Protein AF-0000000075751092 (afdb_homodimer)

Foldseek 3Di:
DFDWLCNLCVVDPDPDPFAADEDAPQVQLLQCQVCVVPPLPLVVVVLLVVCLQVLLVQCVQLCVVPPDDPPPDDDDLLAAEEEEEQCFLVSVVLVNCVSCVVVVNQSRHAYEYEHQHPNRVVNNVVVVVVSQVPDPRHHHYYYFYDDLPDDCPDPVRDPPSLVPQAHLEYEYEACCFQDPLLSVLLVNLVSHHAFHKYKYKHWALQVSSPDADWDQHPVRHTYGYTTGRDHPVNNQVSNVVSQKDFDADPCADPRRKAWDFDAPVSDVVSDDVNVVRHPTTTMMMTMITGHD/DFDWLCNLCVVPPDPDPFAADEDAPQVQLLQCQVCVVPPLPLVVVVLLVVCLQVLLVQCVQLCVVDPDDPPPDDDDLLAAEEEEEQCFLVSVVLVNCVSCVVVVNQSRHAYEYEHQHPNRVVNNVVVVVVSQVPDPRHHHYYYFYDDLPDDDPDPVRDPPSLVPQAHLEYEYEACCFQDPLLSVLLVNLVSHHAFHKYKYKHWALQVSSVDADWDQHPVRHIYGYTTGRDHPVNNQVSNVVSQKDFDADPCADPRRKAWDFDAPVSDVVSDDVNVVRHPHTTMMMTMITGHD

Organism: Penicillium rubens (strain ATCC 28089 / DSM 1075 / NRRL 1951 / Wisconsin 54-1255) (NCBI:txid500485)

Structure (mmCIF, N/CA/C/O backbone):
data_AF-0000000075751092-model_v1
#
loop_
_entity.id
_entity.type
_entity.pdbx_description
1 polymer 'Pc13g12200 protein'
#
loop_
_atom_site.group_PDB
_atom_site.id
_atom_site.type_symbol
_atom_site.label_atom_id
_atom_site.label_alt_id
_atom_site.label_comp_id
_atom_site.label_asym_id
_atom_site.label_entity_id
_atom_site.label_seq_id
_atom_site.pdbx_PDB_ins_code
_atom_site.Cartn_x
_atom_site.Cartn_y
_atom_site.Cartn_z
_atom_site.occupancy
_atom_site.B_iso_or_equiv
_atom_site.auth_seq_id
_atom_site.auth_comp_id
_atom_site.auth_asym_id
_atom_site.auth_atom_id
_atom_site.pdbx_PDB_model_num
ATOM 1 N N . MET A 1 1 ? 23.828 -23.469 -12.977 1 42.31 1 MET A N 1
ATOM 2 C CA . MET A 1 1 ? 22.922 -24.203 -12.109 1 42.31 1 MET A CA 1
ATOM 3 C C . MET A 1 1 ? 22.406 -23.312 -10.977 1 42.31 1 MET A C 1
ATOM 5 O O . MET A 1 1 ? 23.188 -22.609 -10.344 1 42.31 1 MET A O 1
ATOM 9 N N . ALA A 1 2 ? 21.125 -23.125 -11.008 1 54.47 2 ALA A N 1
ATOM 10 C CA . ALA A 1 2 ? 20.625 -22.203 -10 1 54.47 2 ALA A CA 1
ATOM 11 C C . ALA A 1 2 ? 20.938 -22.688 -8.586 1 54.47 2 ALA A C 1
ATOM 13 O O . ALA A 1 2 ? 20.703 -23.859 -8.266 1 54.47 2 ALA A O 1
ATOM 14 N N . GLN A 1 3 ? 21.719 -21.969 -7.887 1 60.56 3 GLN A N 1
ATOM 15 C CA . GLN A 1 3 ? 22.109 -22.312 -6.523 1 60.56 3 GLN A CA 1
ATOM 16 C C . GLN A 1 3 ? 20.953 -22.094 -5.551 1 60.56 3 GLN A C 1
ATOM 18 O O . GLN A 1 3 ? 20.297 -21.062 -5.578 1 60.56 3 GLN A O 1
ATOM 23 N N . THR A 1 4 ? 20.641 -23.219 -4.887 1 67.31 4 THR A N 1
ATOM 24 C CA . THR A 1 4 ? 19.609 -23.125 -3.863 1 67.31 4 THR A CA 1
ATOM 25 C C . THR A 1 4 ? 20.078 -22.266 -2.693 1 67.31 4 THR A C 1
ATOM 27 O O . THR A 1 4 ? 21.281 -22.094 -2.5 1 67.31 4 THR A O 1
ATOM 30 N N . ILE A 1 5 ? 19.188 -21.75 -1.952 1 62.91 5 ILE A N 1
ATOM 31 C CA . ILE A 1 5 ? 19.531 -20.953 -0.778 1 62.91 5 ILE A CA 1
ATOM 32 C C . ILE A 1 5 ? 20.203 -21.844 0.268 1 62.91 5 ILE A C 1
ATOM 34 O O . ILE A 1 5 ? 21.141 -21.422 0.95 1 62.91 5 ILE A O 1
ATOM 38 N N . GLN A 1 6 ? 19.703 -23.125 0.361 1 62.78 6 GLN A N 1
ATOM 39 C CA . GLN A 1 6 ? 20.359 -24.062 1.271 1 62.78 6 GLN A CA 1
ATOM 40 C C . GLN A 1 6 ? 21.859 -24.156 0.987 1 62.78 6 GLN A C 1
ATOM 42 O O . GLN A 1 6 ? 22.672 -24.141 1.912 1 62.78 6 GLN A O 1
ATOM 47 N N . GLU A 1 7 ? 22.141 -24.328 -0.199 1 60.81 7 GLU A N 1
ATOM 48 C CA . GLU A 1 7 ? 23.531 -24.422 -0.61 1 60.81 7 GLU A CA 1
ATOM 49 C C . GLU A 1 7 ? 24.297 -23.141 -0.288 1 60.81 7 GLU A C 1
ATOM 51 O O . GLU A 1 7 ? 25.453 -23.172 0.098 1 60.81 7 GLU A O 1
ATOM 56 N N . LEU A 1 8 ? 23.578 -22.047 -0.378 1 55.69 8 LEU A N 1
ATOM 57 C CA . LEU A 1 8 ? 24.172 -20.75 -0.129 1 55.69 8 LEU A CA 1
ATOM 58 C C . LEU A 1 8 ? 24.453 -20.547 1.357 1 55.69 8 LEU A C 1
ATOM 60 O O . LEU A 1 8 ? 25.5 -20 1.731 1 55.69 8 LEU A O 1
ATOM 64 N N . LEU A 1 9 ? 23.578 -21.031 2.252 1 57.47 9 LEU A N 1
ATOM 65 C CA . LEU A 1 9 ? 23.656 -20.797 3.688 1 57.47 9 LEU A CA 1
ATOM 66 C C . LEU A 1 9 ? 24.453 -21.891 4.383 1 57.47 9 LEU A C 1
ATOM 68 O O . LEU A 1 9 ? 24.875 -21.734 5.535 1 57.47 9 LEU A O 1
ATOM 72 N N . ALA A 1 10 ? 24.547 -23.109 3.881 1 56.31 10 ALA A N 1
ATOM 73 C CA . ALA A 1 10 ? 25.328 -24.203 4.461 1 56.31 10 ALA A CA 1
ATOM 74 C C . ALA A 1 10 ? 26.766 -23.766 4.723 1 56.31 10 ALA A C 1
ATOM 76 O O . ALA A 1 10 ? 27.438 -24.328 5.586 1 56.31 10 ALA A O 1
ATOM 77 N N . ILE A 1 11 ? 27.188 -22.734 4.16 1 48.69 11 ILE A N 1
ATOM 78 C CA . ILE A 1 11 ? 28.578 -22.328 4.367 1 48.69 11 ILE A CA 1
ATOM 79 C C . ILE A 1 11 ? 28.719 -21.656 5.734 1 48.69 11 ILE A C 1
ATOM 81 O O . ILE A 1 11 ? 29.828 -21.469 6.23 1 48.69 11 ILE A O 1
ATOM 85 N N . LYS A 1 12 ? 27.531 -21.359 6.363 1 49.81 12 LYS A N 1
ATOM 86 C CA . LYS A 1 12 ? 27.719 -20.688 7.652 1 49.81 12 LYS A CA 1
ATOM 87 C C . LYS A 1 12 ? 27.281 -21.594 8.805 1 49.81 12 LYS A C 1
ATOM 89 O O . LYS A 1 12 ? 26.188 -22.172 8.773 1 49.81 12 LYS A O 1
ATOM 94 N N . PRO A 1 13 ? 28.219 -22.016 9.672 1 44.22 13 PRO A N 1
ATOM 95 C CA . PRO A 1 13 ? 27.875 -22.875 10.805 1 44.22 13 PRO A CA 1
ATOM 96 C C . PRO A 1 13 ? 26.734 -22.312 11.648 1 44.22 13 PRO A C 1
ATOM 98 O O . PRO A 1 13 ? 26.719 -21.125 11.953 1 44.22 13 PRO A O 1
ATOM 101 N N . SER A 1 14 ? 25.469 -22.641 11.352 1 46.69 14 SER A N 1
ATOM 102 C CA . SER A 1 14 ? 24.406 -22.078 12.156 1 46.69 14 SER A CA 1
ATOM 103 C C . SER A 1 14 ? 24.391 -22.672 13.562 1 46.69 14 SER A C 1
ATOM 105 O O . SER A 1 14 ? 24.5 -23.891 13.727 1 46.69 14 SER A O 1
ATOM 107 N N . GLY A 1 15 ? 24.859 -22.062 14.492 1 42.53 15 GLY A N 1
ATOM 108 C CA . GLY A 1 15 ? 24.875 -22.484 15.883 1 42.53 15 GLY A CA 1
ATOM 109 C C . GLY A 1 15 ? 23.516 -22.922 16.391 1 42.53 15 GLY A C 1
ATOM 110 O O . GLY A 1 15 ? 23.359 -23.25 17.562 1 42.53 15 GLY A O 1
ATOM 111 N N . ASN A 1 16 ? 22.422 -22.438 15.836 1 49.16 16 ASN A N 1
ATOM 112 C CA . ASN A 1 16 ? 21.156 -22.672 16.531 1 49.16 16 ASN A CA 1
ATOM 113 C C . ASN A 1 16 ? 20.672 -24.094 16.359 1 49.16 16 ASN A C 1
ATOM 115 O O . ASN A 1 16 ? 20.703 -24.641 15.25 1 49.16 16 ASN A O 1
ATOM 119 N N . SER A 1 17 ? 20.562 -24.875 17.5 1 55.31 17 SER A N 1
ATOM 120 C CA . SER A 1 17 ? 20.172 -26.234 17.828 1 55.31 17 SER A CA 1
ATOM 121 C C . SER A 1 17 ? 18.812 -26.578 17.25 1 55.31 17 SER A C 1
ATOM 123 O O . SER A 1 17 ? 18.328 -27.703 17.391 1 55.31 17 SER A O 1
ATOM 125 N N . GLN A 1 18 ? 18.125 -25.766 16.75 1 63.75 18 GLN A N 1
ATOM 126 C CA . GLN A 1 18 ? 16.812 -26.234 16.312 1 63.75 18 GLN A CA 1
ATOM 127 C C . GLN A 1 18 ? 16.938 -27.109 15.07 1 63.75 18 GLN A C 1
ATOM 129 O O . GLN A 1 18 ? 17.641 -26.766 14.117 1 63.75 18 GLN A O 1
ATOM 134 N N . LYS A 1 19 ? 16.5 -28.422 15.211 1 72.69 19 LYS A N 1
ATOM 135 C CA . LYS A 1 19 ? 16.5 -29.406 14.133 1 72.69 19 LYS A CA 1
ATOM 136 C C . LYS A 1 19 ? 15.797 -28.859 12.891 1 72.69 19 LYS A C 1
ATOM 138 O O . LYS A 1 19 ? 14.641 -28.438 12.961 1 72.69 19 LYS A O 1
ATOM 143 N N . THR A 1 20 ? 16.469 -28.5 11.711 1 80.25 20 THR A N 1
ATOM 144 C CA . THR A 1 20 ? 15.922 -28.094 10.422 1 80.25 20 THR A CA 1
ATOM 145 C C . THR A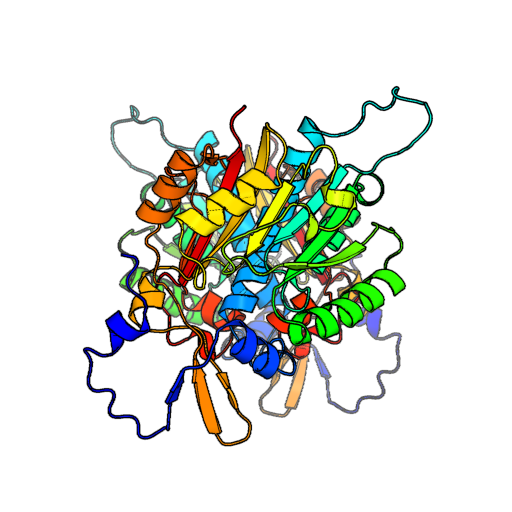 1 20 ? 15.805 -29.297 9.484 1 80.25 20 THR A C 1
ATOM 147 O O . THR A 1 20 ? 16.734 -30.094 9.375 1 80.25 20 THR A O 1
ATOM 150 N N . GLN A 1 21 ? 14.523 -29.594 8.969 1 82.5 21 GLN A N 1
ATOM 151 C CA . GLN A 1 21 ? 14.266 -30.641 7.988 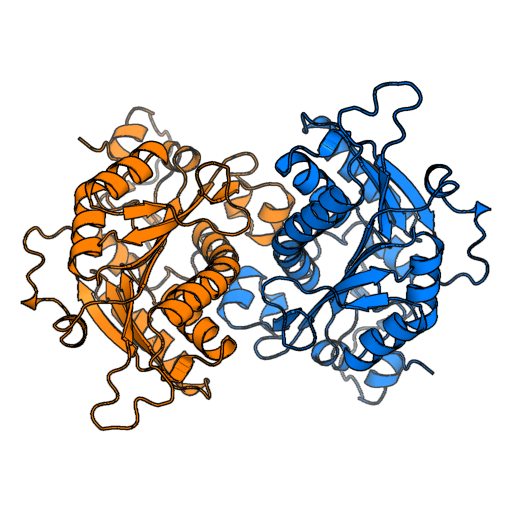1 82.5 21 GLN A CA 1
ATOM 152 C C . GLN A 1 21 ? 13.93 -30.062 6.621 1 82.5 21 GLN A C 1
ATOM 154 O O . GLN A 1 21 ? 13.055 -29.203 6.508 1 82.5 21 GLN A O 1
ATOM 159 N N . TYR A 1 22 ? 14.672 -30.453 5.629 1 83.12 22 TYR A N 1
ATOM 160 C CA . TYR A 1 22 ? 14.359 -30.078 4.254 1 83.12 22 TYR A CA 1
ATOM 161 C C . TYR A 1 22 ? 13.461 -31.125 3.6 1 83.12 22 TYR A C 1
ATOM 163 O O . TYR A 1 22 ? 13.75 -32.312 3.656 1 83.12 22 TYR A O 1
ATOM 171 N N . VAL A 1 23 ? 12.352 -30.734 3.096 1 84.31 23 VAL A N 1
ATOM 172 C CA . VAL A 1 23 ? 11.398 -31.641 2.465 1 84.31 23 VAL A CA 1
ATOM 173 C C . VAL A 1 23 ? 11.039 -31.125 1.074 1 84.31 23 VAL A C 1
ATOM 175 O O . VAL A 1 23 ? 11.328 -29.984 0.735 1 84.31 23 VAL A O 1
ATOM 178 N N . ASP A 1 24 ? 10.43 -32.031 0.305 1 88.19 24 ASP A N 1
ATOM 179 C CA . ASP A 1 24 ? 9.914 -31.641 -1.004 1 88.19 24 ASP A CA 1
ATOM 180 C C . ASP A 1 24 ? 8.992 -30.422 -0.892 1 88.19 24 ASP A C 1
ATOM 182 O O . ASP A 1 24 ? 8.195 -30.328 0.044 1 88.19 24 ASP A O 1
ATOM 186 N N . THR A 1 25 ? 9.141 -29.531 -1.897 1 89.56 25 THR A N 1
ATOM 187 C CA . THR A 1 25 ? 8.422 -28.25 -1.835 1 89.56 25 THR A CA 1
ATOM 188 C C . THR A 1 25 ? 6.918 -28.484 -1.724 1 89.56 25 THR A C 1
ATOM 190 O O . THR A 1 25 ? 6.25 -27.875 -0.894 1 89.56 25 THR A O 1
ATOM 193 N N . VAL A 1 26 ? 6.367 -29.391 -2.535 1 91.38 26 VAL A N 1
ATOM 194 C CA . VAL A 1 26 ? 4.93 -29.656 -2.514 1 91.38 26 VAL A CA 1
ATOM 195 C C . VAL A 1 26 ? 4.523 -30.188 -1.142 1 91.38 26 VAL A C 1
ATOM 197 O O . VAL A 1 26 ? 3.529 -29.734 -0.563 1 91.38 26 VAL A O 1
ATOM 200 N N . GLU A 1 27 ? 5.277 -31.062 -0.645 1 89.12 27 GLU A N 1
ATOM 201 C CA . GLU A 1 27 ? 5.016 -31.625 0.678 1 89.12 27 GLU A CA 1
ATOM 202 C C . GLU A 1 27 ? 5.09 -30.547 1.756 1 89.12 27 GLU A C 1
ATOM 204 O O . GLU A 1 27 ? 4.258 -30.516 2.664 1 89.12 27 GLU A O 1
ATOM 209 N N . ALA A 1 28 ? 6.133 -29.734 1.676 1 89.75 28 ALA A N 1
ATOM 210 C CA . ALA A 1 28 ? 6.293 -28.656 2.639 1 89.75 28 ALA A CA 1
ATOM 211 C C . ALA A 1 28 ? 5.055 -27.766 2.668 1 89.75 28 ALA A C 1
ATOM 213 O O . ALA A 1 28 ? 4.539 -27.438 3.74 1 89.75 28 ALA A O 1
ATOM 214 N N . TYR A 1 29 ? 4.539 -27.375 1.538 1 93.5 29 TYR A N 1
ATOM 215 C CA . TYR A 1 29 ? 3.406 -26.453 1.48 1 93.5 29 TYR A CA 1
ATOM 216 C C . TYR A 1 29 ? 2.107 -27.156 1.84 1 93.5 29 TYR A C 1
ATOM 218 O O . TYR A 1 29 ? 1.184 -26.547 2.377 1 93.5 29 TYR A O 1
ATOM 226 N N . ASP A 1 30 ? 1.999 -28.5 1.619 1 92.62 30 ASP A N 1
ATOM 227 C CA . ASP A 1 30 ? 0.867 -29.266 2.141 1 92.62 30 ASP A CA 1
ATOM 228 C C . ASP A 1 30 ? 0.805 -29.172 3.664 1 92.62 30 ASP A C 1
ATOM 230 O O . ASP A 1 30 ? -0.264 -28.953 4.234 1 92.62 30 ASP A O 1
ATOM 234 N N . LYS A 1 31 ? 1.942 -29.328 4.227 1 89 31 LYS A N 1
ATOM 235 C CA . LYS A 1 31 ? 2.035 -29.266 5.684 1 89 31 LYS A CA 1
ATOM 236 C C . LYS A 1 31 ? 1.797 -27.859 6.199 1 89 31 LYS A C 1
ATOM 238 O O . LYS A 1 31 ? 1.206 -27.672 7.266 1 89 31 LYS A O 1
ATOM 243 N N . TRP A 1 32 ? 2.219 -26.906 5.426 1 90.06 32 TRP A N 1
ATOM 244 C CA . TRP A 1 32 ? 2.188 -25.5 5.824 1 90.06 32 TRP A CA 1
ATOM 245 C C . TRP A 1 32 ? 0.784 -24.922 5.68 1 90.06 32 TRP A C 1
ATOM 247 O O . TRP A 1 32 ? 0.44 -23.938 6.336 1 90.06 32 TRP A O 1
ATOM 257 N N . ALA A 1 33 ? -0.044 -25.484 4.898 1 91 33 ALA A N 1
ATOM 258 C CA . ALA A 1 33 ? -1.291 -24.922 4.387 1 91 33 ALA A CA 1
ATOM 259 C C . ALA A 1 33 ? -2.195 -24.453 5.527 1 91 33 ALA A C 1
ATOM 261 O O . ALA A 1 33 ? -2.801 -23.391 5.453 1 91 33 ALA A O 1
ATOM 262 N N . GLU A 1 34 ? -2.207 -25.156 6.598 1 84.56 34 GLU A N 1
ATOM 263 C CA . GLU A 1 34 ? -3.16 -24.906 7.672 1 84.56 34 GLU A CA 1
ATOM 264 C C . GLU A 1 34 ? -2.836 -23.609 8.398 1 84.56 34 GLU A C 1
ATOM 266 O O . GLU A 1 34 ? -3.738 -22.906 8.867 1 84.56 34 GLU A O 1
ATOM 271 N N . VAL A 1 35 ? -1.562 -23.25 8.43 1 86.12 35 VAL A N 1
ATOM 272 C CA . VAL A 1 35 ? -1.204 -22.094 9.234 1 86.12 35 VAL A CA 1
ATOM 273 C C . VAL A 1 35 ? -0.576 -21.016 8.336 1 86.12 35 VAL A C 1
ATOM 275 O O . VAL A 1 35 ? -0.154 -19.969 8.82 1 86.12 35 VAL A O 1
ATOM 278 N N . TYR A 1 36 ? -0.545 -21.266 7.082 1 89.56 36 TYR A N 1
ATOM 279 C CA . TYR A 1 36 ? 0.184 -20.438 6.125 1 89.56 36 TYR A CA 1
ATOM 280 C C . TYR A 1 36 ? -0.225 -18.969 6.246 1 89.56 36 TYR A C 1
ATOM 282 O O . TYR A 1 36 ? 0.627 -18.078 6.246 1 89.56 36 TYR A O 1
ATOM 290 N N . ASP A 1 37 ? -1.519 -18.703 6.43 1 87.88 37 ASP A N 1
ATOM 291 C CA . ASP A 1 37 ? -2.031 -17.344 6.379 1 87.88 37 ASP A CA 1
ATOM 292 C C . ASP A 1 37 ? -2.07 -16.719 7.773 1 87.88 37 ASP A C 1
ATOM 294 O O . ASP A 1 37 ? -2.391 -15.531 7.922 1 87.88 37 ASP A O 1
ATOM 298 N N . THR A 1 38 ? -1.691 -17.438 8.844 1 82.56 38 THR A N 1
ATOM 299 C CA . THR A 1 38 ? -1.836 -16.922 10.203 1 82.56 38 THR A CA 1
ATOM 300 C C . THR A 1 38 ? -0.505 -16.969 10.945 1 82.56 38 THR A C 1
ATOM 302 O O . THR A 1 38 ? -0.455 -16.734 12.156 1 82.56 38 THR A O 1
ATOM 305 N N . ASP A 1 39 ? 0.543 -17.297 10.258 1 84.06 39 ASP A N 1
ATOM 306 C CA . ASP A 1 39 ? 1.806 -17.516 10.961 1 84.06 39 ASP A CA 1
ATOM 307 C C . ASP A 1 39 ? 2.598 -16.219 11.078 1 84.06 39 ASP A C 1
ATOM 309 O O . ASP A 1 39 ? 3.754 -16.219 11.508 1 84.06 39 ASP A O 1
ATOM 313 N N . GLY A 1 40 ? 2.047 -15.07 10.602 1 85.25 40 GLY A N 1
ATOM 314 C CA . GLY A 1 40 ? 2.686 -13.781 10.789 1 85.25 40 GLY A CA 1
ATOM 315 C C . GLY A 1 40 ? 3.748 -13.484 9.742 1 85.25 40 GLY A C 1
ATOM 316 O O . GLY A 1 40 ? 4.637 -12.664 9.969 1 85.25 40 GLY A O 1
ATOM 317 N N . ASN A 1 41 ? 3.682 -14.148 8.609 1 90.31 41 ASN A N 1
ATOM 318 C CA . ASN A 1 41 ? 4.629 -13.922 7.52 1 90.31 41 ASN A CA 1
ATOM 319 C C . ASN A 1 41 ? 4.516 -12.508 6.969 1 90.31 41 ASN A C 1
ATOM 321 O O . ASN A 1 41 ? 3.576 -12.195 6.238 1 90.31 41 ASN A O 1
ATOM 325 N N . PHE A 1 42 ? 5.535 -11.703 7.293 1 93 42 PHE A N 1
ATOM 326 C CA . PHE A 1 42 ? 5.453 -10.297 6.934 1 93 42 PHE A CA 1
ATOM 327 C C . PHE A 1 42 ? 5.613 -10.109 5.43 1 93 42 PHE A C 1
ATOM 329 O O . PHE A 1 42 ? 5.148 -9.117 4.867 1 93 42 PHE A O 1
ATOM 336 N N . LEU A 1 43 ? 6.34 -11.023 4.758 1 95.31 43 LEU A N 1
ATOM 337 C CA . LEU A 1 43 ? 6.539 -10.898 3.316 1 95.31 43 LEU A CA 1
ATOM 338 C C . LEU A 1 43 ? 5.223 -11.062 2.568 1 95.31 43 LEU A C 1
ATOM 340 O O . LEU A 1 43 ? 4.996 -10.398 1.553 1 95.31 43 LEU A O 1
ATOM 344 N N . GLN A 1 44 ? 4.336 -11.953 3.062 1 94.5 44 GLN A N 1
ATOM 345 C CA . GLN A 1 44 ? 2.992 -12.094 2.514 1 94.5 44 GLN A CA 1
ATOM 346 C C . GLN A 1 44 ? 2.191 -10.805 2.686 1 94.5 44 GLN A C 1
ATOM 348 O O . GLN A 1 44 ? 1.477 -10.391 1.772 1 94.5 44 GLN A O 1
ATOM 353 N N . ARG A 1 45 ? 2.309 -10.227 3.852 1 94.06 45 ARG A N 1
ATOM 354 C CA . ARG A 1 45 ? 1.612 -8.977 4.125 1 94.06 45 ARG A CA 1
ATOM 355 C C . ARG A 1 45 ? 2.09 -7.867 3.193 1 94.06 45 ARG A C 1
ATOM 357 O O . ARG A 1 45 ? 1.278 -7.129 2.633 1 94.06 45 ARG A O 1
ATOM 364 N N . LEU A 1 46 ? 3.412 -7.746 3.07 1 96.25 46 LEU A N 1
ATOM 365 C CA . LEU A 1 46 ? 3.98 -6.754 2.162 1 96.25 46 LEU A CA 1
ATOM 366 C C . LEU A 1 46 ? 3.512 -6.996 0.731 1 96.25 46 LEU A C 1
ATOM 368 O O . LEU A 1 46 ? 3.156 -6.055 0.021 1 96.25 46 LEU A O 1
ATOM 372 N N . ASP A 1 47 ? 3.51 -8.242 0.318 1 97.19 47 ASP A N 1
ATOM 373 C CA . ASP A 1 47 ? 3.047 -8.602 -1.017 1 97.19 47 ASP A CA 1
ATOM 374 C C . ASP A 1 47 ? 1.593 -8.18 -1.226 1 97.19 47 ASP A C 1
ATOM 376 O O . ASP A 1 47 ? 1.238 -7.66 -2.285 1 97.19 47 ASP A O 1
ATOM 380 N N . THR A 1 48 ? 0.765 -8.43 -0.253 1 94.44 48 THR A N 1
ATOM 381 C CA . THR A 1 48 ? -0.634 -8.023 -0.321 1 94.44 48 THR A CA 1
ATOM 382 C C . THR A 1 48 ? -0.748 -6.516 -0.529 1 94.44 48 THR A C 1
ATOM 384 O O . THR A 1 48 ? -1.502 -6.059 -1.39 1 94.44 48 THR A O 1
ATOM 387 N N . ILE A 1 49 ? -0.001 -5.77 0.222 1 93.56 49 ILE A N 1
ATOM 388 C CA . ILE A 1 49 ? -0.006 -4.312 0.123 1 93.56 49 ILE A CA 1
ATOM 389 C C . ILE A 1 49 ? 0.392 -3.891 -1.29 1 93.56 49 ILE A C 1
ATOM 391 O O . ILE A 1 49 ? -0.308 -3.104 -1.93 1 93.56 49 ILE A O 1
ATOM 395 N N . GLU A 1 50 ? 1.479 -4.387 -1.775 1 95.31 50 GLU A N 1
ATOM 396 C CA . GLU A 1 50 ? 2.006 -3.982 -3.076 1 95.31 50 GLU A CA 1
ATOM 397 C C . GLU A 1 50 ? 1.087 -4.438 -4.207 1 95.31 50 GLU A C 1
ATOM 399 O O . GLU A 1 50 ? 0.912 -3.723 -5.199 1 95.31 50 GLU A O 1
ATOM 404 N N . MET A 1 51 ? 0.45 -5.605 -4.082 1 95.75 51 MET A N 1
ATOM 405 C CA . MET A 1 51 ? -0.439 -6.125 -5.121 1 95.75 51 MET A CA 1
ATOM 406 C C . MET A 1 51 ? -1.694 -5.266 -5.238 1 95.75 51 MET A C 1
ATOM 408 O O . MET A 1 51 ? -2.248 -5.113 -6.328 1 95.75 51 MET A O 1
ATOM 412 N N . ARG A 1 52 ? -2.133 -4.695 -4.203 1 91.12 52 ARG A N 1
ATOM 413 C CA . ARG A 1 52 ? -3.311 -3.834 -4.242 1 91.12 52 ARG A CA 1
ATOM 414 C C . ARG A 1 52 ? -3.053 -2.594 -5.09 1 91.12 52 ARG A C 1
ATOM 416 O O . ARG A 1 52 ? -3.988 -2.002 -5.633 1 91.12 52 ARG A O 1
ATOM 423 N N . THR A 1 53 ? -1.807 -2.262 -5.23 1 89.19 53 THR A N 1
ATOM 424 C CA . THR A 1 53 ? -1.435 -1.158 -6.109 1 89.19 53 THR A CA 1
ATOM 425 C C . THR A 1 53 ? -1.188 -1.655 -7.527 1 89.19 53 THR A C 1
ATOM 427 O O . THR A 1 53 ? -1.513 -0.968 -8.5 1 89.19 53 THR A O 1
ATOM 430 N N . LEU A 1 54 ? -0.673 -2.771 -7.676 1 94.69 54 LEU A N 1
ATOM 431 C CA . LEU A 1 54 ? -0.242 -3.287 -8.969 1 94.69 54 LEU A CA 1
ATOM 432 C C . LEU A 1 54 ? -1.421 -3.867 -9.742 1 94.69 54 LEU A C 1
ATOM 434 O O . LEU A 1 54 ? -1.487 -3.742 -10.969 1 94.69 54 LEU A O 1
ATOM 438 N N . LEU A 1 55 ? -2.393 -4.488 -9.062 1 95.75 55 LEU A N 1
ATOM 439 C CA . LEU A 1 55 ? -3.459 -5.23 -9.727 1 95.75 55 LEU A CA 1
ATOM 440 C C . LEU A 1 55 ? -4.355 -4.293 -10.531 1 95.75 55 LEU A C 1
ATOM 442 O O . LEU A 1 55 ? -4.734 -4.605 -11.664 1 95.75 55 LEU A O 1
ATOM 446 N N . PRO A 1 56 ? -4.734 -3.119 -10.016 1 91 56 PRO A N 1
ATOM 447 C CA . PRO A 1 56 ? -5.535 -2.215 -10.844 1 91 56 PRO A CA 1
ATOM 448 C C . PRO A 1 56 ? -4.832 -1.831 -12.141 1 91 56 PRO A C 1
ATOM 450 O O . PRO A 1 56 ? -5.473 -1.743 -13.195 1 91 56 PRO A O 1
ATOM 453 N N . GLN A 1 57 ? -3.529 -1.565 -12.062 1 91 57 GLN A N 1
ATOM 454 C CA . GLN A 1 57 ? -2.764 -1.26 -13.273 1 91 57 GLN A CA 1
ATOM 455 C C . GLN A 1 57 ? -2.756 -2.443 -14.234 1 91 57 GLN A C 1
ATOM 457 O O . GLN A 1 57 ? -2.922 -2.27 -15.445 1 91 57 GLN A O 1
ATOM 462 N N . PHE A 1 58 ? -2.557 -3.582 -13.68 1 96.19 58 PHE A N 1
ATOM 463 C CA . PHE A 1 58 ? -2.535 -4.824 -14.438 1 96.19 58 PHE A CA 1
ATOM 464 C C . PHE A 1 58 ? -3.867 -5.051 -15.148 1 96.19 58 PHE A C 1
ATOM 466 O O . PHE A 1 58 ? -3.898 -5.312 -16.344 1 96.19 58 PHE A O 1
ATOM 473 N N . ILE A 1 59 ? -4.973 -4.91 -14.438 1 94.31 59 ILE A N 1
ATOM 474 C CA . ILE A 1 59 ? -6.312 -5.137 -14.969 1 94.31 59 ILE A CA 1
ATOM 475 C C . ILE A 1 59 ? -6.621 -4.098 -16.047 1 94.31 59 ILE A C 1
ATOM 477 O O . ILE A 1 59 ? -7.227 -4.422 -17.078 1 94.31 59 ILE A O 1
ATOM 481 N 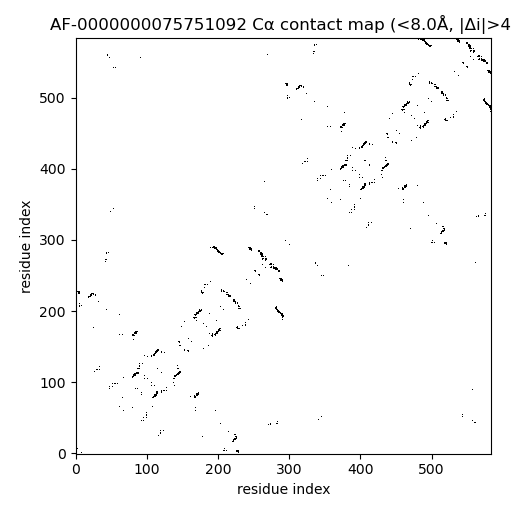N . ASP A 1 60 ? -6.234 -2.887 -15.789 1 92 60 ASP A N 1
ATOM 482 C CA . ASP A 1 60 ? -6.441 -1.838 -16.781 1 92 60 ASP A CA 1
ATOM 483 C C . ASP A 1 60 ? -5.754 -2.188 -18.109 1 92 60 ASP A C 1
ATOM 485 O O . ASP A 1 60 ? -6.355 -2.061 -19.172 1 92 60 ASP A O 1
ATOM 489 N N . ARG A 1 61 ? -4.555 -2.664 -18.047 1 94.31 61 ARG A N 1
ATOM 490 C CA . ARG A 1 61 ? -3.795 -3.018 -19.25 1 94.31 61 ARG A CA 1
ATOM 491 C C . ARG A 1 61 ? -4.426 -4.203 -19.969 1 94.31 61 ARG A C 1
ATOM 493 O O . ARG A 1 61 ? -4.621 -4.168 -21.188 1 94.31 61 ARG A O 1
ATOM 500 N N . VAL A 1 62 ? -4.719 -5.211 -19.203 1 96.06 62 VAL A N 1
ATOM 501 C CA . VAL A 1 62 ? -5.297 -6.418 -19.797 1 96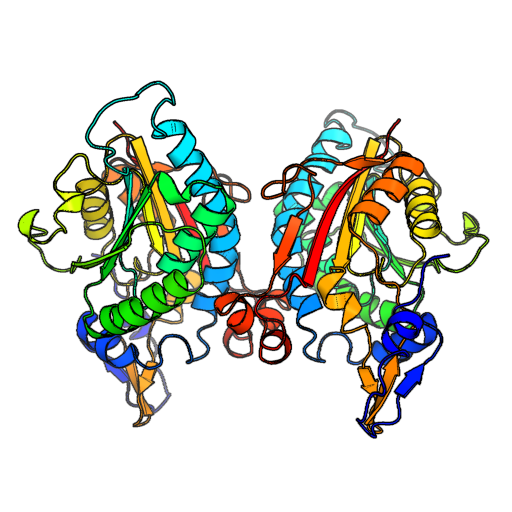.06 62 VAL A CA 1
ATOM 502 C C . VAL A 1 62 ? -6.637 -6.09 -20.438 1 96.06 62 VAL A C 1
ATOM 504 O O . VAL A 1 62 ? -6.926 -6.543 -21.547 1 96.06 62 VAL A O 1
ATOM 507 N N . SER A 1 63 ? -7.441 -5.258 -19.797 1 93.62 63 SER A N 1
ATOM 508 C CA . SER A 1 63 ? -8.766 -4.898 -20.297 1 93.62 63 SER A CA 1
ATOM 509 C C . SER A 1 63 ? -8.672 -4.078 -21.578 1 93.62 63 SER A C 1
ATOM 511 O O . SER A 1 63 ? -9.461 -4.266 -22.5 1 93.62 63 SER A O 1
ATOM 513 N N . LYS A 1 64 ? -7.781 -3.16 -21.594 1 92.38 64 LYS A N 1
ATOM 514 C CA . LYS A 1 64 ? -7.605 -2.316 -22.766 1 92.38 64 LYS A CA 1
ATOM 515 C C . LYS A 1 64 ? -7.203 -3.146 -23.984 1 92.38 64 LYS A C 1
ATOM 517 O O . LYS A 1 64 ? -7.637 -2.865 -25.109 1 92.38 64 LYS A O 1
ATOM 522 N N . ARG A 1 65 ? -6.52 -4.168 -23.766 1 93.5 65 ARG A N 1
ATOM 523 C CA . ARG A 1 65 ? -5.973 -4.938 -24.875 1 93.5 65 ARG A CA 1
ATOM 524 C C . ARG A 1 65 ? -6.922 -6.062 -25.281 1 93.5 65 ARG A C 1
ATOM 526 O O . ARG A 1 65 ? -7.035 -6.391 -26.469 1 93.5 65 ARG A O 1
ATOM 533 N N . PHE A 1 66 ? -7.578 -6.664 -24.312 1 90.56 66 PHE A N 1
ATOM 534 C CA . PHE A 1 66 ? -8.312 -7.887 -24.609 1 90.56 66 PHE A CA 1
ATOM 535 C C . PHE A 1 66 ? -9.805 -7.703 -24.344 1 90.56 66 PHE A C 1
ATOM 537 O O . PHE A 1 66 ? -10.578 -8.656 -24.453 1 90.56 66 PHE A O 1
ATOM 544 N N . GLN A 1 67 ? -10.328 -6.52 -23.922 1 73.56 67 GLN A N 1
ATOM 545 C CA . GLN A 1 67 ? -11.758 -6.355 -23.703 1 73.56 67 GLN A CA 1
ATOM 546 C C . GLN A 1 67 ? -12.547 -6.523 -25 1 73.56 67 GLN A C 1
ATOM 548 O O . GLN A 1 67 ? -12.148 -6.008 -26.047 1 73.56 67 GLN A O 1
ATOM 553 N N . PRO A 1 68 ? -13.633 -7.395 -24.797 1 60.72 68 PRO A N 1
ATOM 554 C CA . PRO A 1 68 ? -14.461 -7.586 -25.984 1 60.72 68 PRO A CA 1
ATOM 555 C C . PRO A 1 68 ? -15.133 -6.301 -26.453 1 60.72 68 PRO A C 1
ATOM 557 O O . PRO A 1 68 ? -15.438 -5.426 -25.625 1 60.72 68 PRO A O 1
ATOM 560 N N . SER A 1 69 ? -15.039 -5.852 -27.688 1 54.84 69 SER A N 1
ATOM 561 C CA . SER A 1 69 ? -15.828 -4.785 -28.297 1 54.84 69 SER A CA 1
ATOM 562 C C . SER A 1 69 ? -17.312 -4.953 -27.984 1 54.84 69 SER A C 1
ATOM 564 O O . SER A 1 69 ? -17.812 -6.078 -27.906 1 54.84 69 SER A O 1
ATOM 566 N N . PRO A 1 70 ? -17.922 -3.736 -27.391 1 51.44 70 PRO A N 1
ATOM 567 C CA . PRO A 1 70 ? -19.359 -3.812 -27.156 1 51.44 70 PRO A CA 1
ATOM 568 C C . PRO A 1 70 ? -20.109 -4.559 -28.25 1 51.44 70 PRO A C 1
ATOM 570 O O . PRO A 1 70 ? -21.141 -5.188 -27.984 1 51.44 70 PRO A O 1
ATOM 573 N N . GLN A 1 71 ? -19.766 -4.137 -29.5 1 47.91 71 GLN A N 1
ATOM 574 C CA . GLN A 1 71 ? -20.562 -4.625 -30.609 1 47.91 71 GLN A CA 1
ATOM 575 C C . GLN A 1 71 ? -20.484 -6.145 -30.719 1 47.91 71 GLN A C 1
ATOM 577 O O . GLN A 1 71 ? -21.203 -6.754 -31.531 1 47.91 71 GLN A O 1
ATOM 582 N N . GLU A 1 72 ? -19.453 -6.605 -30.375 1 46.56 72 GLU A N 1
ATOM 583 C CA . GLU A 1 72 ? -19.453 -8.039 -30.625 1 46.56 72 GLU A CA 1
ATOM 584 C C . GLU A 1 72 ? -20.516 -8.75 -29.781 1 46.56 72 GLU A C 1
ATOM 586 O O . GLU A 1 72 ? -20.422 -8.766 -28.562 1 46.56 72 GLU A O 1
ATOM 591 N N . THR A 1 73 ? -21.797 -8.547 -30.203 1 40.75 73 THR A N 1
ATOM 592 C CA . THR A 1 73 ? -23.109 -9.086 -29.828 1 40.75 73 THR A CA 1
ATOM 593 C C . THR A 1 73 ? -22.969 -10.492 -29.266 1 40.75 73 THR A C 1
ATOM 595 O O . THR A 1 73 ? -23.703 -10.875 -28.344 1 40.75 73 THR A O 1
ATOM 598 N N . GLU A 1 74 ? -22.906 -11.461 -30.359 1 41.25 74 GLU A N 1
ATOM 599 C CA . GLU A 1 74 ? -23.578 -12.766 -30.359 1 41.25 74 GLU A CA 1
ATOM 600 C C . GLU A 1 74 ? -23.109 -13.609 -29.172 1 41.25 74 GLU A C 1
ATOM 602 O O . GLU A 1 74 ? -23.891 -13.961 -28.297 1 41.25 74 GLU A O 1
ATOM 607 N N . THR A 1 75 ? -22.781 -15.023 -29.562 1 43.31 75 THR A N 1
ATOM 608 C CA . THR A 1 75 ? -23.078 -16.328 -28.984 1 43.31 75 THR A CA 1
ATOM 609 C C . THR A 1 75 ? -22.297 -16.562 -27.703 1 43.31 75 THR A C 1
ATOM 611 O O . THR A 1 75 ? -22.859 -16.906 -26.672 1 43.31 75 THR A O 1
ATOM 614 N N . THR A 1 76 ? -21.094 -17.328 -27.781 1 46.34 76 THR A N 1
ATOM 615 C CA . THR A 1 76 ? -20.453 -18.062 -26.703 1 46.34 76 THR A CA 1
ATOM 616 C C . THR A 1 76 ? -19.625 -17.141 -25.828 1 46.34 76 THR A C 1
ATOM 618 O O . THR A 1 76 ? -18.609 -16.609 -26.281 1 46.34 76 THR A O 1
ATOM 621 N N . THR A 1 77 ? -20.141 -16.25 -25.094 1 51.19 77 THR A N 1
ATOM 622 C CA . THR A 1 77 ? -19.531 -15.25 -24.219 1 51.19 77 THR A CA 1
ATOM 623 C C . THR A 1 77 ? -18.281 -15.805 -23.531 1 51.19 77 THR A C 1
ATOM 625 O O . THR A 1 77 ? -18.391 -16.453 -22.5 1 51.19 77 THR A O 1
ATOM 628 N N . THR A 1 78 ? -17.266 -16.281 -24.172 1 64.12 78 THR A N 1
ATOM 629 C CA . THR A 1 78 ? -16.078 -16.859 -23.531 1 64.12 78 THR A CA 1
ATOM 630 C C . THR A 1 78 ? -15.281 -15.781 -22.797 1 64.12 78 THR A C 1
ATOM 632 O O . THR A 1 78 ? -14.914 -14.766 -23.391 1 64.12 78 THR A O 1
ATOM 635 N N . HIS A 1 79 ? -15.383 -15.75 -21.453 1 82.25 79 HIS A N 1
ATOM 636 C CA . HIS A 1 79 ? -14.586 -14.875 -20.609 1 82.25 79 HIS A CA 1
ATOM 637 C C . HIS A 1 79 ? -13.094 -15.07 -20.859 1 82.25 79 HIS A C 1
ATOM 639 O O . HIS A 1 79 ? -12.625 -16.203 -21 1 82.25 79 HIS A O 1
ATOM 645 N N . ALA A 1 80 ? -12.453 -13.953 -21.109 1 90.06 80 ALA A N 1
ATOM 646 C CA . ALA A 1 80 ? -11 -14.055 -21.156 1 90.06 80 ALA A CA 1
ATOM 647 C C . ALA A 1 80 ? -10.445 -14.539 -19.828 1 90.06 80 ALA A C 1
ATOM 649 O O . ALA A 1 80 ? -10.93 -14.148 -18.766 1 90.06 80 ALA A O 1
ATOM 650 N N . SER A 1 81 ? -9.461 -15.414 -19.828 1 93.12 81 SER A N 1
ATOM 651 C CA . SER A 1 81 ? -9 -16.078 -18.609 1 93.12 81 SER A CA 1
ATOM 652 C C . SER A 1 81 ? -7.801 -15.352 -18.016 1 93.12 81 SER A C 1
ATOM 654 O O . SER A 1 81 ? -6.867 -14.977 -18.719 1 93.12 81 SER A O 1
ATOM 656 N N . LEU A 1 82 ? -7.895 -15.102 -16.734 1 96.31 82 LEU A N 1
ATOM 657 C CA . LEU A 1 82 ? -6.766 -14.703 -15.898 1 96.31 82 LEU A CA 1
ATOM 658 C C . LEU A 1 82 ? -6.301 -15.859 -15.023 1 96.31 82 LEU A C 1
ATOM 660 O O . LEU A 1 82 ? -7.121 -16.609 -14.5 1 96.31 82 LEU A O 1
ATOM 664 N N . VAL A 1 83 ? -4.977 -16 -14.891 1 97 83 VAL A N 1
ATOM 665 C CA . VAL A 1 83 ? -4.453 -17.141 -14.141 1 97 83 VAL A CA 1
ATOM 666 C C . VAL A 1 83 ? -3.639 -16.641 -12.953 1 97 83 VAL A C 1
ATOM 668 O O . VAL A 1 83 ? -2.857 -15.688 -13.078 1 97 83 VAL A O 1
ATOM 671 N N . ASP A 1 84 ? -3.883 -17.156 -11.797 1 98.31 84 ASP A N 1
ATOM 672 C CA . ASP A 1 84 ? -3.012 -17.062 -10.633 1 98.31 84 ASP A CA 1
ATOM 673 C C . ASP A 1 84 ? -2.121 -18.297 -10.516 1 98.31 84 ASP A C 1
ATOM 675 O O . ASP A 1 84 ? -2.547 -19.344 -10 1 98.31 84 ASP A O 1
ATOM 679 N N . LEU A 1 85 ? -0.856 -18.203 -11.031 1 97.38 85 LEU A N 1
ATOM 680 C CA . LEU A 1 85 ? 0.087 -19.312 -11.125 1 97.38 85 LEU A CA 1
ATOM 681 C C . LEU A 1 85 ? 0.853 -19.469 -9.812 1 97.38 85 LEU A C 1
ATOM 683 O O . LEU A 1 85 ? 1.689 -18.641 -9.469 1 97.38 85 LEU A O 1
ATOM 687 N N . GLY A 1 86 ? 0.64 -20.594 -9.109 1 97.75 86 GLY A N 1
ATOM 688 C CA . GLY A 1 86 ? 1.065 -20.734 -7.73 1 97.75 86 GLY A CA 1
ATOM 689 C C . GLY A 1 86 ? 0.179 -19.984 -6.754 1 97.75 86 GLY A C 1
ATOM 690 O O . GLY A 1 86 ? 0.67 -19.219 -5.93 1 97.75 86 GLY A O 1
ATOM 691 N N . CYS A 1 87 ? -1.091 -20.312 -6.762 1 98.19 87 CYS A N 1
ATOM 692 C CA . CYS A 1 87 ? -2.078 -19.469 -6.109 1 98.19 87 CYS A CA 1
ATOM 693 C C . CYS A 1 87 ? -2.068 -19.688 -4.598 1 98.19 87 CYS A C 1
ATOM 695 O O . CYS A 1 87 ? -2.639 -18.891 -3.852 1 98.19 87 CYS A O 1
ATOM 697 N N . GLY A 1 88 ? -1.452 -20.797 -4.102 1 97.69 88 GLY A N 1
ATOM 698 C CA . GLY A 1 88 ? -1.429 -21.062 -2.672 1 97.69 88 GLY A CA 1
ATOM 699 C C . GLY A 1 88 ? -2.812 -21.125 -2.055 1 97.69 88 GLY A C 1
ATOM 700 O O . GLY A 1 88 ? -3.684 -21.844 -2.551 1 97.69 88 GLY A O 1
ATOM 701 N N . THR A 1 89 ? -3.014 -20.422 -1 1 97.25 89 THR A N 1
ATOM 702 C CA . THR A 1 89 ? -4.273 -20.438 -0.266 1 97.25 89 THR A CA 1
ATOM 703 C C . THR A 1 89 ? -5.309 -19.547 -0.947 1 97.25 89 THR A C 1
ATOM 705 O O . THR A 1 89 ? -6.391 -19.312 -0.406 1 97.25 89 THR A O 1
ATOM 708 N N . GLY A 1 90 ? -4.98 -18.953 -2.059 1 97.62 90 GLY A N 1
ATOM 709 C CA . GLY A 1 90 ? -5.918 -18.141 -2.814 1 97.62 90 GLY A CA 1
ATOM 710 C C . GLY A 1 90 ? -5.906 -16.672 -2.395 1 97.62 90 GLY A C 1
ATOM 711 O O . GLY A 1 90 ? -6.797 -15.914 -2.77 1 97.62 90 GLY A O 1
ATOM 712 N N . ARG A 1 91 ? -4.945 -16.25 -1.62 1 95.88 91 ARG A N 1
ATOM 713 C CA . ARG A 1 91 ? -4.867 -14.875 -1.145 1 95.88 91 ARG A CA 1
ATOM 714 C C . ARG A 1 91 ? -4.898 -13.891 -2.309 1 95.88 91 ARG A C 1
ATOM 716 O O . ARG A 1 91 ? -5.738 -12.992 -2.34 1 95.88 91 ARG A O 1
ATOM 723 N N . ASN A 1 92 ? -4.023 -14.07 -3.27 1 97.81 92 ASN A N 1
ATOM 724 C CA . ASN A 1 92 ? -3.957 -13.125 -4.383 1 97.81 92 ASN A CA 1
ATOM 725 C C . ASN A 1 92 ? -5.031 -13.422 -5.43 1 97.81 92 ASN A C 1
ATOM 727 O O . ASN A 1 92 ? -5.359 -12.562 -6.246 1 97.81 92 ASN A O 1
ATOM 731 N N . THR A 1 93 ? -5.562 -14.703 -5.449 1 97.94 93 THR A N 1
ATOM 732 C CA . THR A 1 93 ? -6.754 -14.961 -6.25 1 97.94 93 THR A CA 1
ATOM 733 C C . THR A 1 93 ? -7.906 -14.062 -5.816 1 97.94 93 THR A C 1
ATOM 735 O O . THR A 1 93 ? -8.555 -13.43 -6.656 1 97.94 93 THR A O 1
ATOM 738 N N . ILE A 1 94 ? -8.094 -13.984 -4.555 1 96.31 94 ILE A N 1
ATOM 739 C CA . ILE A 1 94 ? -9.164 -13.172 -3.986 1 96.31 94 ILE A CA 1
ATOM 740 C C . ILE A 1 94 ? -8.891 -11.695 -4.266 1 96.31 94 ILE A C 1
ATOM 742 O O . ILE A 1 94 ? -9.805 -10.938 -4.617 1 96.31 94 ILE A O 1
ATOM 746 N N . GLU A 1 95 ? -7.609 -11.234 -4.082 1 96.12 95 GLU A N 1
ATOM 747 C CA . GLU A 1 95 ? -7.258 -9.852 -4.41 1 96.12 95 GLU A CA 1
ATOM 748 C C . GLU A 1 95 ? -7.566 -9.539 -5.871 1 96.12 95 GLU A C 1
ATOM 750 O O . GLU A 1 95 ? -8.023 -8.438 -6.191 1 96.12 95 GLU A O 1
ATOM 755 N N . LEU A 1 96 ? -7.285 -10.477 -6.738 1 97.06 96 LEU A N 1
ATOM 756 C CA . LEU A 1 96 ? -7.57 -10.312 -8.164 1 97.06 96 LEU A CA 1
ATOM 757 C C . LEU A 1 96 ? -9.07 -10.18 -8.398 1 97.06 96 LEU A C 1
ATOM 759 O O . LEU A 1 96 ? -9.508 -9.289 -9.133 1 97.06 96 LEU A O 1
ATOM 763 N N . LEU A 1 97 ? -9.875 -11.023 -7.777 1 95.94 97 LEU A N 1
ATOM 764 C CA . LEU A 1 97 ? -11.328 -10.953 -7.887 1 95.94 97 LEU A CA 1
ATOM 765 C C . LEU A 1 97 ? -11.852 -9.609 -7.395 1 95.94 97 LEU A C 1
ATOM 767 O O . LEU A 1 97 ? -12.703 -9 -8.039 1 95.94 97 LEU A O 1
ATOM 771 N N . SER A 1 98 ? -11.328 -9.188 -6.285 1 92.75 98 SER A N 1
ATOM 772 C CA . SER A 1 98 ? -11.727 -7.906 -5.719 1 92.75 98 SER A CA 1
ATOM 773 C C . SER A 1 98 ? -11.383 -6.754 -6.656 1 92.75 98 SER A C 1
ATOM 775 O O . SER A 1 98 ? -12.195 -5.852 -6.859 1 92.75 98 SER A O 1
ATOM 777 N N . ALA A 1 99 ? -10.195 -6.793 -7.191 1 92.38 99 ALA A N 1
ATOM 778 C CA . ALA A 1 99 ? -9.758 -5.746 -8.109 1 92.38 99 ALA A CA 1
ATOM 779 C C . ALA A 1 99 ? -10.633 -5.719 -9.359 1 92.38 99 ALA A C 1
ATOM 781 O O . ALA A 1 99 ? -10.961 -4.645 -9.875 1 92.38 99 ALA A O 1
ATOM 782 N N . LEU A 1 100 ? -11 -6.852 -9.844 1 93.06 100 LEU A N 1
ATOM 783 C CA . LEU A 1 100 ? -11.891 -6.941 -11 1 93.06 100 LEU A CA 1
ATOM 784 C C . LEU A 1 100 ? -13.242 -6.305 -10.688 1 93.06 100 LEU A C 1
ATOM 786 O O . LEU A 1 100 ? -13.797 -5.586 -11.523 1 93.06 100 LEU A O 1
ATOM 790 N N . SER A 1 101 ? -13.734 -6.629 -9.547 1 90.12 101 SER A N 1
ATOM 791 C CA . SER A 1 101 ? -15.016 -6.055 -9.125 1 90.12 101 SER A CA 1
ATOM 792 C C . SER A 1 101 ? -14.93 -4.535 -9.031 1 90.12 101 SER A C 1
ATOM 794 O O . SER A 1 101 ? -15.797 -3.828 -9.555 1 90.12 101 SER A O 1
ATOM 796 N N . THR A 1 102 ? -13.898 -4.078 -8.43 1 85.62 102 THR A N 1
ATOM 797 C CA . THR A 1 102 ? -13.711 -2.645 -8.242 1 85.62 102 THR A CA 1
ATOM 798 C C . THR A 1 102 ? -13.602 -1.937 -9.594 1 85.62 102 THR A C 1
ATOM 800 O O . THR A 1 102 ? -14.109 -0.824 -9.758 1 85.62 102 THR A O 1
ATOM 803 N N . ALA A 1 103 ? -13.008 -2.592 -10.547 1 87.94 103 ALA A N 1
ATOM 804 C CA . ALA A 1 103 ? -12.805 -2.018 -11.875 1 87.94 103 ALA A CA 1
ATOM 805 C C . ALA A 1 103 ? -14.039 -2.219 -12.75 1 87.94 103 ALA A C 1
ATOM 807 O O . ALA A 1 103 ? -14.039 -1.851 -13.93 1 87.94 103 ALA A O 1
ATOM 808 N N . LYS A 1 104 ? -15.086 -2.867 -12.219 1 88.69 104 LYS A N 1
ATOM 809 C CA . LYS A 1 104 ? -16.312 -3.186 -12.945 1 88.69 104 LYS A CA 1
ATOM 810 C C . LYS A 1 104 ? -16.016 -4.055 -14.164 1 88.69 104 LYS A C 1
ATOM 812 O O . LYS A 1 104 ? -16.562 -3.812 -15.242 1 88.69 104 LYS A O 1
ATOM 817 N N . LYS A 1 105 ? -15.117 -5.016 -13.93 1 90.75 105 LYS A N 1
ATOM 818 C CA . LYS A 1 105 ? -14.711 -5.926 -14.992 1 90.75 105 LYS A CA 1
ATOM 819 C C . LYS A 1 105 ? -14.977 -7.379 -14.609 1 90.75 105 LYS A C 1
ATOM 821 O O . LYS A 1 105 ? -14.461 -8.297 -15.242 1 90.75 105 LYS A O 1
ATOM 826 N N . ALA A 1 106 ? -15.75 -7.598 -13.586 1 90.31 106 ALA A N 1
ATOM 827 C CA . ALA A 1 106 ? -15.984 -8.93 -13.047 1 90.31 106 ALA A CA 1
ATOM 828 C C . ALA A 1 106 ? -16.609 -9.844 -14.086 1 90.31 106 ALA A C 1
ATOM 830 O O . ALA A 1 106 ? -16.328 -11.047 -14.125 1 90.31 106 ALA A O 1
ATOM 831 N N . ASN A 1 107 ? -17.391 -9.281 -14.961 1 88.94 107 ASN A N 1
ATOM 832 C CA . ASN A 1 107 ? -18.125 -10.094 -15.93 1 88.94 107 ASN A CA 1
ATOM 833 C C . ASN A 1 107 ? -17.328 -10.273 -17.219 1 88.94 107 ASN A C 1
ATOM 835 O O . ASN A 1 107 ? -17.781 -10.984 -18.125 1 88.94 107 ASN A O 1
ATOM 839 N N . HIS A 1 108 ? -16.188 -9.781 -17.297 1 89.69 108 HIS A N 1
ATOM 840 C CA . HIS A 1 108 ? -15.406 -9.836 -18.531 1 89.69 108 HIS A CA 1
ATOM 841 C C . HIS A 1 108 ? -14.359 -10.945 -18.469 1 89.69 108 HIS A C 1
ATOM 843 O O . HIS A 1 108 ? -13.836 -11.359 -19.5 1 89.69 108 HIS A O 1
ATOM 849 N N . PHE A 1 109 ? -14.141 -11.398 -17.219 1 92.38 109 PHE A N 1
ATOM 850 C CA . PHE A 1 109 ? -13.016 -12.32 -17.078 1 92.38 109 PHE A CA 1
ATOM 851 C C . PHE A 1 109 ? -13.422 -13.539 -16.25 1 92.38 109 PHE A C 1
ATOM 853 O O . PHE A 1 109 ? -14.43 -13.508 -15.555 1 92.38 109 PHE A O 1
ATOM 860 N N . SER A 1 110 ? -12.703 -14.617 -16.438 1 92.88 110 SER A N 1
ATOM 861 C CA . SER A 1 110 ? -12.664 -15.75 -15.531 1 92.88 110 SER A CA 1
ATOM 862 C C . SER A 1 110 ? -11.289 -15.883 -14.875 1 92.88 110 SER A C 1
ATOM 864 O O . SER A 1 110 ? -10.281 -15.445 -15.438 1 92.88 110 SER A O 1
ATOM 866 N N . VAL A 1 111 ? -11.273 -16.453 -13.672 1 95.38 111 VAL A N 1
ATOM 867 C CA . VAL A 1 111 ? -10.023 -16.578 -12.938 1 95.38 111 VAL A CA 1
ATOM 868 C C . VAL A 1 111 ? -9.719 -18.047 -12.672 1 95.38 111 VAL A C 1
ATOM 870 O O . VAL A 1 111 ? -10.594 -18.812 -12.242 1 95.38 111 VAL A O 1
ATOM 873 N N . ILE A 1 112 ? -8.492 -18.438 -12.977 1 95.38 112 ILE A N 1
ATOM 874 C CA . ILE A 1 112 ? -8.023 -19.797 -12.727 1 95.38 112 ILE A CA 1
ATOM 875 C C . ILE A 1 112 ? -6.848 -19.766 -11.75 1 95.38 112 ILE A C 1
ATOM 877 O O . ILE A 1 112 ? -5.848 -19.094 -12 1 95.38 112 ILE A O 1
ATOM 881 N N . GLY A 1 113 ? -7.023 -20.406 -10.609 1 96.81 113 GLY A N 1
ATOM 882 C CA . GLY A 1 113 ? -5.922 -20.609 -9.68 1 96.81 113 GLY A CA 1
ATOM 883 C C . GLY A 1 113 ? -5.262 -21.969 -9.805 1 96.81 113 GLY A C 1
ATOM 884 O O . GLY A 1 113 ? -5.938 -23 -9.75 1 96.81 113 GLY A O 1
ATOM 885 N N . LEU A 1 114 ? -3.93 -21.953 -9.953 1 95.38 114 LEU A N 1
ATOM 886 C CA . LEU A 1 114 ? -3.182 -23.203 -10.086 1 95.38 114 LEU A CA 1
ATOM 887 C C . LEU A 1 114 ? -2.129 -23.328 -8.992 1 95.38 114 LEU A C 1
ATOM 889 O O . LEU A 1 114 ? -1.434 -22.359 -8.68 1 95.38 114 LEU A O 1
ATOM 893 N N . ASP A 1 115 ? -2.021 -24.453 -8.375 1 96.06 115 ASP A N 1
ATOM 894 C CA . ASP A 1 115 ? -0.997 -24.734 -7.375 1 96.06 115 ASP A CA 1
ATOM 895 C C . ASP A 1 115 ? -0.681 -26.234 -7.32 1 96.06 115 ASP A C 1
ATOM 897 O O . ASP A 1 115 ? -1.53 -27.062 -7.645 1 96.06 115 ASP A O 1
ATOM 901 N N . ALA A 1 116 ? 0.538 -26.562 -6.91 1 93.94 116 ALA A N 1
ATOM 902 C CA . ALA A 1 116 ? 0.949 -27.969 -6.855 1 93.94 116 ALA A CA 1
ATOM 903 C C . ALA A 1 116 ? 0.464 -28.625 -5.57 1 93.94 116 ALA A C 1
ATOM 905 O O . ALA A 1 116 ? 0.389 -29.859 -5.488 1 93.94 116 ALA A O 1
ATOM 906 N N . SER A 1 117 ? 0.178 -27.891 -4.535 1 95 117 SER A N 1
ATOM 907 C CA . SER A 1 117 ? -0.166 -28.406 -3.213 1 95 117 SER A CA 1
ATOM 908 C C . SER A 1 117 ? -1.674 -28.578 -3.059 1 95 117 SER A C 1
ATOM 910 O O . SER A 1 117 ? -2.418 -27.594 -3.086 1 95 117 SER A O 1
ATOM 912 N N . ARG A 1 118 ? -2.119 -29.797 -2.809 1 95 118 ARG A N 1
ATOM 913 C CA . ARG A 1 118 ? -3.535 -30.062 -2.568 1 95 118 ARG A CA 1
ATOM 914 C C . ARG A 1 118 ? -4.016 -29.359 -1.305 1 95 118 ARG A C 1
ATOM 916 O O . ARG A 1 118 ? -5.141 -28.859 -1.255 1 95 118 ARG A O 1
ATOM 923 N N . GLY A 1 119 ? -3.127 -29.375 -0.336 1 95.38 119 GLY A N 1
ATOM 924 C CA . GLY A 1 119 ? -3.471 -28.688 0.895 1 95.38 119 GLY A CA 1
ATOM 925 C C . GLY A 1 119 ? -3.729 -27.203 0.692 1 95.38 119 GLY A C 1
ATOM 926 O O . GLY A 1 119 ? -4.699 -26.656 1.222 1 95.38 119 GLY A O 1
ATOM 927 N N . MET A 1 120 ? -2.875 -26.531 -0.055 1 96.94 120 MET A N 1
ATOM 928 C CA . MET A 1 120 ? -3.057 -25.109 -0.372 1 96.94 120 MET A CA 1
ATOM 929 C C . MET A 1 120 ? -4.344 -24.891 -1.157 1 96.94 120 MET A C 1
ATOM 931 O O . MET A 1 120 ? -5.113 -23.984 -0.852 1 96.94 120 MET A O 1
ATOM 935 N N . LEU A 1 121 ? -4.66 -25.766 -2.1 1 96.62 121 LEU A N 1
ATOM 936 C CA . LEU A 1 121 ? -5.844 -25.641 -2.941 1 96.62 121 LEU A CA 1
ATOM 937 C C . LEU A 1 121 ? -7.117 -25.844 -2.127 1 96.62 121 LEU A C 1
ATOM 939 O O . LEU A 1 121 ? -8.141 -25.219 -2.404 1 96.62 121 LEU A O 1
ATOM 943 N N . ASP A 1 122 ? -7.066 -26.719 -1.145 1 96.88 122 ASP A N 1
ATOM 944 C CA . ASP A 1 122 ? -8.227 -26.922 -0.277 1 96.88 122 ASP A CA 1
ATOM 945 C C . ASP A 1 122 ? -8.578 -25.641 0.475 1 96.88 122 ASP A C 1
ATOM 947 O O . ASP A 1 122 ? -9.742 -25.266 0.552 1 96.88 122 ASP A O 1
ATOM 951 N N . VAL A 1 123 ? -7.559 -25.016 0.986 1 96.81 123 VAL A N 1
ATOM 952 C CA . VAL A 1 123 ? -7.77 -23.75 1.663 1 96.81 123 VAL A CA 1
ATOM 953 C C . VAL A 1 123 ? -8.273 -22.703 0.664 1 96.81 123 VAL A C 1
ATOM 955 O O . VAL A 1 123 ? -9.203 -21.953 0.96 1 96.81 123 VAL A O 1
ATOM 958 N N . ALA A 1 124 ? -7.699 -22.672 -0.513 1 97.75 124 ALA A N 1
ATOM 959 C CA . ALA A 1 124 ? -8.094 -21.719 -1.55 1 97.75 124 ALA A CA 1
ATOM 960 C C . ALA A 1 124 ? -9.555 -21.906 -1.932 1 97.75 124 ALA A C 1
ATOM 962 O O . ALA A 1 124 ? -10.273 -20.922 -2.158 1 97.75 124 ALA A O 1
ATOM 963 N N . ARG A 1 125 ? -9.945 -23.141 -2.01 1 97 125 ARG A N 1
ATOM 964 C CA . ARG A 1 125 ? -11.328 -23.438 -2.357 1 97 125 ARG A CA 1
ATOM 965 C C . ARG A 1 125 ? -12.289 -22.828 -1.345 1 97 125 ARG A C 1
ATOM 967 O O . ARG A 1 125 ? -13.258 -22.172 -1.721 1 97 125 ARG A O 1
ATOM 974 N N . THR A 1 126 ? -11.992 -23.062 -0.149 1 96.19 126 THR A N 1
ATOM 975 C CA . THR A 1 126 ? -12.828 -22.516 0.914 1 96.19 126 THR A CA 1
ATOM 976 C C . THR A 1 126 ? -12.812 -20.984 0.873 1 96.19 126 THR A C 1
ATOM 978 O O . THR A 1 126 ? -13.867 -20.344 0.932 1 96.19 126 THR A O 1
ATOM 981 N N . ALA A 1 127 ? -11.648 -20.406 0.712 1 94.69 127 ALA A N 1
ATOM 982 C CA . ALA A 1 127 ? -11.484 -18.953 0.747 1 94.69 127 ALA A CA 1
ATOM 983 C C . ALA A 1 127 ? -12.195 -18.297 -0.428 1 94.69 127 ALA A C 1
ATOM 985 O O . ALA A 1 127 ? -12.891 -17.281 -0.255 1 94.69 127 ALA A O 1
ATOM 986 N N . THR A 1 128 ? -12.023 -18.828 -1.622 1 95.69 128 THR A N 1
ATOM 987 C CA . THR A 1 128 ? -12.641 -18.234 -2.801 1 95.69 128 THR A CA 1
ATOM 988 C C . THR A 1 128 ? -14.156 -18.406 -2.758 1 95.69 128 THR A C 1
ATOM 990 O O . THR A 1 128 ? -14.898 -17.531 -3.221 1 95.69 128 THR A O 1
ATOM 993 N N . HIS A 1 129 ? -14.609 -19.484 -2.188 1 95 129 HIS A N 1
ATOM 994 C CA . HIS A 1 129 ? -16.047 -19.703 -2.018 1 95 129 HIS A CA 1
ATOM 995 C C . HIS A 1 129 ? -16.641 -18.672 -1.06 1 95 129 HIS A C 1
ATOM 997 O O . HIS A 1 129 ? -17.688 -18.094 -1.346 1 95 129 HIS A O 1
ATOM 1003 N N . GLU A 1 130 ? -16.016 -18.516 0.027 1 93.25 130 GLU A N 1
ATOM 1004 C CA . GLU A 1 130 ? -16.484 -17.547 1.011 1 93.25 130 GLU A CA 1
ATOM 1005 C C . GLU A 1 130 ? -16.516 -16.141 0.424 1 93.25 130 GLU A C 1
ATOM 1007 O O . GLU A 1 130 ? -17.453 -15.383 0.664 1 93.25 130 GLU A O 1
ATOM 1012 N N . TYR A 1 131 ? -15.453 -15.781 -0.295 1 92.5 131 TYR A N 1
ATOM 1013 C CA . TYR A 1 131 ? -15.43 -14.484 -0.951 1 92.5 131 TYR A CA 1
ATOM 1014 C C . TYR A 1 131 ? -16.594 -14.344 -1.92 1 92.5 131 TYR A C 1
ATOM 1016 O O . TYR A 1 131 ? -17.281 -13.312 -1.938 1 92.5 131 TYR A O 1
ATOM 1024 N N . GLY A 1 132 ? -16.797 -15.336 -2.715 1 90.94 132 GLY A N 1
ATOM 1025 C CA . GLY A 1 132 ? -17.891 -15.312 -3.684 1 90.94 132 GLY A CA 1
ATOM 1026 C C . GLY A 1 132 ? -19.25 -15.156 -3.049 1 90.94 132 GLY A C 1
ATOM 1027 O O . GLY A 1 132 ? -20.125 -14.484 -3.6 1 90.94 132 GLY A O 1
ATOM 1028 N N . ALA A 1 133 ? -19.438 -15.734 -1.925 1 90.44 133 ALA A N 1
ATOM 1029 C CA . ALA A 1 133 ? -20.719 -15.68 -1.225 1 90.44 133 ALA A CA 1
ATOM 1030 C C . ALA A 1 133 ? -21.031 -14.258 -0.743 1 90.44 133 ALA A C 1
ATOM 1032 O O . ALA A 1 133 ? -22.188 -13.883 -0.595 1 90.44 133 ALA A O 1
ATOM 1033 N N . LYS A 1 134 ? -20.031 -13.516 -0.57 1 85.94 134 LYS A N 1
ATOM 1034 C CA . LYS A 1 134 ? -20.203 -12.18 -0.005 1 85.94 134 LYS A CA 1
ATOM 1035 C C . LYS A 1 134 ? -20.188 -11.117 -1.097 1 85.94 134 LYS A C 1
ATOM 1037 O O . LYS A 1 134 ? -20.547 -9.961 -0.851 1 85.94 134 LYS A O 1
ATOM 1042 N N . SER A 1 135 ? -19.703 -11.539 -2.246 1 84.38 135 SER A N 1
ATOM 1043 C CA . SER A 1 135 ? -19.516 -10.57 -3.326 1 84.38 135 SER A CA 1
ATOM 1044 C C . SER A 1 135 ? -20.734 -10.523 -4.238 1 84.38 135 SER A C 1
ATOM 1046 O O . SER A 1 135 ? -21.344 -11.555 -4.516 1 84.38 135 SER A O 1
ATOM 1048 N N . ALA A 1 136 ? -21.094 -9.312 -4.633 1 74.81 136 ALA A N 1
ATOM 1049 C CA . ALA A 1 136 ? -22.203 -9.133 -5.551 1 74.81 136 ALA A CA 1
ATOM 1050 C C . ALA A 1 136 ? -21.828 -9.516 -6.977 1 74.81 136 ALA A C 1
ATOM 1052 O O . ALA A 1 136 ? -22.656 -10 -7.742 1 74.81 136 ALA A O 1
ATOM 1053 N N . ALA A 1 137 ? -20.656 -9.172 -7.34 1 69.94 137 ALA A N 1
ATOM 1054 C CA . ALA A 1 137 ? -20.172 -9.484 -8.68 1 69.94 137 ALA A CA 1
ATOM 1055 C C . ALA A 1 137 ? -19.562 -10.883 -8.742 1 69.94 137 ALA A C 1
ATOM 1057 O O . ALA A 1 137 ? -18.781 -11.266 -7.867 1 69.94 137 ALA A O 1
ATOM 1058 N N . GLN A 1 138 ? -20.031 -11.555 -9.773 1 82.94 138 GLN A N 1
ATOM 1059 C CA . GLN A 1 138 ? -19.562 -12.938 -9.82 1 82.94 138 GLN A CA 1
ATOM 1060 C C . GLN A 1 138 ? -18.578 -13.156 -10.969 1 82.94 138 GLN A C 1
ATOM 1062 O O . GLN A 1 138 ? -18.938 -12.984 -12.133 1 82.94 138 GLN A O 1
ATOM 1067 N N . THR A 1 139 ? -17.344 -13.258 -10.703 1 91.25 139 THR A N 1
ATOM 1068 C CA . THR A 1 139 ? -16.312 -13.766 -11.609 1 91.25 139 THR A CA 1
ATOM 1069 C C . THR A 1 139 ? -16.156 -15.273 -11.453 1 91.25 139 THR A C 1
ATOM 1071 O O . THR A 1 139 ? -15.977 -15.773 -10.344 1 91.25 139 THR A O 1
ATOM 1074 N N . PRO A 1 140 ? -16.328 -16.031 -12.586 1 92.44 140 PRO A N 1
ATOM 1075 C CA . PRO A 1 140 ? -16.094 -17.469 -12.461 1 92.44 140 PRO A CA 1
ATOM 1076 C C . PRO A 1 140 ? -14.672 -17.781 -11.992 1 92.44 140 PRO A C 1
ATOM 1078 O O . PRO A 1 140 ? -13.711 -17.172 -12.453 1 92.44 140 PRO A O 1
ATOM 1081 N N . VAL A 1 141 ? -14.617 -18.719 -11.039 1 94.5 141 VAL A N 1
ATOM 1082 C CA . VAL A 1 141 ? -13.32 -19.125 -10.492 1 94.5 141 VAL A CA 1
ATOM 1083 C C . VAL A 1 141 ? -13.156 -20.641 -10.609 1 94.5 141 VAL A C 1
ATOM 1085 O O . VAL A 1 141 ? -14.07 -21.391 -10.273 1 94.5 141 VAL A O 1
ATOM 1088 N N . GLU A 1 142 ? -12.062 -21.062 -11.117 1 93.19 142 GLU A N 1
ATOM 1089 C CA . GLU A 1 142 ? -11.688 -22.469 -11.164 1 93.19 142 GLU A CA 1
ATOM 1090 C C . GLU A 1 142 ? -10.312 -22.703 -10.539 1 93.19 142 GLU A C 1
ATOM 1092 O O . GLU A 1 142 ? -9.406 -21.891 -10.719 1 93.19 142 GLU A O 1
ATOM 1097 N N . LEU A 1 143 ? -10.234 -23.781 -9.797 1 94.44 143 LEU A N 1
ATOM 1098 C CA . LEU A 1 143 ? -8.953 -24.172 -9.211 1 94.44 143 LEU A CA 1
ATOM 1099 C C . LEU A 1 143 ? -8.469 -25.5 -9.797 1 94.44 143 LEU A C 1
ATOM 1101 O O . LEU A 1 143 ? -9.281 -26.375 -10.102 1 94.44 143 LEU A O 1
ATOM 1105 N N . GLY A 1 144 ? -7.148 -25.609 -9.961 1 92 144 GLY A N 1
ATOM 1106 C CA . GLY A 1 144 ? -6.582 -26.844 -10.5 1 92 144 GLY A CA 1
ATOM 1107 C C . GLY A 1 144 ? -5.16 -27.094 -10.039 1 92 144 GLY A C 1
ATOM 1108 O O . GLY A 1 144 ? -4.488 -26.188 -9.547 1 92 144 GLY A O 1
ATOM 1109 N N . ILE A 1 145 ? -4.762 -28.312 -10.211 1 91.94 145 ILE A N 1
ATOM 1110 C CA . ILE A 1 145 ? -3.426 -28.734 -9.797 1 91.94 145 ILE A CA 1
ATOM 1111 C C . ILE A 1 145 ? -2.445 -28.547 -10.953 1 91.94 145 ILE A C 1
ATOM 1113 O O . ILE A 1 145 ? -2.713 -28.969 -12.078 1 91.94 145 ILE A O 1
ATOM 1117 N N . LEU A 1 146 ? -1.393 -27.859 -10.688 1 90.69 146 LEU A N 1
ATOM 1118 C CA . LEU A 1 146 ? -0.273 -27.75 -11.617 1 90.69 146 LEU A CA 1
ATOM 1119 C C . LEU A 1 146 ? 1.054 -27.703 -10.867 1 90.69 146 LEU A C 1
ATOM 1121 O O . LEU A 1 146 ? 1.248 -26.859 -9.992 1 90.69 146 LEU A O 1
ATOM 1125 N N . ASP A 1 147 ? 1.902 -28.594 -11.156 1 90.12 147 ASP A N 1
ATOM 1126 C CA . ASP A 1 147 ? 3.25 -28.625 -10.602 1 90.12 147 ASP A CA 1
ATOM 1127 C C . ASP A 1 147 ? 4.277 -28.141 -11.625 1 90.12 147 ASP A C 1
ATOM 1129 O O . ASP A 1 147 ? 4.605 -28.859 -12.57 1 90.12 147 ASP A O 1
ATOM 1133 N N . LEU A 1 148 ? 4.844 -26.984 -11.391 1 88.44 148 LEU A N 1
ATOM 1134 C CA . LEU A 1 148 ? 5.785 -26.359 -12.312 1 88.44 148 LEU A CA 1
ATOM 1135 C C . LEU A 1 148 ? 7.117 -27.109 -12.312 1 88.44 148 LEU A C 1
ATOM 1137 O O . LEU A 1 148 ? 7.945 -26.906 -13.203 1 88.44 148 LEU A O 1
ATOM 1141 N N . LEU A 1 149 ? 7.32 -27.953 -11.312 1 85.75 149 LEU A N 1
ATOM 1142 C CA . LEU A 1 149 ? 8.586 -28.672 -11.211 1 85.75 149 LEU A CA 1
ATOM 1143 C C . LEU A 1 149 ? 8.523 -30 -11.945 1 85.75 149 LEU A C 1
ATOM 1145 O O . LEU A 1 149 ? 9.539 -30.688 -12.102 1 85.75 149 LEU A O 1
ATOM 1149 N N . GLN A 1 150 ? 7.375 -30.344 -12.352 1 80.75 150 GLN A N 1
ATOM 1150 C CA . GLN A 1 150 ? 7.25 -31.578 -13.133 1 80.75 150 GLN A CA 1
ATOM 1151 C C . GLN A 1 150 ? 7.5 -31.312 -14.609 1 80.75 150 GLN A C 1
ATOM 1153 O O . GLN A 1 150 ? 7.086 -30.281 -15.148 1 80.75 150 GLN A O 1
ATOM 1158 N N . PRO A 1 151 ? 8.469 -32.094 -15.195 1 63.34 151 PRO A N 1
ATOM 1159 C CA . PRO A 1 151 ? 8.898 -31.891 -16.578 1 63.34 151 PRO A CA 1
ATOM 1160 C C . PRO A 1 151 ? 7.73 -31.734 -17.547 1 63.34 151 PRO A C 1
ATOM 1162 O O . PRO A 1 151 ? 7.797 -30.938 -18.484 1 63.34 151 PRO A O 1
ATOM 1165 N N . GLU A 1 152 ? 6.785 -32.719 -17.688 1 60.16 152 GLU A N 1
ATOM 1166 C CA . GLU A 1 152 ? 5.816 -32.656 -18.781 1 60.16 152 GLU A CA 1
ATOM 1167 C C . GLU A 1 152 ? 4.594 -31.828 -18.375 1 60.16 152 GLU A C 1
ATOM 1169 O O . GLU A 1 152 ? 3.844 -32.219 -17.469 1 60.16 152 GLU A O 1
ATOM 1174 N N . LEU A 1 153 ? 4.812 -30.469 -18.422 1 58.06 153 LEU A N 1
ATOM 1175 C CA . LEU A 1 153 ? 3.562 -29.719 -18.328 1 58.06 153 LEU A CA 1
ATOM 1176 C C . LEU A 1 153 ? 2.602 -30.125 -19.438 1 58.06 153 LEU A C 1
ATOM 1178 O O . LEU A 1 153 ? 2.871 -29.891 -20.625 1 58.06 153 LEU A O 1
ATOM 1182 N N . SER A 1 154 ? 2.002 -31.359 -19.297 1 54.41 154 SER A N 1
ATOM 1183 C CA . SER A 1 154 ? 1.076 -31.766 -20.344 1 54.41 154 SER A CA 1
ATOM 1184 C C . SER A 1 154 ? -0.182 -30.906 -20.344 1 54.41 154 SER A C 1
ATOM 1186 O O . SER A 1 154 ? -0.686 -30.547 -19.281 1 54.41 154 SER A O 1
ATOM 1188 N N . LYS A 1 155 ? -0.365 -30.156 -21.469 1 57.56 155 LYS A N 1
ATOM 1189 C CA . LYS A 1 155 ? -1.609 -29.438 -21.719 1 57.56 155 LYS A CA 1
ATOM 1190 C C . LYS A 1 155 ? -2.797 -30.156 -21.078 1 57.56 155 LYS A C 1
ATOM 1192 O O . LYS A 1 155 ? -3.793 -29.531 -20.719 1 57.56 155 LYS A O 1
ATOM 1197 N N . THR A 1 156 ? -2.525 -31.453 -20.844 1 54.22 156 THR A N 1
ATOM 1198 C CA . THR A 1 156 ? -3.645 -32.25 -20.359 1 54.22 156 THR A CA 1
ATOM 1199 C C . THR A 1 156 ? -3.895 -31.969 -18.875 1 54.22 156 THR A C 1
ATOM 1201 O O . THR A 1 156 ? -4.965 -32.281 -18.359 1 54.22 156 THR A O 1
ATOM 1204 N N . GLN A 1 157 ? -2.924 -31.312 -18.219 1 61.72 157 GLN A N 1
ATOM 1205 C CA . GLN A 1 157 ? -3.1 -31.078 -16.781 1 61.72 157 GLN A CA 1
ATOM 1206 C C . GLN A 1 157 ? -3.68 -29.688 -16.531 1 61.72 157 GLN A C 1
ATOM 1208 O O . GLN A 1 157 ? -4.098 -29.391 -15.406 1 61.72 157 GLN A O 1
ATOM 1213 N N . LEU A 1 158 ? -3.842 -29.062 -17.578 1 70.38 158 LEU A N 1
ATOM 1214 C CA . LEU A 1 158 ? -4.371 -27.703 -17.438 1 70.38 158 LEU A CA 1
ATOM 1215 C C . LEU A 1 158 ? -5.895 -27.719 -17.469 1 70.38 158 LEU A C 1
ATOM 1217 O O . LEU A 1 158 ? -6.5 -28.562 -18.125 1 70.38 158 LEU A O 1
ATOM 1221 N N . PRO A 1 159 ? -6.41 -26.891 -16.656 1 70.88 159 PRO A N 1
ATOM 1222 C CA . PRO A 1 159 ? -7.863 -26.766 -16.766 1 70.88 159 PRO A CA 1
ATOM 1223 C C . PRO A 1 159 ? -8.328 -26.469 -18.188 1 70.88 159 PRO A C 1
ATOM 1225 O O . PRO A 1 159 ? -7.586 -25.875 -18.969 1 70.88 159 PRO A O 1
ATOM 1228 N N . SER A 1 160 ? -9.453 -27 -18.531 1 65.06 160 SER A N 1
ATOM 1229 C CA . SER A 1 160 ? -10.023 -26.906 -19.859 1 65.06 160 SER A CA 1
ATOM 1230 C C . SER A 1 160 ? -10.078 -25.469 -20.344 1 65.06 160 SER A C 1
ATOM 1232 O O . SER A 1 160 ? -9.922 -25.188 -21.547 1 65.06 160 SER A O 1
ATOM 1234 N N . SER A 1 161 ? -10.297 -24.672 -19.406 1 65.75 161 SER A N 1
ATOM 1235 C CA . SER A 1 161 ? -10.445 -23.266 -19.781 1 65.75 161 SER A CA 1
ATOM 1236 C C . SER A 1 161 ? -9.133 -22.703 -20.312 1 65.75 161 SER A C 1
ATOM 1238 O O . SER A 1 161 ? -9.133 -21.672 -20.984 1 65.75 161 SER A O 1
ATOM 1240 N N . LEU A 1 162 ? -8.07 -23.406 -20.016 1 72.31 162 LEU A N 1
ATOM 1241 C CA . LEU A 1 162 ? -6.781 -22.953 -20.516 1 72.31 162 LEU A CA 1
ATOM 1242 C C . LEU A 1 162 ? -6.406 -23.688 -21.797 1 72.31 162 LEU A C 1
ATOM 1244 O O . LEU A 1 162 ? -5.355 -23.406 -22.391 1 72.31 162 LEU A O 1
ATOM 1248 N N . ALA A 1 163 ? -7.27 -24.656 -22.234 1 66.81 163 ALA A N 1
ATOM 1249 C CA . ALA A 1 163 ? -7.027 -25.406 -23.469 1 66.81 163 ALA A CA 1
ATOM 1250 C C . ALA A 1 163 ? -7.316 -24.547 -24.703 1 66.81 163 ALA A C 1
ATOM 1252 O O . ALA A 1 163 ? -6.922 -24.891 -25.812 1 66.81 163 ALA A O 1
ATOM 1253 N N . GLY A 1 164 ? -7.785 -23.391 -24.547 1 71.12 164 GLY A N 1
ATOM 1254 C CA . GLY A 1 164 ? -8.133 -22.516 -25.656 1 71.12 164 GLY A CA 1
ATOM 1255 C C . GLY A 1 164 ? -7.055 -21.5 -25.969 1 71.12 164 GLY A C 1
ATOM 1256 O O . GLY A 1 164 ? -5.895 -21.875 -26.172 1 71.12 164 GLY A O 1
ATOM 1257 N N . PRO A 1 165 ? -7.477 -20.344 -26.219 1 78.62 165 PRO A N 1
ATOM 1258 C CA . PRO A 1 165 ? -6.59 -19.281 -26.703 1 78.62 165 PRO A CA 1
ATOM 1259 C C . PRO A 1 165 ? -5.516 -18.906 -25.672 1 78.62 165 PRO A C 1
ATOM 1261 O O . PRO A 1 165 ? -4.535 -18.234 -26.016 1 78.62 165 PRO A O 1
ATOM 1264 N N . GLY A 1 166 ? -5.555 -19.422 -24.453 1 89 166 GLY A N 1
ATOM 1265 C CA . GLY A 1 166 ? -4.574 -19.078 -23.438 1 89 166 GLY A CA 1
ATOM 1266 C C . GLY A 1 166 ? -5.008 -17.922 -22.547 1 89 166 GLY A C 1
ATOM 1267 O O . GLY A 1 166 ? -6.027 -17.281 -22.812 1 89 166 GLY A O 1
ATOM 1268 N N . ALA A 1 167 ? -4.289 -17.672 -21.578 1 94.5 167 ALA A N 1
ATOM 1269 C CA . ALA A 1 167 ? -4.602 -16.625 -20.625 1 94.5 167 ALA A CA 1
ATOM 1270 C C . ALA A 1 167 ? -4.227 -15.242 -21.172 1 94.5 167 ALA A C 1
ATOM 1272 O O . ALA A 1 167 ? -3.203 -15.094 -21.828 1 94.5 167 ALA A O 1
ATOM 1273 N N . VAL A 1 168 ? -5.051 -14.258 -20.875 1 95.62 168 VAL A N 1
ATOM 1274 C CA . VAL A 1 168 ? -4.77 -12.898 -21.312 1 95.62 168 VAL A CA 1
ATOM 1275 C C . VAL A 1 168 ? -3.965 -12.172 -20.234 1 95.62 168 VAL A C 1
ATOM 1277 O O . VAL A 1 168 ? -3.438 -11.078 -20.469 1 95.62 168 VAL A O 1
ATOM 1280 N N . GLY A 1 169 ? -3.881 -12.766 -19.109 1 97.44 169 GLY A N 1
ATOM 1281 C CA . GLY A 1 169 ? -3.098 -12.273 -17.984 1 97.44 169 GLY A CA 1
ATOM 1282 C C . GLY A 1 169 ? -2.746 -13.359 -16.984 1 97.44 169 GLY A C 1
ATOM 1283 O O . GLY A 1 169 ? -3.553 -14.25 -16.719 1 97.44 169 GLY A O 1
ATOM 1284 N N . VAL A 1 170 ? -1.559 -13.281 -16.422 1 98.31 170 VAL A N 1
ATOM 1285 C CA . VAL A 1 170 ? -1.091 -14.203 -15.398 1 98.31 170 VAL A CA 1
ATOM 1286 C C . VAL A 1 170 ? -0.446 -13.422 -14.258 1 98.31 170 VAL A C 1
ATOM 1288 O O . VAL A 1 170 ? 0.314 -12.477 -14.492 1 98.31 170 VAL A O 1
ATOM 1291 N N . ILE A 1 171 ? -0.869 -13.719 -13.047 1 98.88 171 ILE A N 1
ATOM 1292 C CA . ILE A 1 171 ? -0.13 -13.25 -11.875 1 98.88 171 ILE A CA 1
ATOM 1293 C C . ILE A 1 171 ? 0.55 -14.438 -11.195 1 98.88 171 ILE A C 1
ATOM 1295 O O . ILE A 1 171 ? 0.026 -15.547 -11.203 1 98.88 171 ILE A O 1
ATOM 1299 N N . SER A 1 172 ? 1.72 -14.258 -10.688 1 98.81 172 SER A N 1
ATOM 1300 C CA . SER A 1 172 ? 2.467 -15.234 -9.898 1 98.81 172 SER A CA 1
ATOM 1301 C C . SER A 1 172 ? 3.277 -14.547 -8.805 1 98.81 172 SER A C 1
ATOM 1303 O O . SER A 1 172 ? 4.289 -13.906 -9.086 1 98.81 172 SER A O 1
ATOM 1305 N N . THR A 1 173 ? 2.877 -14.758 -7.598 1 98.44 173 THR A N 1
ATOM 1306 C CA . THR A 1 173 ? 3.426 -13.953 -6.508 1 98.44 173 THR A CA 1
ATOM 1307 C C . THR A 1 173 ? 4.105 -14.844 -5.473 1 98.44 173 THR A C 1
ATOM 1309 O O . THR A 1 173 ? 3.494 -15.781 -4.957 1 98.44 173 THR A O 1
ATOM 1312 N N . LEU A 1 174 ? 5.355 -14.602 -5.199 1 97.69 174 LEU A N 1
ATOM 1313 C CA . LEU A 1 174 ? 6.156 -15.297 -4.199 1 97.69 174 LEU A CA 1
ATOM 1314 C C . LEU A 1 174 ? 6.262 -16.781 -4.52 1 97.69 174 LEU A C 1
ATOM 1316 O O . LEU A 1 174 ? 6.184 -17.625 -3.623 1 97.69 174 LEU A O 1
ATOM 1320 N N . VAL A 1 175 ? 6.406 -17.094 -5.793 1 97.69 175 VAL A N 1
ATOM 1321 C CA . VAL A 1 175 ? 6.492 -18.469 -6.27 1 97.69 175 VAL A CA 1
ATOM 1322 C C . VAL A 1 175 ? 7.898 -18.734 -6.809 1 97.69 175 VAL A C 1
ATOM 1324 O O . VAL A 1 175 ? 8.438 -19.828 -6.625 1 97.69 175 VAL A O 1
ATOM 1327 N N . LEU A 1 176 ? 8.57 -17.719 -7.434 1 96.44 176 LEU A N 1
ATOM 1328 C CA . LEU A 1 176 ? 9.844 -17.859 -8.133 1 96.44 176 LEU A CA 1
ATOM 1329 C C . LEU A 1 176 ? 10.898 -18.469 -7.223 1 96.44 176 LEU A C 1
ATOM 1331 O O . LEU A 1 176 ? 11.781 -19.188 -7.688 1 96.44 176 LEU A O 1
ATOM 1335 N N . GLU A 1 177 ? 10.781 -18.203 -5.969 1 94.75 177 GLU A N 1
ATOM 1336 C CA . GLU A 1 177 ? 11.758 -18.703 -5.008 1 94.75 177 GLU A CA 1
ATOM 1337 C C . GLU A 1 177 ? 11.867 -20.219 -5.074 1 94.75 177 GLU A C 1
ATOM 1339 O O . GLU A 1 177 ? 12.875 -20.797 -4.668 1 94.75 177 GLU A O 1
ATOM 1344 N N . HIS A 1 178 ? 10.844 -20.891 -5.633 1 94.75 178 HIS A N 1
ATOM 1345 C CA . HIS A 1 178 ? 10.797 -22.344 -5.559 1 94.75 178 HIS A CA 1
ATOM 1346 C C . HIS A 1 178 ? 10.969 -22.969 -6.941 1 94.75 178 HIS A C 1
ATOM 1348 O O . HIS A 1 178 ? 10.867 -24.188 -7.09 1 94.75 178 HIS A O 1
ATOM 1354 N N . ILE A 1 179 ? 11.148 -22.172 -7.93 1 94.5 179 ILE A N 1
ATOM 1355 C CA . ILE A 1 179 ? 11.172 -22.672 -9.297 1 94.5 179 ILE A CA 1
ATOM 1356 C C . ILE A 1 179 ? 12.398 -22.125 -10.031 1 94.5 179 ILE A C 1
ATOM 1358 O O . ILE A 1 179 ? 12.672 -20.922 -9.984 1 94.5 179 ILE A O 1
ATOM 1362 N N . PRO A 1 180 ? 13.188 -23.016 -10.727 1 94.12 180 PRO A N 1
ATOM 1363 C CA . PRO A 1 180 ? 14.203 -22.484 -11.625 1 94.12 180 PRO A CA 1
ATOM 1364 C C . PRO A 1 180 ? 13.617 -21.516 -12.664 1 94.12 180 PRO A C 1
ATOM 1366 O O . PRO A 1 180 ? 12.539 -21.781 -13.211 1 94.12 180 PRO A O 1
ATOM 1369 N N . LEU A 1 181 ? 14.305 -20.422 -12.945 1 97.12 181 LEU A N 1
ATOM 1370 C CA . LEU A 1 181 ? 13.766 -19.312 -13.711 1 97.12 181 LEU A CA 1
ATOM 1371 C C . LEU A 1 181 ? 13.344 -19.75 -15.102 1 97.12 181 LEU A C 1
ATOM 1373 O O . LEU A 1 181 ? 12.258 -19.391 -15.57 1 97.12 181 LEU A O 1
ATOM 1377 N N . GLN A 1 182 ? 14.156 -20.562 -15.75 1 94.88 182 GLN A N 1
ATOM 1378 C CA . GLN A 1 182 ? 13.859 -20.984 -17.125 1 94.88 182 GLN A CA 1
ATOM 1379 C C . GLN A 1 182 ? 12.578 -21.812 -17.172 1 94.88 182 GLN A C 1
ATOM 1381 O O . GLN A 1 182 ? 11.773 -21.656 -18.094 1 94.88 182 GLN A O 1
ATOM 1386 N N . ARG A 1 183 ? 12.445 -22.641 -16.172 1 92.81 183 ARG A N 1
ATOM 1387 C CA . ARG A 1 183 ? 11.25 -23.469 -16.109 1 92.81 183 ARG A CA 1
ATOM 1388 C C . ARG A 1 183 ? 10.008 -22.625 -15.852 1 92.81 183 ARG A C 1
ATOM 1390 O O . ARG A 1 183 ? 8.961 -22.828 -16.484 1 92.81 183 ARG A O 1
ATOM 1397 N N . PHE A 1 184 ? 10.078 -21.672 -15.008 1 96.38 184 PHE A N 1
ATOM 1398 C CA . PHE A 1 184 ? 8.953 -20.797 -14.664 1 96.38 184 PHE A CA 1
ATOM 1399 C C . PHE A 1 184 ? 8.484 -20.031 -15.891 1 96.38 184 PHE A C 1
ATOM 1401 O O . PHE A 1 184 ? 7.297 -20.062 -16.234 1 96.38 184 PHE A O 1
ATOM 1408 N N . PHE A 1 185 ? 9.383 -19.359 -16.531 1 96.94 185 PHE A N 1
ATOM 1409 C CA . PHE A 1 185 ? 8.992 -18.469 -17.625 1 96.94 185 PHE A CA 1
ATOM 1410 C C . PHE A 1 185 ? 8.539 -19.266 -18.844 1 96.94 185 PHE A C 1
ATOM 1412 O O . PHE A 1 185 ? 7.656 -18.828 -19.578 1 96.94 185 PHE A O 1
ATOM 1419 N N . ALA A 1 186 ? 9.086 -20.484 -19.016 1 92.62 186 ALA A N 1
ATOM 1420 C CA . ALA A 1 186 ? 8.594 -21.359 -20.078 1 92.62 186 ALA A CA 1
ATOM 1421 C C . ALA A 1 186 ? 7.145 -21.781 -19.844 1 92.62 186 ALA A C 1
ATOM 1423 O O . ALA A 1 186 ? 6.32 -21.75 -20.75 1 92.62 186 ALA A O 1
ATOM 1424 N N . ALA A 1 187 ? 6.871 -22.141 -18.625 1 91.56 187 ALA A N 1
ATOM 1425 C CA . ALA A 1 187 ? 5.516 -22.531 -18.25 1 91.56 187 ALA A CA 1
ATOM 1426 C C . ALA A 1 187 ? 4.539 -21.375 -18.406 1 91.56 187 ALA A C 1
ATOM 1428 O O . ALA A 1 187 ? 3.451 -21.531 -18.953 1 91.56 187 ALA A O 1
ATOM 1429 N N . ALA A 1 188 ? 4.934 -20.203 -17.906 1 94.5 188 ALA A N 1
ATOM 1430 C CA . ALA A 1 188 ? 4.09 -19.016 -18.047 1 94.5 188 ALA A CA 1
ATOM 1431 C C . ALA A 1 188 ? 3.807 -18.703 -19.5 1 94.5 188 ALA A C 1
ATOM 1433 O O . ALA A 1 188 ? 2.652 -18.531 -19.891 1 94.5 188 ALA A O 1
ATOM 1434 N N . ALA A 1 189 ? 4.852 -18.734 -20.312 1 93.69 189 ALA A N 1
ATOM 1435 C CA . ALA A 1 189 ? 4.695 -18.453 -21.734 1 93.69 189 ALA A CA 1
ATOM 1436 C C . ALA A 1 189 ? 3.766 -19.469 -22.391 1 93.69 189 ALA A C 1
ATOM 1438 O O . ALA A 1 189 ? 2.969 -19.109 -23.266 1 93.69 189 ALA A O 1
ATOM 1439 N N . GLY A 1 190 ? 3.848 -20.656 -21.938 1 89.12 190 GLY A N 1
ATOM 1440 C CA . GLY A 1 190 ? 3.092 -21.734 -22.547 1 89.12 190 GLY A CA 1
ATOM 1441 C C . GLY A 1 190 ? 1.596 -21.625 -22.312 1 89.12 190 GLY A C 1
ATOM 1442 O O . GLY A 1 190 ? 0.801 -22.109 -23.125 1 89.12 190 GLY A O 1
ATOM 1443 N N . ILE A 1 191 ? 1.161 -20.922 -21.312 1 91.31 191 ILE A N 1
ATOM 1444 C CA . ILE A 1 191 ? -0.264 -20.875 -21.016 1 91.31 191 ILE A CA 1
ATOM 1445 C C . ILE A 1 191 ? -0.833 -19.516 -21.375 1 91.31 191 ILE A C 1
ATOM 1447 O O . ILE A 1 191 ? -2.029 -19.266 -21.203 1 91.31 191 ILE A O 1
ATOM 1451 N N . MET A 1 192 ? 0.02 -18.625 -21.859 1 94.06 192 MET A N 1
ATOM 1452 C CA . MET A 1 192 ? -0.405 -17.25 -22.109 1 94.06 192 MET A CA 1
ATOM 1453 C C . MET A 1 192 ? -0.602 -17 -23.594 1 94.06 192 MET A C 1
ATOM 1455 O O . MET A 1 192 ? 0.128 -17.562 -24.422 1 94.06 192 MET A O 1
ATOM 1459 N N . ARG A 1 193 ? -1.544 -16.125 -23.953 1 93.12 193 ARG A N 1
ATOM 1460 C CA . ARG A 1 193 ? -1.679 -15.602 -25.312 1 93.12 193 ARG A CA 1
ATOM 1461 C C . ARG A 1 193 ? -0.547 -14.633 -25.641 1 93.12 193 ARG A C 1
ATOM 1463 O O . ARG A 1 193 ? 0.06 -14.047 -24.734 1 93.12 193 ARG A O 1
ATOM 1470 N N . ALA A 1 194 ? -0.361 -14.555 -26.969 1 94.44 194 ALA A N 1
ATOM 1471 C CA . ALA A 1 194 ? 0.533 -13.477 -27.391 1 94.44 194 ALA A CA 1
ATOM 1472 C C . ALA A 1 194 ? -0.011 -12.117 -26.953 1 94.44 194 ALA A C 1
ATOM 1474 O O . ALA A 1 194 ? -1.214 -11.867 -27.062 1 94.44 194 ALA A O 1
ATOM 1475 N N . GLY A 1 195 ? 0.841 -11.297 -26.422 1 96.44 195 GLY A N 1
ATOM 1476 C CA . GLY A 1 195 ? 0.433 -9.961 -26 1 96.44 195 GLY A CA 1
ATOM 1477 C C . GLY A 1 195 ? -0.127 -9.922 -24.594 1 96.44 195 GLY A C 1
ATOM 1478 O O . GLY A 1 195 ? -0.434 -8.844 -24.078 1 96.44 195 GLY A O 1
ATOM 1479 N N . ALA A 1 196 ? -0.275 -11.094 -23.969 1 97.12 196 ALA A N 1
ATOM 1480 C CA . ALA A 1 196 ? -0.812 -11.156 -22.609 1 97.12 196 ALA A CA 1
ATOM 1481 C C . ALA A 1 196 ? 0.194 -10.617 -21.609 1 97.12 196 ALA A C 1
ATOM 1483 O O . ALA A 1 196 ? 1.382 -10.484 -21.906 1 97.12 196 ALA A O 1
ATOM 1484 N N . TYR A 1 197 ? -0.287 -10.266 -20.453 1 98.44 197 TYR A N 1
ATOM 1485 C CA . TYR A 1 197 ? 0.549 -9.656 -19.422 1 98.44 197 TYR A CA 1
ATOM 1486 C C . TYR A 1 197 ? 0.832 -10.641 -18.297 1 98.44 197 TYR A C 1
ATOM 1488 O O . TYR A 1 197 ? -0.015 -11.469 -17.953 1 98.44 197 TYR A O 1
ATOM 1496 N N . LEU A 1 198 ? 2.057 -10.555 -17.734 1 98.75 198 LEU A N 1
ATOM 1497 C CA . LEU A 1 198 ? 2.527 -11.375 -16.625 1 98.75 198 LEU A CA 1
ATOM 1498 C C . LEU A 1 198 ? 3.025 -10.5 -15.477 1 98.75 198 LEU A C 1
ATOM 1500 O O . LEU A 1 198 ? 3.975 -9.734 -15.641 1 98.75 198 LEU A O 1
ATOM 1504 N N . LEU A 1 199 ? 2.371 -10.562 -14.359 1 98.81 199 LEU A N 1
ATOM 1505 C CA . LEU A 1 199 ? 2.777 -9.852 -13.148 1 98.81 199 LEU A CA 1
ATOM 1506 C C . LEU A 1 199 ? 3.416 -10.805 -12.148 1 98.81 199 LEU A C 1
ATOM 1508 O O . LEU A 1 199 ? 2.76 -11.719 -11.648 1 98.81 199 LEU A O 1
ATOM 1512 N N . VAL A 1 200 ? 4.73 -10.547 -11.82 1 98.81 200 VAL A N 1
ATOM 1513 C CA . VAL A 1 200 ? 5.504 -11.453 -10.977 1 98.81 200 VAL A CA 1
ATOM 1514 C C . VAL A 1 200 ? 6.047 -10.695 -9.766 1 98.81 200 VAL A C 1
ATOM 1516 O O . VAL A 1 200 ? 6.535 -9.57 -9.898 1 98.81 200 VAL A O 1
ATOM 1519 N N . THR A 1 201 ? 5.871 -11.266 -8.586 1 98.69 201 THR A N 1
ATOM 1520 C CA . THR A 1 201 ? 6.566 -10.75 -7.41 1 98.69 201 THR A CA 1
ATOM 1521 C C . THR A 1 201 ? 7.41 -11.836 -6.758 1 98.69 201 THR A C 1
ATOM 1523 O O . THR A 1 201 ? 7.172 -13.023 -6.973 1 98.69 201 THR A O 1
ATOM 1526 N N . ASN A 1 202 ? 8.422 -11.445 -6.004 1 98.44 202 ASN A N 1
ATOM 1527 C CA . ASN A 1 202 ? 9.266 -12.414 -5.309 1 98.44 202 ASN A CA 1
ATOM 1528 C C . ASN A 1 202 ? 10.094 -11.75 -4.215 1 98.44 202 ASN A C 1
ATOM 1530 O O . ASN A 1 202 ? 10.133 -10.523 -4.121 1 98.44 202 ASN A O 1
ATOM 1534 N N . MET A 1 203 ? 10.633 -12.617 -3.363 1 96.94 203 MET A N 1
ATOM 1535 C CA . MET A 1 203 ? 11.617 -12.188 -2.373 1 96.94 203 MET A CA 1
ATOM 1536 C C . MET A 1 203 ? 12.859 -11.625 -3.051 1 96.94 203 MET A C 1
ATOM 1538 O O . MET A 1 203 ? 13.344 -12.188 -4.035 1 96.94 203 MET A O 1
ATOM 1542 N N . HIS A 1 204 ? 13.328 -10.516 -2.572 1 97.38 204 HIS A N 1
ATOM 1543 C CA . HIS A 1 204 ? 14.57 -9.938 -3.07 1 97.38 204 HIS A CA 1
ATOM 1544 C C . HIS A 1 204 ? 15.781 -10.766 -2.639 1 97.38 204 HIS A C 1
ATOM 1546 O O . HIS A 1 204 ? 15.789 -11.336 -1.544 1 97.38 204 HIS A O 1
ATOM 1552 N N . ALA A 1 205 ? 16.844 -10.742 -3.412 1 94.44 205 ALA A N 1
ATOM 1553 C CA . ALA A 1 205 ? 18.016 -11.57 -3.189 1 94.44 205 ALA A CA 1
ATOM 1554 C C . ALA A 1 205 ? 18.719 -11.18 -1.896 1 94.44 205 ALA A C 1
ATOM 1556 O O . ALA A 1 205 ? 19.312 -12.031 -1.221 1 94.44 205 ALA A O 1
ATOM 1557 N N . GLU A 1 206 ? 18.688 -9.914 -1.507 1 93.81 206 GLU A N 1
ATOM 1558 C CA . GLU A 1 206 ? 19.312 -9.492 -0.26 1 93.81 206 GLU A CA 1
ATOM 1559 C C . GLU A 1 206 ? 18.734 -10.234 0.936 1 93.81 206 GLU A C 1
ATOM 1561 O O . GLU A 1 206 ? 19.453 -10.594 1.867 1 93.81 206 GLU A O 1
ATOM 1566 N N . MET A 1 207 ? 17.484 -10.422 0.904 1 92.75 207 MET A N 1
ATOM 1567 C CA . MET A 1 207 ? 16.859 -11.227 1.955 1 92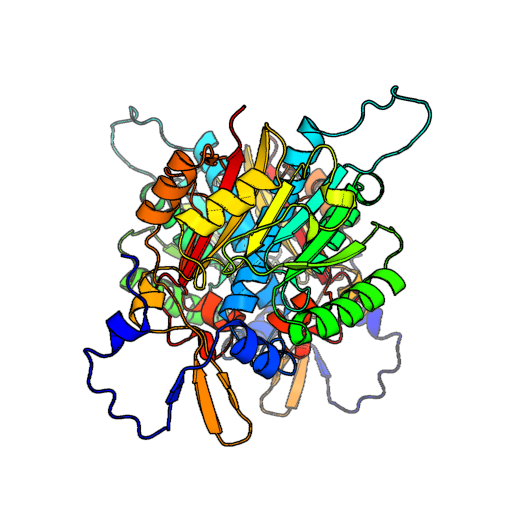.75 207 MET A CA 1
ATOM 1568 C C . MET A 1 207 ? 17.141 -12.711 1.744 1 92.75 207 MET A C 1
ATOM 1570 O O . MET A 1 207 ? 17.406 -13.438 2.701 1 92.75 207 MET A O 1
ATOM 1574 N N . GLY A 1 208 ? 17.062 -13.172 0.498 1 89.12 208 GLY A N 1
ATOM 1575 C CA . GLY A 1 208 ? 17.266 -14.57 0.164 1 89.12 208 GLY A CA 1
ATOM 1576 C C . GLY A 1 208 ? 18.641 -15.086 0.54 1 89.12 208 GLY A C 1
ATOM 1577 O O . GLY A 1 208 ? 18.828 -16.297 0.721 1 89.12 208 GLY A O 1
ATOM 1578 N N . MET A 1 209 ? 19.562 -14.195 0.682 1 84.88 209 MET A N 1
ATOM 1579 C CA . MET A 1 209 ? 20.922 -14.578 1.064 1 84.88 209 MET A CA 1
ATOM 1580 C C . MET A 1 209 ? 21 -14.875 2.559 1 84.88 209 MET A C 1
ATOM 1582 O O . MET A 1 209 ? 21.953 -15.492 3.023 1 84.88 209 MET A O 1
ATOM 1586 N N . ARG A 1 210 ? 19.984 -14.445 3.275 1 83.81 210 ARG A N 1
ATOM 1587 C CA . ARG A 1 210 ? 20.047 -14.547 4.73 1 83.81 210 ARG A CA 1
ATOM 1588 C C . ARG A 1 210 ? 18.922 -15.438 5.258 1 83.81 210 ARG A C 1
ATOM 1590 O O . ARG A 1 210 ? 18.984 -15.922 6.391 1 83.81 210 ARG A O 1
ATOM 1597 N N . SER A 1 211 ? 17.969 -15.617 4.414 1 83.62 211 SER A N 1
ATOM 1598 C CA . SER A 1 211 ? 16.797 -16.359 4.859 1 83.62 211 SER A CA 1
ATOM 1599 C C . SER A 1 211 ? 16.078 -17 3.68 1 83.62 211 SER A C 1
ATOM 1601 O O . SER A 1 211 ? 16.406 -16.75 2.523 1 83.62 211 SER A O 1
ATOM 1603 N N . GLN A 1 212 ? 15.242 -18.031 4.004 1 79.5 212 GLN A N 1
ATOM 1604 C CA . GLN A 1 212 ? 14.398 -18.703 3.023 1 79.5 212 GLN A CA 1
ATOM 1605 C C . GLN A 1 212 ? 13.039 -19.062 3.619 1 79.5 212 GLN A C 1
ATOM 1607 O O . GLN A 1 212 ? 12.844 -18.969 4.832 1 79.5 212 GLN A O 1
ATOM 1612 N N . ALA A 1 213 ? 12.219 -19.438 2.668 1 82 213 ALA A N 1
ATOM 1613 C CA . ALA A 1 213 ? 10.898 -19.859 3.111 1 82 213 ALA A CA 1
ATOM 1614 C C . ALA A 1 213 ? 10.984 -21.062 4.043 1 82 213 ALA A C 1
ATOM 1616 O O . ALA A 1 213 ? 11.836 -21.938 3.852 1 82 213 ALA A O 1
ATOM 1617 N N . GLY A 1 214 ? 10.109 -21.109 5.008 1 84.56 214 GLY A N 1
ATOM 1618 C CA . GLY A 1 214 ? 9.992 -22.203 5.957 1 84.56 214 GLY A CA 1
ATOM 1619 C C . GLY A 1 214 ? 9.031 -21.922 7.094 1 84.56 214 GLY A C 1
ATOM 1620 O O . GLY A 1 214 ? 8.492 -20.812 7.188 1 84.56 214 GLY A O 1
ATOM 1621 N N . PHE A 1 215 ? 8.719 -22.953 7.863 1 85.12 215 PHE A N 1
ATOM 1622 C CA . PHE A 1 215 ? 7.848 -22.812 9.023 1 85.12 215 PHE A CA 1
A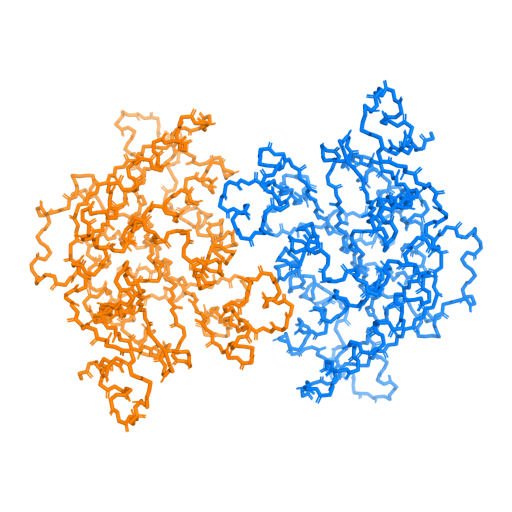TOM 1623 C C . PHE A 1 215 ? 8.25 -23.781 10.125 1 85.12 215 PHE A C 1
ATOM 1625 O O . PHE A 1 215 ? 9.047 -24.703 9.891 1 85.12 215 PHE A O 1
ATOM 1632 N N . THR A 1 216 ? 7.852 -23.438 11.273 1 83.06 216 THR A N 1
ATOM 1633 C CA . THR A 1 216 ? 8.047 -24.344 12.398 1 83.06 216 THR A CA 1
ATOM 1634 C C . THR A 1 216 ? 6.797 -25.188 12.648 1 83.06 216 THR A C 1
ATOM 1636 O O . THR A 1 216 ? 5.707 -24.625 12.836 1 83.06 216 THR A O 1
ATOM 1639 N N . ASP A 1 217 ? 6.992 -26.406 12.617 1 82.12 217 ASP A N 1
ATOM 1640 C CA . ASP A 1 217 ? 5.828 -27.281 12.797 1 82.12 217 ASP A CA 1
ATOM 1641 C C . ASP A 1 217 ? 5.465 -27.406 14.273 1 82.12 217 ASP A C 1
ATOM 1643 O O . ASP A 1 217 ? 6.066 -26.766 15.125 1 82.12 217 ASP A O 1
ATOM 1647 N N . GLU A 1 218 ? 4.402 -28.172 14.539 1 80.38 218 GLU A N 1
ATOM 1648 C CA . GLU A 1 218 ? 3.838 -28.281 15.883 1 80.38 218 GLU A CA 1
ATOM 1649 C C . GLU A 1 218 ? 4.855 -28.875 16.859 1 80.38 218 GLU A C 1
ATOM 1651 O O . GLU A 1 218 ? 4.746 -28.688 18.062 1 80.38 218 GLU A O 1
ATOM 1656 N N . ARG A 1 219 ? 5.832 -29.594 16.359 1 83.88 219 ARG A N 1
ATOM 1657 C CA . ARG A 1 219 ? 6.852 -30.219 17.203 1 83.88 219 ARG A CA 1
ATOM 1658 C C . ARG A 1 219 ? 8.047 -29.297 17.391 1 83.88 219 ARG A C 1
ATOM 1660 O O . ARG A 1 219 ? 9.039 -29.672 18.016 1 83.88 219 ARG A O 1
ATOM 1667 N N . GLY A 1 220 ? 7.922 -28.141 16.75 1 81.88 220 GLY A N 1
ATOM 1668 C CA . GLY A 1 220 ? 9.008 -27.188 16.875 1 81.88 220 GLY A CA 1
ATOM 1669 C C . GLY A 1 220 ? 10.102 -27.391 15.844 1 81.88 220 GLY A C 1
ATOM 1670 O O . GLY A 1 220 ? 11.18 -26.797 15.961 1 81.88 220 GLY A O 1
ATOM 1671 N N . VAL A 1 221 ? 9.883 -28.266 14.922 1 83.19 221 VAL A N 1
ATOM 1672 C CA . VAL A 1 221 ? 10.852 -28.531 13.867 1 83.19 221 VAL A CA 1
ATOM 1673 C C . VAL A 1 221 ? 10.68 -27.516 12.742 1 83.19 221 VAL A C 1
ATOM 1675 O O . VAL A 1 221 ? 9.562 -27.266 12.281 1 83.19 221 VAL A O 1
ATOM 1678 N N . LYS A 1 222 ? 11.875 -26.938 12.312 1 84.94 222 LYS A N 1
ATOM 1679 C CA . LYS A 1 222 ? 11.836 -26.031 11.164 1 84.94 222 LYS A CA 1
ATOM 1680 C C . LYS A 1 222 ? 11.797 -26.812 9.852 1 84.94 222 LYS A C 1
ATOM 1682 O O . LYS A 1 222 ? 12.672 -27.641 9.586 1 84.94 222 LYS A O 1
ATOM 1687 N N . VAL A 1 223 ? 10.773 -26.656 9.102 1 85.81 223 VAL A N 1
ATOM 1688 C CA . VAL A 1 223 ? 10.594 -27.312 7.809 1 85.81 223 VAL A CA 1
ATOM 1689 C C . VAL A 1 223 ? 10.891 -26.328 6.68 1 85.81 223 VAL A C 1
ATOM 1691 O O . VAL A 1 223 ? 10.367 -25.219 6.66 1 85.81 223 VAL A O 1
ATOM 1694 N N . ARG A 1 224 ? 11.758 -26.719 5.758 1 87.12 224 ARG A N 1
ATOM 1695 C CA . ARG A 1 224 ? 12.172 -25.844 4.668 1 87.12 224 ARG A CA 1
ATOM 1696 C C . ARG A 1 224 ? 12.008 -26.531 3.316 1 87.12 224 ARG A C 1
ATOM 1698 O O . ARG A 1 224 ? 12.477 -27.656 3.125 1 87.12 224 ARG A O 1
ATOM 1705 N N . PRO A 1 225 ? 11.32 -25.875 2.424 1 89.5 225 PRO A N 1
ATOM 1706 C CA . PRO A 1 225 ? 11.32 -26.344 1.036 1 89.5 225 PRO A CA 1
ATOM 1707 C C . PRO A 1 225 ? 12.594 -25.953 0.283 1 89.5 225 PRO A C 1
ATOM 1709 O O . PRO A 1 225 ? 13.469 -25.297 0.842 1 89.5 225 PRO A O 1
ATOM 1712 N N . THR A 1 226 ? 12.688 -26.5 -0.924 1 88.56 226 THR A N 1
ATOM 1713 C CA . THR A 1 226 ? 13.75 -26.016 -1.8 1 88.56 226 THR A CA 1
ATOM 1714 C C . THR A 1 226 ? 13.484 -24.578 -2.225 1 88.56 226 THR A C 1
ATOM 1716 O O . THR A 1 226 ? 12.375 -24.25 -2.646 1 88.56 226 THR A O 1
ATOM 1719 N N . SER A 1 227 ? 14.492 -23.719 -2.016 1 91.38 227 SER A N 1
ATOM 1720 C CA . SER A 1 227 ? 14.375 -22.312 -2.357 1 91.38 227 SER A CA 1
ATOM 1721 C C . SER A 1 227 ? 15.57 -21.828 -3.176 1 91.38 227 SER A C 1
ATOM 1723 O O . SER A 1 227 ? 16.703 -22.281 -2.949 1 91.38 227 SER A O 1
ATOM 1725 N N . TYR A 1 228 ? 15.336 -20.984 -4.121 1 91.69 228 TYR A N 1
ATOM 1726 C CA . TYR A 1 228 ? 16.359 -20.344 -4.941 1 91.69 228 TYR A CA 1
ATOM 1727 C C . TYR A 1 228 ? 16.438 -18.844 -4.633 1 91.69 228 TYR A C 1
ATOM 1729 O O . TYR A 1 228 ? 15.406 -18.203 -4.406 1 91.69 228 TYR A O 1
ATOM 1737 N N . CYS A 1 229 ? 17.578 -18.344 -4.582 1 92.5 229 CYS A N 1
ATOM 1738 C CA . CYS A 1 229 ? 17.828 -16.906 -4.465 1 92.5 229 CYS A CA 1
ATOM 1739 C C . CYS A 1 229 ? 18.062 -16.281 -5.836 1 92.5 229 CYS A C 1
ATOM 1741 O O . CYS A 1 229 ? 19.188 -16.312 -6.348 1 92.5 229 CYS A O 1
ATOM 1743 N N . HIS A 1 230 ? 17.094 -15.742 -6.426 1 95.44 230 HIS A N 1
ATOM 1744 C CA . HIS A 1 230 ? 17.188 -15.188 -7.77 1 95.44 230 HIS A CA 1
ATOM 1745 C C . HIS A 1 230 ? 17.547 -13.703 -7.727 1 95.44 230 HIS A C 1
ATOM 1747 O O . HIS A 1 230 ? 16.844 -12.914 -7.082 1 95.44 230 HIS A O 1
ATOM 1753 N N . ALA A 1 231 ? 18.578 -13.398 -8.422 1 95.88 231 ALA A N 1
ATOM 1754 C CA . ALA A 1 231 ? 18.844 -11.977 -8.648 1 95.88 231 ALA A CA 1
ATOM 1755 C C . ALA A 1 231 ? 17.875 -11.391 -9.672 1 95.88 231 ALA A C 1
ATOM 1757 O O . ALA A 1 231 ? 17.469 -12.078 -10.609 1 95.88 231 ALA A O 1
ATOM 1758 N N . ILE A 1 232 ? 17.578 -10.102 -9.445 1 97.69 232 ILE A N 1
ATOM 1759 C CA . ILE A 1 232 ? 16.656 -9.422 -10.344 1 97.69 232 ILE A CA 1
ATOM 1760 C C . ILE A 1 232 ? 17.172 -9.492 -11.773 1 97.69 232 ILE A C 1
ATOM 1762 O O . ILE A 1 232 ? 16.406 -9.727 -12.711 1 97.69 232 ILE A O 1
ATOM 1766 N N . SER A 1 233 ? 18.484 -9.32 -11.961 1 97.75 233 SER A N 1
ATOM 1767 C CA . SER A 1 233 ? 19.062 -9.383 -13.297 1 97.75 233 SER A CA 1
ATOM 1768 C C . SER A 1 233 ? 18.797 -10.734 -13.953 1 97.75 233 SER A C 1
ATOM 1770 O O . SER A 1 233 ? 18.484 -10.812 -15.141 1 97.75 233 SER A O 1
ATOM 1772 N N . ASP A 1 234 ? 18.938 -11.805 -13.164 1 97.88 234 ASP A N 1
ATOM 1773 C CA . ASP A 1 234 ? 18.688 -13.148 -13.68 1 97.88 234 ASP A CA 1
ATOM 1774 C C . ASP A 1 234 ? 17.219 -13.328 -14.062 1 97.88 234 ASP A C 1
ATOM 1776 O O . ASP A 1 234 ? 16.906 -13.984 -15.062 1 97.88 234 ASP A O 1
ATOM 1780 N N . VAL A 1 235 ? 16.328 -12.766 -13.289 1 98.5 235 VAL A N 1
ATOM 1781 C CA . VAL A 1 235 ? 14.891 -12.844 -13.562 1 98.5 235 VAL A CA 1
ATOM 1782 C C . VAL A 1 235 ? 14.578 -12.141 -14.883 1 98.5 235 VAL A C 1
ATOM 1784 O O . VAL A 1 235 ? 13.875 -12.695 -15.734 1 98.5 235 VAL A O 1
ATOM 1787 N N . LEU A 1 236 ? 15.102 -10.945 -15.047 1 98.56 236 LEU A N 1
ATOM 1788 C CA . LEU A 1 236 ? 14.867 -10.172 -16.266 1 98.56 236 LEU A CA 1
ATOM 1789 C C . LEU A 1 236 ? 15.438 -10.891 -17.484 1 98.56 236 LEU A C 1
ATOM 1791 O O . LEU A 1 236 ? 14.797 -10.93 -18.531 1 98.56 236 LEU A O 1
ATOM 1795 N N . ASP A 1 237 ? 16.609 -11.469 -17.328 1 98.38 237 ASP A N 1
ATOM 1796 C CA . ASP A 1 237 ? 17.234 -12.195 -18.422 1 98.38 237 ASP A CA 1
ATOM 1797 C C . ASP A 1 237 ? 16.422 -13.414 -18.828 1 98.38 237 ASP A C 1
ATOM 1799 O O . ASP A 1 237 ? 16.172 -13.648 -20.016 1 98.38 237 ASP A O 1
ATOM 1803 N N . ALA A 1 238 ? 16.031 -14.195 -17.844 1 98.31 238 ALA A N 1
ATOM 1804 C CA . ALA A 1 238 ? 15.242 -15.398 -18.109 1 98.31 238 ALA A CA 1
ATOM 1805 C C . ALA A 1 238 ? 13.914 -15.047 -18.781 1 98.31 238 ALA A C 1
ATOM 1807 O O . ALA A 1 238 ? 13.461 -15.75 -19.672 1 98.31 238 ALA A O 1
ATOM 1808 N N . ALA A 1 239 ? 13.281 -13.984 -18.328 1 98.69 239 ALA A N 1
ATOM 1809 C CA . ALA A 1 239 ? 12.039 -13.516 -18.938 1 98.69 239 ALA A CA 1
ATOM 1810 C C . ALA A 1 239 ? 12.258 -13.156 -20.406 1 98.69 239 ALA A C 1
ATOM 1812 O O . ALA A 1 239 ? 11.469 -13.555 -21.266 1 98.69 239 ALA A O 1
ATOM 1813 N N . ALA A 1 240 ? 13.289 -12.43 -20.656 1 98.25 240 ALA A N 1
ATOM 1814 C CA . ALA A 1 240 ? 13.602 -12.008 -22.031 1 98.25 240 ALA A CA 1
ATOM 1815 C C . ALA A 1 240 ? 13.82 -13.219 -22.938 1 98.25 240 ALA A C 1
ATOM 1817 O O . ALA A 1 240 ? 13.32 -13.258 -24.062 1 98.25 240 ALA A O 1
ATOM 1818 N N . GLU A 1 241 ? 14.531 -14.18 -22.438 1 97.75 241 GLU A N 1
ATOM 1819 C CA . GLU A 1 241 ? 14.812 -15.391 -23.188 1 97.75 241 GLU A CA 1
ATOM 1820 C C . GLU A 1 241 ? 13.531 -16.156 -23.516 1 97.75 241 GLU A C 1
ATOM 1822 O O . GLU A 1 241 ? 13.445 -16.797 -24.562 1 97.75 241 GLU A O 1
ATOM 1827 N N . ALA A 1 242 ? 12.57 -16.016 -22.672 1 97.38 242 ALA A N 1
ATOM 1828 C CA . ALA A 1 242 ? 11.312 -16.734 -22.844 1 97.38 242 ALA A CA 1
ATOM 1829 C C . ALA A 1 242 ? 10.32 -15.914 -23.672 1 97.38 242 ALA A C 1
ATOM 1831 O O . ALA A 1 242 ? 9.172 -16.328 -23.859 1 97.38 242 ALA A O 1
ATOM 1832 N N . GLY A 1 243 ? 10.664 -14.695 -24.109 1 97.94 243 GLY A N 1
ATOM 1833 C CA . GLY A 1 243 ? 9.828 -13.898 -25 1 97.94 243 GLY A CA 1
ATOM 1834 C C . GLY A 1 243 ? 9.016 -12.852 -24.266 1 97.94 243 GLY A C 1
ATOM 1835 O O . GLY A 1 243 ? 7.949 -12.438 -24.734 1 97.94 243 GLY A O 1
ATOM 1836 N N . PHE A 1 244 ? 9.5 -12.414 -23.109 1 98.62 244 PHE A N 1
ATOM 1837 C CA . PHE A 1 244 ? 8.805 -11.383 -22.359 1 98.62 244 PHE A CA 1
ATOM 1838 C C . PHE A 1 244 ? 9.578 -10.07 -22.391 1 98.62 244 PHE A C 1
ATOM 1840 O O . PHE A 1 244 ? 10.812 -10.07 -22.484 1 98.62 244 PHE A O 1
ATOM 1847 N N . GLU A 1 245 ? 8.82 -9.008 -22.391 1 98.25 245 GLU A N 1
ATOM 1848 C CA . GLU A 1 245 ? 9.367 -7.668 -22.219 1 98.25 245 GLU A CA 1
ATOM 1849 C C . GLU A 1 245 ? 8.797 -6.977 -20.984 1 98.25 245 GLU A C 1
ATOM 1851 O O . GLU A 1 245 ? 7.633 -7.18 -20.641 1 98.25 245 GLU A O 1
ATOM 1856 N N . VAL A 1 246 ? 9.648 -6.152 -20.375 1 98.19 246 VAL A N 1
ATOM 1857 C CA . VAL A 1 246 ? 9.211 -5.445 -19.172 1 98.19 246 VAL A CA 1
ATOM 1858 C C . VAL A 1 246 ? 8.172 -4.391 -19.547 1 98.19 246 VAL A C 1
ATOM 1860 O O . VAL A 1 246 ? 8.344 -3.656 -20.516 1 98.19 246 VAL A O 1
ATOM 1863 N N . GLU A 1 247 ? 7.125 -4.398 -18.844 1 96.56 247 GLU A N 1
ATOM 1864 C CA . GLU A 1 247 ? 6.078 -3.387 -18.953 1 96.56 247 GLU A CA 1
ATOM 1865 C C . GLU A 1 247 ? 6.152 -2.391 -17.797 1 96.56 247 GLU A C 1
ATOM 1867 O O . GLU A 1 247 ? 6.172 -2.787 -16.625 1 96.56 247 GLU A O 1
ATOM 1872 N N . GLU A 1 248 ? 6.137 -1.165 -18.094 1 91.69 248 GLU A N 1
ATOM 1873 C CA . GLU A 1 248 ? 6.297 -0.13 -17.078 1 91.69 248 GLU A CA 1
ATOM 1874 C C . GLU A 1 248 ? 5.09 -0.086 -16.141 1 91.69 248 GLU A C 1
ATOM 1876 O O . GLU A 1 248 ? 3.947 -0.185 -16.578 1 91.69 248 GLU A O 1
ATOM 1881 N N . VAL A 1 249 ? 5.387 -0.007 -14.883 1 89.31 249 VAL A N 1
ATOM 1882 C CA . VAL A 1 249 ? 4.352 0.233 -13.883 1 89.31 249 VAL A CA 1
ATOM 1883 C C . VAL A 1 249 ? 4.719 1.454 -13.039 1 89.31 249 VAL A C 1
ATOM 1885 O O . VAL A 1 249 ? 5.891 1.826 -12.953 1 89.31 249 VAL A O 1
ATOM 1888 N N . VAL A 1 250 ? 3.76 2.035 -12.453 1 79.69 250 VAL A N 1
ATOM 1889 C CA . VAL A 1 250 ? 3.967 3.246 -11.664 1 79.69 250 VAL A CA 1
ATOM 1890 C C . VAL A 1 250 ? 4.832 2.93 -10.453 1 79.69 250 VAL A C 1
ATOM 1892 O O . VAL A 1 250 ? 4.59 1.948 -9.75 1 79.69 250 VAL A O 1
ATOM 1895 N N . GLY A 1 251 ? 5.871 3.717 -10.266 1 78.38 251 GLY A N 1
ATOM 1896 C CA . GLY A 1 251 ? 6.711 3.584 -9.086 1 78.38 251 GLY A CA 1
ATOM 1897 C C . GLY A 1 251 ? 7.93 2.707 -9.312 1 78.38 251 GLY A C 1
ATOM 1898 O O . GLY A 1 251 ? 8.797 2.604 -8.445 1 78.38 251 GLY A O 1
ATOM 1899 N N . ALA A 1 252 ? 7.992 2.094 -10.453 1 87 252 ALA A N 1
ATOM 1900 C CA . ALA A 1 252 ? 9.117 1.211 -10.75 1 87 252 ALA A CA 1
ATOM 1901 C C . ALA A 1 252 ? 10.375 2.014 -11.062 1 87 252 ALA A C 1
ATOM 1903 O O . ALA A 1 252 ? 10.297 3.199 -11.398 1 87 252 ALA A O 1
ATOM 1904 N N . GLY A 1 253 ? 11.516 1.361 -10.906 1 85 253 GLY A N 1
ATOM 1905 C CA . GLY A 1 253 ? 12.789 1.947 -11.289 1 85 253 GLY A CA 1
ATOM 1906 C C . GLY A 1 253 ? 13 1.991 -12.797 1 85 253 GLY A C 1
ATOM 1907 O O . GLY A 1 253 ? 12.109 1.632 -13.562 1 85 253 GLY A O 1
ATOM 1908 N N . ALA A 1 254 ? 14.156 2.473 -13.156 1 83.38 254 ALA A N 1
ATOM 1909 C CA . ALA A 1 254 ? 14.492 2.646 -14.562 1 83.38 254 ALA A CA 1
ATOM 1910 C C . ALA A 1 254 ? 14.422 1.319 -15.312 1 83.38 254 ALA A C 1
ATOM 1912 O O . ALA A 1 254 ? 14.109 1.289 -16.5 1 83.38 254 ALA A O 1
ATOM 1913 N N . ASP A 1 255 ? 14.625 0.245 -14.594 1 91.94 255 ASP A N 1
ATOM 1914 C CA . ASP A 1 255 ? 14.586 -1.075 -15.211 1 91.94 255 ASP A CA 1
ATOM 1915 C C . ASP A 1 255 ? 13.164 -1.644 -15.211 1 91.94 255 ASP A C 1
ATOM 1917 O O . ASP A 1 255 ? 12.945 -2.777 -15.641 1 91.94 255 ASP A O 1
ATOM 1921 N N . GLY A 1 256 ? 12.242 -0.893 -14.672 1 93.62 256 GLY A N 1
ATOM 1922 C CA . GLY A 1 256 ? 10.844 -1.309 -14.641 1 93.62 256 GLY A CA 1
ATOM 1923 C C . GLY A 1 256 ? 10.516 -2.203 -13.461 1 93.62 256 GLY A C 1
ATOM 1924 O O . GLY A 1 256 ? 9.406 -2.73 -13.367 1 93.62 256 GLY A O 1
ATOM 1925 N N . VAL A 1 257 ? 11.453 -2.402 -12.547 1 96.94 257 VAL A N 1
ATOM 1926 C CA . VAL A 1 257 ? 11.258 -3.289 -11.398 1 96.94 257 VAL A CA 1
ATOM 1927 C C . VAL A 1 257 ? 10.891 -2.467 -10.164 1 96.94 257 VAL A C 1
ATOM 1929 O O . VAL A 1 257 ? 11.5 -1.425 -9.906 1 96.94 257 VAL A O 1
ATOM 1932 N N . LEU A 1 258 ? 9.883 -2.877 -9.484 1 95.44 258 LEU A N 1
ATOM 1933 C CA . LEU A 1 258 ? 9.57 -2.33 -8.172 1 95.44 258 LEU A CA 1
ATOM 1934 C C . LEU A 1 258 ? 10.312 -3.082 -7.074 1 95.44 258 LEU A C 1
ATOM 1936 O O . LEU A 1 258 ? 10.211 -4.309 -6.977 1 95.44 258 LEU A O 1
ATOM 1940 N N . VAL A 1 259 ? 11.07 -2.381 -6.281 1 95.56 259 VAL A N 1
ATOM 1941 C CA . VAL A 1 259 ? 11.812 -2.979 -5.176 1 95.56 259 VAL A CA 1
ATOM 1942 C C . VAL A 1 259 ? 11.375 -2.342 -3.859 1 95.56 259 VAL A C 1
ATOM 1944 O O . VAL A 1 259 ? 11.203 -1.123 -3.777 1 95.56 259 VAL A O 1
ATOM 1947 N N . ARG A 1 260 ? 11.164 -3.184 -2.857 1 95.69 260 ARG A N 1
ATOM 1948 C CA . ARG A 1 260 ? 10.781 -2.678 -1.545 1 95.69 260 ARG A CA 1
ATOM 1949 C C . ARG A 1 260 ? 11.727 -3.188 -0.462 1 95.69 260 ARG A C 1
ATOM 1951 O O . ARG A 1 260 ? 12.062 -4.375 -0.431 1 95.69 260 ARG A O 1
ATOM 1958 N N . GLY A 1 261 ? 12.164 -2.215 0.318 1 94.75 261 GLY A N 1
ATOM 1959 C CA . GLY A 1 261 ? 12.836 -2.523 1.569 1 94.75 261 GLY A CA 1
ATOM 1960 C C . GLY A 1 261 ? 12 -2.209 2.793 1 94.75 261 GLY A C 1
ATOM 1961 O O . GLY A 1 261 ? 10.961 -1.544 2.689 1 94.75 261 GLY A O 1
ATOM 1962 N N . VAL A 1 262 ? 12.445 -2.779 3.904 1 93.5 262 VAL A N 1
ATOM 1963 C CA . VAL A 1 262 ? 11.773 -2.482 5.16 1 93.5 262 VAL A CA 1
ATOM 1964 C C . VAL A 1 262 ? 12.445 -1.296 5.848 1 93.5 262 VAL A C 1
ATOM 1966 O O . VAL A 1 262 ? 13.664 -1.303 6.055 1 93.5 262 VAL A O 1
ATOM 1969 N N . ASP A 1 263 ? 11.734 -0.232 6.035 1 90.31 263 ASP A N 1
ATOM 1970 C CA . ASP A 1 263 ? 12.164 0.834 6.938 1 90.31 263 ASP A CA 1
ATOM 1971 C C . ASP A 1 263 ? 11.391 0.785 8.25 1 90.31 263 ASP A C 1
ATOM 1973 O O . ASP A 1 263 ? 10.602 -0.131 8.477 1 90.31 263 ASP A O 1
ATOM 1977 N N . GLU A 1 264 ? 11.656 1.699 9.156 1 86.5 264 GLU A N 1
ATOM 1978 C CA . GLU A 1 264 ? 11.078 1.649 10.492 1 86.5 264 GLU A CA 1
ATOM 1979 C C . GLU A 1 264 ? 9.555 1.74 10.438 1 86.5 264 GLU A C 1
ATOM 1981 O O . GLU A 1 264 ? 8.859 0.978 11.109 1 86.5 264 GLU A O 1
ATOM 1986 N N . GLN A 1 265 ? 9.055 2.564 9.625 1 87.06 265 GLN A N 1
ATOM 1987 C CA . GLN A 1 265 ? 7.613 2.766 9.562 1 87.06 265 GLN A CA 1
ATOM 1988 C C . GLN A 1 265 ? 6.914 1.55 8.961 1 87.06 265 GLN A C 1
ATOM 1990 O O . GLN A 1 265 ? 5.898 1.091 9.484 1 87.06 265 GLN A O 1
ATOM 1995 N N . LEU A 1 266 ? 7.445 1.088 7.898 1 90 266 LEU A N 1
ATOM 1996 C CA . LEU A 1 266 ? 6.875 -0.117 7.309 1 90 266 LEU A CA 1
ATOM 1997 C C . LEU A 1 266 ? 6.992 -1.301 8.258 1 90 266 LEU A C 1
ATOM 1999 O O . LEU A 1 266 ? 6.094 -2.145 8.32 1 90 266 LEU A O 1
ATOM 2003 N N . GLY A 1 267 ? 8.102 -1.397 8.977 1 90.81 267 GLY A N 1
ATOM 2004 C CA . GLY A 1 267 ? 8.242 -2.424 9.992 1 90.81 267 GLY A CA 1
ATOM 2005 C C . GLY A 1 267 ? 7.125 -2.408 11.016 1 90.81 267 GLY A C 1
ATOM 2006 O O . GLY A 1 267 ? 6.637 -3.465 11.43 1 90.81 267 GLY A O 1
ATOM 2007 N N . ASP A 1 268 ? 6.75 -1.251 11.352 1 86.94 268 ASP A N 1
ATOM 2008 C CA . ASP A 1 268 ? 5.66 -1.112 12.312 1 86.94 268 ASP A CA 1
ATOM 2009 C C . ASP A 1 268 ? 4.344 -1.615 11.727 1 86.94 268 ASP A C 1
ATOM 2011 O O . ASP A 1 268 ? 3.533 -2.217 12.438 1 86.94 268 ASP A O 1
ATOM 2015 N N . VAL A 1 269 ? 4.18 -1.4 10.484 1 88.62 269 VAL A N 1
ATOM 2016 C CA . VAL A 1 269 ? 2.959 -1.816 9.805 1 88.62 269 VAL A CA 1
ATOM 2017 C C . VAL A 1 269 ? 2.949 -3.334 9.641 1 88.62 269 VAL A C 1
ATOM 2019 O O . VAL A 1 269 ? 1.94 -3.988 9.914 1 88.62 269 VAL A O 1
ATOM 2022 N N . LEU A 1 270 ? 4.074 -3.885 9.289 1 91.62 270 LEU A N 1
ATOM 2023 C CA . LEU A 1 270 ? 4.148 -5.281 8.875 1 91.62 270 LEU A CA 1
ATOM 2024 C C . LEU A 1 270 ? 4.27 -6.199 10.086 1 91.62 270 LEU A C 1
ATOM 2026 O O . LEU A 1 270 ? 4.035 -7.406 9.984 1 91.62 270 LEU A O 1
ATOM 2030 N N . GLY A 1 271 ? 4.703 -5.688 11.273 1 86.88 271 GLY A N 1
ATOM 2031 C CA . GLY A 1 271 ? 4.746 -6.488 12.484 1 86.88 271 GLY A CA 1
ATOM 2032 C C . GLY A 1 271 ? 6.156 -6.832 12.93 1 86.88 271 GLY A C 1
ATOM 2033 O O . GLY A 1 271 ? 7.125 -6.484 12.25 1 86.88 271 GLY A O 1
ATOM 2034 N N . ALA A 1 272 ? 6.238 -7.531 14.031 1 86.88 272 ALA A N 1
ATOM 2035 C CA . ALA A 1 272 ? 7.488 -7.762 14.75 1 86.88 272 ALA A CA 1
ATOM 2036 C C . ALA A 1 272 ? 8.484 -8.523 13.891 1 86.88 272 ALA A C 1
ATOM 2038 O O . ALA A 1 272 ? 9.688 -8.258 13.938 1 86.88 272 ALA A O 1
ATOM 2039 N N . ARG A 1 273 ? 8.023 -9.438 13.016 1 90.25 273 ARG A N 1
ATOM 2040 C CA . ARG A 1 273 ? 8.914 -10.273 12.227 1 90.25 273 ARG A CA 1
ATOM 2041 C C . ARG A 1 273 ? 9.586 -9.461 11.117 1 90.25 273 ARG A C 1
ATOM 2043 O O . ARG A 1 273 ? 10.586 -9.891 10.547 1 90.25 273 ARG A O 1
ATOM 2050 N N . ALA A 1 274 ? 8.984 -8.312 10.82 1 93.12 274 ALA A N 1
ATOM 2051 C CA . ALA A 1 274 ? 9.555 -7.465 9.773 1 93.12 274 ALA A CA 1
ATOM 2052 C C . ALA A 1 274 ? 10.68 -6.598 10.32 1 93.12 274 ALA A C 1
ATOM 2054 O O . ALA A 1 274 ? 11.539 -6.137 9.57 1 93.12 274 ALA A O 1
ATOM 2055 N N . LYS A 1 275 ? 10.711 -6.375 11.625 1 91.31 275 LYS A N 1
ATOM 2056 C CA . LYS A 1 275 ? 11.609 -5.398 12.234 1 91.31 275 LYS A CA 1
ATOM 2057 C C . LYS A 1 275 ? 13.07 -5.816 12.07 1 91.31 275 LYS A C 1
ATOM 2059 O O . LYS A 1 275 ? 13.953 -4.965 11.945 1 91.31 275 LYS A O 1
ATOM 2064 N N . LYS A 1 276 ? 13.375 -7.125 12.023 1 91.62 276 LYS A N 1
ATOM 2065 C CA . LYS A 1 276 ? 14.758 -7.59 11.875 1 91.62 276 LYS A CA 1
ATOM 2066 C C . LYS A 1 276 ? 15.289 -7.32 10.477 1 91.62 276 LYS A C 1
ATOM 2068 O O . LYS A 1 276 ? 16.484 -7.496 10.211 1 91.62 276 LYS A O 1
ATOM 2073 N N . TRP A 1 277 ? 14.43 -6.914 9.609 1 94.25 277 TRP A N 1
ATOM 2074 C CA . TRP A 1 277 ? 14.82 -6.723 8.219 1 94.25 277 TRP A CA 1
ATOM 2075 C C . TRP A 1 277 ? 14.938 -5.238 7.887 1 94.25 277 TRP A C 1
ATOM 2077 O O . TRP A 1 277 ? 15.031 -4.863 6.715 1 94.25 277 TRP A O 1
ATOM 2087 N N . VAL A 1 278 ? 14.859 -4.359 8.883 1 92.25 278 VAL A N 1
ATOM 2088 C CA . VAL A 1 278 ? 14.984 -2.928 8.641 1 92.25 278 VAL A CA 1
ATOM 2089 C C . VAL A 1 278 ? 16.312 -2.637 7.949 1 92.25 278 VAL A C 1
ATOM 2091 O O . VAL A 1 278 ? 17.359 -3.111 8.383 1 92.25 278 VAL A O 1
ATOM 2094 N N . GLY A 1 279 ? 16.25 -1.952 6.836 1 92 279 GLY A N 1
ATOM 2095 C CA . GLY A 1 279 ? 17.438 -1.589 6.074 1 92 279 GLY A CA 1
ATOM 2096 C C . GLY A 1 279 ? 17.766 -2.578 4.973 1 92 279 GLY A C 1
ATOM 2097 O O . GLY A 1 279 ? 18.75 -2.406 4.25 1 92 279 GLY A O 1
ATOM 2098 N N . VAL A 1 280 ? 16.922 -3.635 4.773 1 94.81 280 VAL A N 1
ATOM 2099 C CA . VAL A 1 280 ? 17.188 -4.688 3.793 1 94.81 280 VAL A CA 1
ATOM 2100 C C . VAL A 1 280 ? 16.094 -4.66 2.717 1 94.81 280 VAL A C 1
ATOM 2102 O O . VAL A 1 280 ? 14.914 -4.508 3.023 1 94.81 280 VAL A O 1
ATOM 2105 N N . ARG A 1 281 ? 16.531 -4.742 1.453 1 96.31 281 ARG A N 1
ATOM 2106 C CA . ARG A 1 281 ? 15.539 -4.98 0.401 1 96.31 281 ARG A CA 1
ATOM 2107 C C . ARG A 1 281 ? 14.992 -6.402 0.48 1 96.31 281 ARG A C 1
ATOM 2109 O O . ARG A 1 281 ? 15.758 -7.367 0.512 1 96.31 281 ARG A O 1
ATOM 2116 N N . VAL A 1 282 ? 13.617 -6.547 0.484 1 97.88 282 VAL A N 1
ATOM 2117 C CA . VAL A 1 282 ? 13.07 -7.852 0.845 1 97.88 282 VAL A CA 1
ATOM 2118 C C . VAL A 1 282 ? 12.117 -8.328 -0.243 1 97.88 282 VAL A C 1
ATOM 2120 O O . VAL A 1 282 ? 11.758 -9.508 -0.291 1 97.88 282 VAL A O 1
ATOM 2123 N N . TRP A 1 283 ? 11.664 -7.477 -1.151 1 98 283 TRP A N 1
ATOM 2124 C CA . TRP A 1 283 ? 10.586 -7.789 -2.092 1 98 283 TRP A CA 1
ATOM 2125 C C . TRP A 1 283 ? 10.812 -7.086 -3.426 1 98 283 TRP A C 1
ATOM 2127 O O . TRP A 1 283 ? 11.344 -5.969 -3.467 1 98 283 TRP A O 1
ATOM 2137 N N . PHE A 1 284 ? 10.453 -7.738 -4.543 1 98.25 284 PHE A N 1
ATOM 2138 C CA . PHE A 1 284 ? 10.398 -7.031 -5.816 1 98.25 284 PHE A CA 1
ATOM 2139 C C . PHE A 1 284 ? 9.211 -7.5 -6.645 1 98.25 284 PHE A C 1
ATOM 2141 O O . PHE A 1 284 ? 8.672 -8.586 -6.406 1 98.25 284 PHE A O 1
ATOM 2148 N N . GLY A 1 285 ? 8.711 -6.707 -7.523 1 98.25 285 GLY A N 1
ATOM 2149 C CA . GLY A 1 285 ? 7.652 -6.984 -8.484 1 98.25 285 GLY A CA 1
ATOM 2150 C C . GLY A 1 285 ? 7.957 -6.449 -9.875 1 98.25 285 GLY A C 1
ATOM 2151 O O . GLY A 1 285 ? 8.57 -5.391 -10.016 1 98.25 285 GLY A O 1
ATOM 2152 N N . VAL A 1 286 ? 7.566 -7.168 -10.875 1 98.5 286 VAL A N 1
ATOM 2153 C CA . VAL A 1 286 ? 7.77 -6.77 -12.266 1 98.5 286 VAL A CA 1
ATOM 2154 C C . VAL A 1 286 ? 6.57 -7.199 -13.102 1 98.5 286 VAL A C 1
ATOM 2156 O O . VAL A 1 286 ? 6.043 -8.305 -12.93 1 98.5 286 VAL A O 1
ATOM 2159 N N . CYS A 1 287 ? 6.129 -6.309 -13.938 1 98.56 287 CYS A N 1
ATOM 2160 C CA . CYS A 1 287 ? 5.113 -6.637 -14.93 1 98.56 287 CYS A CA 1
ATOM 2161 C C . CYS A 1 287 ? 5.742 -6.848 -16.297 1 98.56 287 CYS A C 1
ATOM 2163 O O . CYS A 1 287 ? 6.574 -6.051 -16.734 1 98.56 287 CYS A O 1
ATOM 2165 N N . PHE A 1 288 ? 5.379 -7.93 -16.953 1 98.69 288 PHE A N 1
ATOM 2166 C CA . PHE A 1 288 ? 5.879 -8.266 -18.281 1 98.69 288 PHE A CA 1
ATOM 2167 C C . PHE A 1 288 ? 4.738 -8.328 -19.297 1 98.69 288 PHE A C 1
ATOM 2169 O O . PHE A 1 288 ? 3.572 -8.461 -18.906 1 98.69 288 PHE A O 1
ATOM 2176 N N . VAL A 1 289 ? 5.102 -8.234 -20.531 1 98.44 289 VAL A N 1
ATOM 2177 C CA . VAL A 1 289 ? 4.211 -8.523 -21.656 1 98.44 289 VAL A CA 1
ATOM 2178 C C . VAL A 1 289 ? 4.84 -9.586 -22.562 1 98.44 289 VAL A C 1
ATOM 2180 O O . VAL A 1 289 ? 6.043 -9.547 -22.828 1 98.44 289 VAL A O 1
ATOM 2183 N N . LYS A 1 290 ? 4.086 -10.57 -22.906 1 97.88 290 LYS A N 1
ATOM 2184 C CA . LYS A 1 290 ? 4.566 -11.609 -23.812 1 97.88 290 LYS A CA 1
ATOM 2185 C C . LYS A 1 290 ? 4.602 -11.109 -25.25 1 97.88 290 LYS A C 1
ATOM 2187 O O . LYS A 1 290 ? 3.584 -10.656 -25.781 1 97.88 290 LYS A O 1
ATOM 2192 N N . ARG A 1 291 ? 5.758 -11.18 -25.797 1 92.38 291 ARG A N 1
ATOM 2193 C CA . ARG A 1 291 ? 5.941 -10.734 -27.172 1 92.38 291 ARG A CA 1
ATOM 2194 C C . ARG A 1 291 ? 5.156 -11.609 -28.141 1 92.38 291 ARG A C 1
ATOM 2196 O O . ARG A 1 291 ? 4.828 -12.758 -27.828 1 92.38 291 ARG A O 1
ATOM 2203 N N . ASN A 1 292 ? 4.742 -10.969 -29.266 1 78.62 292 ASN A N 1
ATOM 2204 C CA . ASN A 1 292 ? 4.02 -11.641 -30.328 1 78.62 292 ASN A CA 1
ATOM 2205 C C . ASN A 1 292 ? 4.879 -12.703 -31.016 1 78.62 292 ASN A C 1
ATOM 2207 O O . ASN A 1 292 ? 6.098 -12.555 -31.109 1 78.62 292 ASN A O 1
ATOM 2211 N N . MET B 1 1 ? -23.609 24.203 10.445 1 42.34 1 MET B N 1
ATOM 2212 C CA . MET B 1 1 ? -22.656 24.031 11.547 1 42.34 1 MET B CA 1
ATOM 2213 C C . MET B 1 1 ? -22.125 22.609 11.578 1 42.34 1 MET B C 1
ATOM 2215 O O . MET B 1 1 ? -22.891 21.641 11.469 1 42.34 1 MET B O 1
ATOM 2219 N N . ALA B 1 2 ? -20.844 22.516 11.367 1 54.44 2 ALA B N 1
ATOM 2220 C CA . ALA B 1 2 ? -20.312 21.156 11.289 1 54.44 2 ALA B CA 1
ATOM 2221 C C . ALA B 1 2 ? -20.562 20.391 12.594 1 54.44 2 ALA B C 1
ATOM 2223 O O . ALA B 1 2 ? -20.297 20.906 13.68 1 54.44 2 ALA B O 1
ATOM 2224 N N . GLN B 1 3 ? -21.328 19.375 12.523 1 60.88 3 GLN B N 1
ATOM 2225 C CA . GLN B 1 3 ? -21.656 18.547 13.672 1 60.88 3 GLN B CA 1
ATOM 2226 C C . GLN B 1 3 ? -20.469 17.688 14.094 1 60.88 3 GLN B C 1
ATOM 2228 O O . GLN B 1 3 ? -19.812 17.062 13.258 1 60.88 3 GLN B O 1
ATOM 2233 N N . THR B 1 4 ? -20.094 17.922 15.375 1 67.06 4 THR B N 1
ATOM 2234 C CA . THR B 1 4 ? -19.016 17.109 15.914 1 67.06 4 THR B CA 1
ATOM 2235 C C . THR B 1 4 ? -19.453 15.641 16.031 1 67.06 4 THR B C 1
ATOM 2237 O O . THR B 1 4 ? -20.641 15.344 16.062 1 67.06 4 THR B O 1
ATOM 2240 N N . ILE B 1 5 ? -18.531 14.766 16.078 1 62.84 5 ILE B N 1
ATOM 2241 C CA . ILE B 1 5 ? -18.844 13.352 16.25 1 62.84 5 ILE B CA 1
ATOM 2242 C C . ILE B 1 5 ? -19.438 13.109 17.625 1 62.84 5 ILE B C 1
ATOM 2244 O O . ILE B 1 5 ? -20.344 12.289 17.781 1 62.84 5 ILE B O 1
ATOM 2248 N N . GLN B 1 6 ? -18.922 13.867 18.641 1 62.38 6 GLN B N 1
ATOM 2249 C CA . GLN B 1 6 ? -19.5 13.758 19.969 1 62.38 6 GLN B CA 1
ATOM 2250 C C . GLN B 1 6 ? -21.016 14 19.922 1 62.38 6 GLN B C 1
ATOM 2252 O O . GLN B 1 6 ? -21.781 13.266 20.547 1 62.38 6 GLN B O 1
ATOM 2257 N N . GLU B 1 7 ? -21.344 15.016 19.297 1 60.84 7 GLU B N 1
ATOM 2258 C CA . GLU B 1 7 ? -22.75 15.352 19.156 1 60.84 7 GLU B CA 1
ATOM 2259 C C . GLU B 1 7 ? -23.516 14.258 18.422 1 60.84 7 GLU B C 1
ATOM 2261 O O . GLU B 1 7 ? -24.672 13.969 18.75 1 60.84 7 GLU B O 1
ATOM 2266 N N . LEU B 1 8 ? -22.859 13.641 17.516 1 55.75 8 LEU B N 1
ATOM 2267 C CA . LEU B 1 8 ? -23.469 12.594 16.703 1 55.75 8 LEU B CA 1
ATOM 2268 C C . LEU B 1 8 ? -23.672 11.328 17.531 1 55.75 8 LEU B C 1
ATOM 2270 O O . LEU B 1 8 ? -24.703 10.664 17.406 1 55.75 8 LEU B O 1
ATOM 2274 N N . LEU B 1 9 ? -22.734 10.984 18.438 1 57.75 9 LEU B N 1
ATOM 2275 C CA . LEU B 1 9 ? -22.75 9.727 19.172 1 57.75 9 LEU B CA 1
ATOM 2276 C C . LEU B 1 9 ? -23.5 9.883 20.5 1 57.75 9 LEU B C 1
ATOM 2278 O O . LEU B 1 9 ? -23.875 8.891 21.125 1 57.75 9 LEU B O 1
ATOM 2282 N N . ALA B 1 10 ? -23.562 11.047 21.094 1 56.47 10 ALA B N 1
ATOM 2283 C CA . ALA B 1 10 ? -24.297 11.289 22.328 1 56.47 10 ALA B CA 1
ATOM 2284 C C . ALA B 1 10 ? -25.734 10.797 22.219 1 56.47 10 ALA B C 1
ATOM 2286 O O . ALA B 1 10 ? -26.375 10.484 23.234 1 56.47 10 ALA B O 1
ATOM 2287 N N . ILE B 1 11 ? -26.219 10.578 21.094 1 48.44 11 ILE B N 1
ATOM 2288 C CA . ILE B 1 11 ? -27.609 10.125 20.969 1 48.44 11 ILE B CA 1
ATOM 2289 C C . ILE B 1 11 ? -27.703 8.648 21.328 1 48.44 11 ILE B C 1
ATOM 2291 O O . ILE B 1 11 ? -28.797 8.133 21.547 1 48.44 11 ILE B O 1
ATOM 2295 N N . LYS B 1 12 ? -26.484 8.008 21.438 1 50.16 12 LYS B N 1
ATOM 2296 C CA . LYS B 1 12 ? -26.641 6.586 21.75 1 50.16 12 LYS B CA 1
ATOM 2297 C C . LYS B 1 12 ? -26.172 6.277 23.172 1 50.16 12 LYS B C 1
ATOM 2299 O O . LYS B 1 12 ? -25.078 6.688 23.562 1 50.16 12 LYS B O 1
ATOM 2304 N N . PRO B 1 13 ? -27.047 5.84 24.078 1 44.44 13 PRO B N 1
ATOM 2305 C CA . PRO B 1 13 ? -26.656 5.527 25.453 1 44.44 13 PRO B CA 1
ATOM 2306 C C . PRO B 1 13 ? -25.5 4.543 25.516 1 44.44 13 PRO B C 1
ATOM 2308 O O . PRO B 1 13 ? -25.484 3.539 24.797 1 44.44 13 PRO B O 1
ATOM 2311 N N . SER B 1 14 ? -24.25 5.023 25.547 1 46.94 14 SER B N 1
ATOM 2312 C CA . SER B 1 14 ? -23.156 4.062 25.609 1 46.94 14 SER B CA 1
ATOM 2313 C C . SER B 1 14 ? -23.078 3.377 26.969 1 46.94 14 SER B C 1
ATOM 2315 O O . SER B 1 14 ? -23.156 4.035 28 1 46.94 14 SER B O 1
ATOM 2317 N N . GLY B 1 15 ? -23.5 2.25 27.109 1 42.84 15 GLY B N 1
ATOM 2318 C CA . GLY B 1 15 ? -23.453 1.452 28.328 1 42.84 15 GLY B CA 1
ATOM 2319 C C . GLY B 1 15 ? -22.062 1.375 28.938 1 42.84 15 GLY B C 1
ATOM 2320 O O . GLY B 1 15 ? -21.859 0.69 29.938 1 42.84 15 GLY B O 1
ATOM 2321 N N . ASN B 1 16 ? -21.016 1.529 28.156 1 49.44 16 ASN B N 1
ATOM 2322 C CA . ASN B 1 16 ? -19.719 1.161 28.719 1 49.44 16 ASN B CA 1
ATOM 2323 C C . ASN B 1 16 ? -19.203 2.229 29.688 1 49.44 16 ASN B C 1
ATOM 2325 O O . ASN B 1 16 ? -19.297 3.424 29.391 1 49.44 16 ASN B O 1
ATOM 2329 N N . SER B 1 17 ? -19.016 1.85 31.031 1 55.53 17 SER B N 1
ATOM 2330 C CA . SER B 1 17 ? -18.578 2.48 32.281 1 55.53 17 SER B CA 1
ATOM 2331 C C . SER B 1 17 ? -17.234 3.174 32.094 1 55.53 17 SER B C 1
ATOM 2333 O O . SER B 1 17 ? -16.734 3.803 33.031 1 55.53 17 SER B O 1
ATOM 2335 N N . GLN B 1 18 ? -16.578 3.049 31.125 1 64.25 18 GLN B N 1
ATOM 2336 C CA . GLN B 1 18 ? -15.281 3.711 31.141 1 64.25 18 GLN B CA 1
ATOM 2337 C C . GLN B 1 18 ? -15.438 5.227 31.031 1 64.25 18 GLN B C 1
ATOM 2339 O O . GLN B 1 18 ? -16.188 5.719 30.188 1 64.25 18 GLN B O 1
ATOM 2344 N N . LYS B 1 19 ? -14.961 5.945 32.094 1 72.5 19 LYS B N 1
ATOM 2345 C CA . LYS B 1 19 ? -14.969 7.402 32.156 1 72.5 19 LYS B CA 1
ATOM 2346 C C . LYS B 1 19 ? -14.344 8.023 30.922 1 72.5 19 LYS B C 1
ATOM 2348 O O . LYS B 1 19 ? -13.203 7.707 30.578 1 72.5 19 LYS B O 1
ATOM 2353 N N . THR B 1 20 ? -15.078 8.688 29.906 1 80.25 20 THR B N 1
ATOM 2354 C CA . THR B 1 20 ? -14.602 9.43 28.75 1 80.25 20 THR B CA 1
ATOM 2355 C C . THR B 1 20 ? -14.5 10.914 29.062 1 80.25 20 THR B C 1
ATOM 2357 O O . THR B 1 20 ? -15.422 11.5 29.641 1 80.25 20 THR B O 1
ATOM 2360 N N . GLN B 1 21 ? -13.242 11.539 28.906 1 82.38 21 GLN B N 1
ATOM 2361 C CA . GLN B 1 21 ? -13.008 12.969 29.078 1 82.38 21 GLN B CA 1
ATOM 2362 C C . GLN B 1 21 ? -12.75 13.641 27.734 1 82.38 21 GLN B C 1
ATOM 2364 O O . GLN B 1 21 ? -11.898 13.195 26.953 1 82.38 21 GLN B O 1
ATOM 2369 N N . TYR B 1 22 ? -13.523 14.633 27.422 1 82.5 22 TYR B N 1
ATOM 2370 C CA . TYR B 1 22 ? -13.273 15.461 26.25 1 82.5 22 TYR B CA 1
ATOM 2371 C C . TYR B 1 22 ? -12.383 16.656 26.594 1 82.5 22 TYR B C 1
ATOM 2373 O O . TYR B 1 22 ? -12.648 17.375 27.562 1 82.5 22 TYR B O 1
ATOM 2381 N N . VAL B 1 23 ? -11.312 16.812 25.922 1 84 23 VAL B N 1
ATOM 2382 C CA . VAL B 1 23 ? -10.367 17.906 26.172 1 84 23 VAL B CA 1
ATOM 2383 C C . VAL B 1 23 ? -10.078 18.641 24.859 1 84 23 VAL B C 1
ATOM 2385 O O . VAL B 1 23 ? -10.414 18.156 23.781 1 84 23 VAL B O 1
ATOM 2388 N N . ASP B 1 24 ? -9.492 19.812 25.047 1 87.94 24 ASP B N 1
ATOM 2389 C CA . ASP B 1 24 ? -9.047 20.578 23.875 1 87.94 24 ASP B CA 1
ATOM 2390 C C . ASP B 1 24 ? -8.141 19.734 22.984 1 87.94 24 ASP B C 1
ATOM 2392 O O . ASP B 1 24 ? -7.312 18.969 23.469 1 87.94 24 ASP B O 1
ATOM 2396 N N . THR B 1 25 ? -8.344 19.938 21.672 1 89.38 25 THR B N 1
ATOM 2397 C CA . THR B 1 25 ? -7.652 19.094 20.703 1 89.38 25 THR B CA 1
ATOM 2398 C C . THR B 1 25 ? -6.141 19.188 20.891 1 89.38 25 THR B C 1
ATOM 2400 O O . THR B 1 25 ? -5.449 18.156 20.922 1 89.38 25 THR B O 1
ATOM 2403 N N . VAL B 1 26 ? -5.605 20.391 21.031 1 91.25 26 VAL B N 1
ATOM 2404 C CA . VAL B 1 26 ? -4.164 20.562 21.188 1 91.25 26 VAL B CA 1
ATOM 2405 C C . VAL B 1 26 ? -3.689 19.859 22.453 1 91.25 26 VAL B C 1
ATOM 2407 O O . VAL B 1 26 ? -2.682 19.156 22.438 1 91.25 26 VAL B O 1
ATOM 2410 N N . GLU B 1 27 ? -4.406 20.031 23.484 1 89 27 GLU B N 1
ATOM 2411 C CA . GLU B 1 27 ? -4.078 19.391 24.75 1 89 27 GLU B CA 1
ATOM 2412 C C . GLU B 1 27 ? -4.129 17.859 24.609 1 89 27 GLU B C 1
ATOM 2414 O O . GLU B 1 27 ? -3.26 17.156 25.125 1 89 27 GLU B O 1
ATOM 2419 N N . ALA B 1 28 ? -5.188 17.391 23.984 1 89.56 28 ALA B N 1
ATOM 2420 C CA . ALA B 1 28 ? -5.328 15.953 23.781 1 89.56 28 ALA B CA 1
ATOM 2421 C C . ALA B 1 28 ? -4.105 15.383 23.062 1 89.56 28 ALA B C 1
ATOM 2423 O O . ALA B 1 28 ? -3.553 14.367 23.484 1 89.56 28 ALA B O 1
ATOM 2424 N N . TYR B 1 29 ? -3.646 16.016 22.016 1 93.38 29 TYR B N 1
ATOM 2425 C CA . TYR B 1 29 ? -2.535 15.484 21.234 1 93.38 29 TYR B CA 1
ATOM 2426 C C . TYR B 1 29 ? -1.209 15.695 21.953 1 93.38 29 TYR B C 1
ATOM 2428 O O . TYR B 1 29 ? -0.276 14.906 21.781 1 93.38 29 TYR B O 1
ATOM 2436 N N . ASP B 1 30 ? -1.083 16.734 22.828 1 92.44 30 ASP B N 1
ATOM 2437 C CA . ASP B 1 30 ? 0.083 16.844 23.703 1 92.44 30 ASP B CA 1
ATOM 2438 C C . ASP B 1 30 ? 0.208 15.625 24.609 1 92.44 30 ASP B C 1
ATOM 2440 O O . ASP B 1 30 ? 1.296 15.062 24.766 1 92.44 30 ASP B O 1
ATOM 2444 N N . LYS B 1 31 ? -0.909 15.258 25.125 1 88.88 31 LYS B N 1
ATOM 2445 C CA . LYS B 1 31 ? -0.941 14.102 26.016 1 88.88 31 LYS B CA 1
ATOM 2446 C C . LYS B 1 31 ? -0.711 12.805 25.25 1 88.88 31 LYS B C 1
ATOM 2448 O O . LYS B 1 31 ? -0.084 11.875 25.766 1 88.88 31 LYS B O 1
ATOM 2453 N N . TRP B 1 32 ? -1.174 12.781 24.047 1 89.81 32 TRP B N 1
ATOM 2454 C CA . TRP B 1 32 ? -1.154 11.57 23.234 1 89.81 32 TRP B CA 1
ATOM 2455 C C . TRP B 1 32 ? 0.231 11.344 22.641 1 89.81 32 TRP B C 1
ATOM 2457 O O . TRP B 1 32 ? 0.579 10.211 22.281 1 89.81 32 TRP B O 1
ATOM 2467 N N . ALA B 1 33 ? 1.038 12.312 22.531 1 90.75 33 ALA B N 1
ATOM 2468 C CA . ALA B 1 33 ? 2.252 12.367 21.719 1 90.75 33 ALA B CA 1
ATOM 2469 C C . ALA B 1 33 ? 3.193 11.219 22.062 1 90.75 33 ALA B C 1
ATOM 2471 O O . ALA B 1 33 ? 3.775 10.594 21.172 1 90.75 33 ALA B O 1
ATOM 2472 N N . GLU B 1 34 ? 3.254 10.852 23.297 1 84.31 34 GLU B N 1
ATOM 2473 C CA . GLU B 1 34 ? 4.246 9.883 23.75 1 84.31 34 GLU B CA 1
ATOM 2474 C C . GLU B 1 34 ? 3.928 8.484 23.234 1 84.31 34 GLU B C 1
ATOM 2476 O O . GLU B 1 34 ? 4.836 7.695 22.953 1 84.31 34 GLU B O 1
ATOM 2481 N N . VAL B 1 35 ? 2.652 8.219 23.031 1 85.94 35 VAL B N 1
ATOM 2482 C CA . VAL B 1 35 ? 2.307 6.848 22.656 1 85.94 35 VAL B CA 1
ATOM 2483 C C . VAL B 1 35 ? 1.623 6.836 21.297 1 85.94 35 VAL B C 1
ATOM 2485 O O . VAL B 1 35 ? 1.197 5.781 20.812 1 85.94 35 VAL B O 1
ATOM 2488 N N . TYR B 1 36 ? 1.541 7.945 20.672 1 89.44 36 TYR B N 1
ATOM 2489 C CA . TYR B 1 36 ? 0.755 8.133 19.469 1 89.44 36 TYR B CA 1
ATOM 2490 C C . TYR B 1 36 ? 1.139 7.117 18.391 1 89.44 36 TYR B C 1
ATOM 2492 O O . TYR B 1 36 ? 0.27 6.531 17.75 1 89.44 36 TYR B O 1
ATOM 2500 N N . ASP B 1 37 ? 2.441 6.828 18.25 1 87.75 37 ASP B N 1
ATOM 2501 C CA . ASP B 1 37 ? 2.924 6 17.156 1 87.75 37 ASP B CA 1
ATOM 2502 C C . ASP B 1 37 ? 3.012 4.531 17.562 1 87.75 37 ASP B C 1
ATOM 2504 O O . ASP B 1 37 ? 3.33 3.666 16.75 1 87.75 37 ASP B O 1
ATOM 2508 N N . THR B 1 38 ? 2.682 4.168 18.828 1 82.25 38 THR B N 1
ATOM 2509 C CA . THR B 1 38 ? 2.873 2.799 19.297 1 82.25 38 THR B CA 1
ATOM 2510 C C . THR B 1 38 ? 1.576 2.238 19.875 1 82.25 38 THR B C 1
ATOM 2512 O O . THR B 1 38 ? 1.573 1.164 20.484 1 82.25 38 THR B O 1
ATOM 2515 N N . ASP B 1 39 ? 0.509 2.947 19.719 1 83.94 39 ASP B N 1
ATOM 2516 C CA . ASP B 1 39 ? -0.72 2.525 20.375 1 83.94 39 ASP B CA 1
ATOM 2517 C C . ASP B 1 39 ? -1.531 1.586 19.5 1 83.94 39 ASP B C 1
ATOM 2519 O O . ASP B 1 39 ? -2.678 1.259 19.812 1 83.94 39 ASP B O 1
ATOM 2523 N N . GLY B 1 40 ? -1.024 1.223 18.297 1 85.06 40 GLY B N 1
ATOM 2524 C CA . GLY B 1 40 ? -1.679 0.24 17.438 1 85.06 40 GLY B CA 1
ATOM 2525 C C . GLY B 1 40 ? -2.787 0.83 16.594 1 85.06 40 GLY B C 1
ATOM 2526 O O . GLY B 1 40 ? -3.682 0.11 16.141 1 85.06 40 GLY B O 1
ATOM 2527 N N . ASN B 1 41 ? -2.752 2.129 16.375 1 90.19 41 ASN B N 1
ATOM 2528 C CA . ASN B 1 41 ? -3.746 2.797 15.547 1 90.19 41 ASN B CA 1
ATOM 2529 C C . ASN B 1 41 ? -3.684 2.312 14.102 1 90.19 41 ASN B C 1
ATOM 2531 O O . ASN B 1 41 ? -2.781 2.695 13.352 1 90.19 41 ASN B O 1
ATOM 2535 N N . PHE B 1 42 ? -4.707 1.524 13.734 1 92.94 42 PHE B N 1
ATOM 2536 C CA . PHE B 1 42 ? -4.664 0.896 12.414 1 92.94 42 PHE B CA 1
ATOM 2537 C C . PHE B 1 42 ? -4.895 1.924 11.32 1 92.94 42 PHE B C 1
ATOM 2539 O O . PHE B 1 42 ? -4.473 1.727 10.18 1 92.94 42 PHE B O 1
ATOM 2546 N N . LEU B 1 43 ? -5.633 3.014 11.609 1 95.25 43 LEU B N 1
ATOM 2547 C CA . LEU B 1 43 ? -5.898 4.031 10.602 1 95.25 43 LEU B CA 1
ATOM 2548 C C . LEU B 1 43 ? -4.609 4.738 10.195 1 95.25 43 LEU B C 1
ATOM 2550 O O . LEU B 1 43 ? -4.434 5.094 9.023 1 95.25 43 LEU B O 1
ATOM 2554 N N . GLN B 1 44 ? -3.693 4.949 11.156 1 94.44 44 GLN B N 1
ATOM 2555 C CA . GLN B 1 44 ? -2.371 5.488 10.859 1 94.44 44 GLN B CA 1
ATOM 2556 C C . GLN B 1 44 ? -1.583 4.547 9.953 1 94.44 44 GLN B C 1
ATOM 2558 O O . GLN B 1 44 ? -0.911 4.992 9.016 1 94.44 44 GLN B O 1
ATOM 2563 N N . ARG B 1 45 ? -1.649 3.279 10.266 1 94.06 45 ARG B N 1
ATOM 2564 C CA . ARG B 1 45 ? -0.962 2.279 9.453 1 94.06 45 ARG B CA 1
ATOM 2565 C C . ARG B 1 45 ? -1.496 2.275 8.023 1 94.06 45 ARG B C 1
ATOM 2567 O O . ARG B 1 45 ? -0.721 2.252 7.066 1 94.06 45 ARG B O 1
ATOM 2574 N N . LEU B 1 46 ? -2.828 2.258 7.902 1 96.25 46 LEU B N 1
ATOM 2575 C CA . LEU B 1 46 ? -3.447 2.309 6.582 1 96.25 46 LEU B CA 1
ATOM 2576 C C . LEU B 1 46 ? -3.033 3.572 5.836 1 96.25 46 LEU B C 1
ATOM 2578 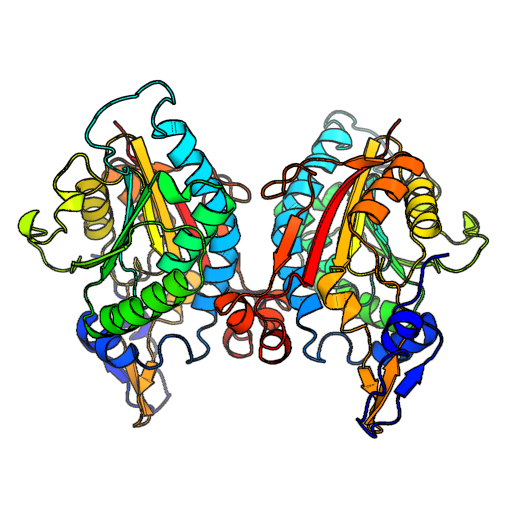O O . LEU B 1 46 ? -2.723 3.52 4.645 1 96.25 46 LEU B O 1
ATOM 2582 N N . ASP B 1 47 ? -3.031 4.688 6.523 1 97.12 47 ASP B N 1
ATOM 2583 C CA . ASP B 1 47 ? -2.617 5.957 5.93 1 97.12 47 ASP B CA 1
ATOM 2584 C C . ASP B 1 47 ? -1.182 5.879 5.418 1 97.12 47 ASP B C 1
ATOM 2586 O O . ASP B 1 47 ? -0.881 6.359 4.32 1 97.12 47 ASP B O 1
ATOM 2590 N N . THR B 1 48 ? -0.305 5.309 6.195 1 94.31 48 THR B N 1
ATOM 2591 C CA . THR B 1 48 ? 1.082 5.129 5.785 1 94.31 48 THR B CA 1
ATOM 2592 C C . THR B 1 48 ? 1.163 4.32 4.492 1 94.31 48 THR B C 1
ATOM 2594 O O . THR B 1 48 ? 1.874 4.699 3.561 1 94.31 48 THR B O 1
ATOM 2597 N N . ILE B 1 49 ? 0.431 3.25 4.43 1 93.5 49 ILE B N 1
ATOM 2598 C CA . ILE B 1 49 ? 0.408 2.389 3.25 1 93.5 49 ILE B CA 1
ATOM 2599 C C . ILE B 1 49 ? -0.058 3.189 2.037 1 93.5 49 ILE B C 1
ATOM 2601 O O . ILE B 1 49 ? 0.601 3.189 0.995 1 93.5 49 ILE B O 1
ATOM 2605 N N . GLU B 1 50 ? -1.151 3.863 2.145 1 95.25 50 GLU B N 1
ATOM 2606 C CA . GLU B 1 50 ? -1.738 4.59 1.023 1 95.25 50 GLU B CA 1
ATOM 2607 C C . GLU B 1 50 ? -0.861 5.766 0.608 1 95.25 50 GLU B C 1
ATOM 2609 O O . GLU B 1 50 ? -0.739 6.066 -0.581 1 95.25 50 GLU B O 1
ATOM 2614 N N . MET B 1 51 ? -0.204 6.434 1.561 1 95.75 51 MET B N 1
ATOM 2615 C CA . MET B 1 51 ? 0.649 7.578 1.255 1 95.75 51 MET B CA 1
ATOM 2616 C C . MET B 1 51 ? 1.883 7.141 0.47 1 95.75 51 MET B C 1
ATOM 2618 O O . MET B 1 51 ? 2.387 7.891 -0.369 1 95.75 51 MET B O 1
ATOM 2622 N N . ARG B 1 52 ? 2.361 5.984 0.683 1 91 52 ARG B N 1
ATOM 2623 C CA . ARG B 1 52 ? 3.52 5.488 -0.05 1 91 52 ARG B CA 1
ATOM 2624 C C . ARG B 1 52 ? 3.205 5.336 -1.535 1 91 52 ARG B C 1
ATOM 2626 O O . ARG B 1 52 ? 4.105 5.391 -2.373 1 91 52 ARG B O 1
ATOM 2633 N N . THR B 1 53 ? 1.948 5.211 -1.83 1 89.19 53 THR B N 1
ATOM 2634 C CA . THR B 1 53 ? 1.521 5.164 -3.223 1 89.19 53 THR B CA 1
ATOM 2635 C C . THR B 1 53 ? 1.224 6.566 -3.744 1 89.19 53 THR B C 1
ATOM 2637 O O . THR B 1 53 ? 1.496 6.875 -4.906 1 89.19 53 THR B O 1
ATOM 2640 N N . LEU B 1 54 ? 0.715 7.391 -2.963 1 94.75 54 LEU B N 1
ATOM 2641 C CA . LEU B 1 54 ? 0.24 8.703 -3.383 1 94.75 54 LEU B CA 1
ATOM 2642 C C . LEU B 1 54 ? 1.396 9.695 -3.484 1 94.75 54 LEU B C 1
ATOM 2644 O O . LEU B 1 54 ? 1.408 10.555 -4.371 1 94.75 54 LEU B O 1
ATOM 2648 N N . LEU B 1 55 ? 2.406 9.594 -2.619 1 95.69 55 LEU B N 1
ATOM 2649 C CA . LEU B 1 55 ? 3.457 10.594 -2.52 1 95.69 55 LEU B CA 1
ATOM 2650 C C . LEU B 1 55 ? 4.301 10.625 -3.791 1 95.69 55 LEU B C 1
ATOM 2652 O O . LEU B 1 55 ? 4.637 11.703 -4.293 1 95.69 55 LEU B O 1
ATOM 2656 N N . PRO B 1 56 ? 4.676 9.484 -4.363 1 90.94 56 PRO B N 1
ATOM 2657 C CA . PRO B 1 56 ? 5.422 9.555 -5.621 1 90.94 56 PRO B CA 1
ATOM 2658 C C . PRO B 1 56 ? 4.66 10.289 -6.723 1 90.94 56 PRO B C 1
ATOM 2660 O O . PRO B 1 56 ? 5.254 11.047 -7.488 1 90.94 56 PRO B O 1
ATOM 2663 N N . GLN B 1 57 ? 3.361 10.023 -6.824 1 91 57 GLN B N 1
ATOM 2664 C CA . GLN B 1 57 ? 2.541 10.734 -7.797 1 91 57 GLN B CA 1
ATOM 2665 C C . GLN B 1 57 ? 2.514 12.234 -7.508 1 91 57 GLN B C 1
ATOM 2667 O O . GLN B 1 57 ? 2.623 13.055 -8.422 1 91 57 GLN B O 1
ATOM 2672 N N . PHE B 1 58 ? 2.357 12.539 -6.273 1 96.12 58 PHE B N 1
ATOM 2673 C CA . PHE B 1 58 ? 2.324 13.922 -5.805 1 96.12 58 PHE B CA 1
ATOM 2674 C C . PHE B 1 58 ? 3.627 14.641 -6.141 1 96.12 58 PHE B C 1
ATOM 2676 O O . PHE B 1 58 ? 3.611 15.734 -6.707 1 96.12 58 PHE B O 1
ATOM 2683 N N . ILE B 1 59 ? 4.758 14.031 -5.848 1 94.38 59 ILE B N 1
ATOM 2684 C CA . ILE B 1 59 ? 6.078 14.617 -6.066 1 94.38 59 ILE B CA 1
ATOM 2685 C C . ILE B 1 59 ? 6.324 14.781 -7.566 1 94.38 59 ILE B C 1
ATOM 2687 O O . ILE B 1 59 ? 6.891 15.789 -8 1 94.38 59 ILE B O 1
ATOM 2691 N N . ASP B 1 60 ? 5.922 13.797 -8.305 1 91.94 60 ASP B N 1
ATOM 2692 C CA . ASP B 1 60 ? 6.07 13.891 -9.758 1 91.94 60 ASP B CA 1
ATOM 2693 C C . ASP B 1 60 ? 5.332 15.109 -10.305 1 91.94 60 ASP B C 1
ATOM 2695 O O . ASP B 1 60 ? 5.883 15.859 -11.117 1 91.94 60 ASP B O 1
ATOM 2699 N N . ARG B 1 61 ? 4.145 15.352 -9.859 1 94.31 61 ARG B N 1
ATOM 2700 C CA . ARG B 1 61 ? 3.34 16.469 -10.328 1 94.31 61 ARG B CA 1
ATOM 2701 C C . ARG B 1 61 ? 3.961 17.797 -9.906 1 94.31 61 ARG B C 1
ATOM 2703 O O . ARG B 1 61 ? 4.094 18.719 -10.719 1 94.31 61 ARG B O 1
ATOM 2710 N N . VAL B 1 62 ? 4.305 17.875 -8.664 1 96.06 62 VAL B N 1
ATOM 2711 C CA . VAL B 1 62 ? 4.879 19.109 -8.133 1 96.06 62 VAL B CA 1
ATOM 2712 C C . VAL B 1 62 ? 6.188 19.422 -8.859 1 96.06 62 VAL B C 1
ATOM 2714 O O . VAL B 1 62 ? 6.438 20.578 -9.234 1 96.06 62 VAL B O 1
ATOM 2717 N N . SER B 1 63 ? 7 18.406 -9.117 1 93.62 63 SER B N 1
ATOM 2718 C CA . SER B 1 63 ? 8.297 18.594 -9.766 1 93.62 63 SER B CA 1
ATOM 2719 C C . SER B 1 63 ? 8.125 19.047 -11.211 1 93.62 63 SER B C 1
ATOM 2721 O O . SER B 1 63 ? 8.883 19.891 -11.695 1 93.62 63 SER B O 1
ATOM 2723 N N . LYS B 1 64 ? 7.223 18.453 -11.883 1 92.44 64 LYS B N 1
ATOM 2724 C CA . LYS B 1 64 ? 6.98 18.812 -13.273 1 92.44 64 LYS B CA 1
ATOM 2725 C C . LYS B 1 64 ? 6.547 20.281 -13.398 1 92.44 64 LYS B C 1
ATOM 2727 O O . LYS B 1 64 ? 6.922 20.969 -14.352 1 92.44 64 LYS B O 1
ATOM 2732 N N . ARG B 1 65 ? 5.895 20.734 -12.453 1 93.5 65 ARG B N 1
ATOM 2733 C CA . ARG B 1 65 ? 5.316 22.078 -12.547 1 93.5 65 ARG B CA 1
ATOM 2734 C C . ARG B 1 65 ? 6.266 23.125 -11.984 1 93.5 65 ARG B C 1
ATOM 2736 O O . ARG B 1 65 ? 6.332 24.25 -12.492 1 93.5 65 ARG B O 1
ATOM 2743 N N . PHE B 1 66 ? 6.98 22.781 -10.938 1 90.69 66 PHE B N 1
ATOM 2744 C CA . PHE B 1 66 ? 7.723 23.812 -10.219 1 90.69 66 PHE B CA 1
ATOM 2745 C C . PHE B 1 66 ? 9.219 23.516 -10.258 1 90.69 66 PHE B C 1
ATOM 2747 O O . PHE B 1 66 ? 10.008 24.234 -9.633 1 90.69 66 PHE B O 1
ATOM 2754 N N . GLN B 1 67 ? 9.742 22.438 -10.898 1 73.88 67 GLN B N 1
ATOM 2755 C CA . GLN B 1 67 ? 11.18 22.188 -10.938 1 73.88 67 GLN B CA 1
ATOM 2756 C C . GLN B 1 67 ? 11.914 23.297 -11.688 1 73.88 67 GLN B C 1
ATOM 2758 O O . GLN B 1 67 ? 11.461 23.734 -12.75 1 73.88 67 GLN B O 1
ATOM 2763 N N . PRO B 1 68 ? 13.008 23.75 -10.93 1 60.84 68 PRO B N 1
ATOM 2764 C CA . PRO B 1 68 ? 13.789 24.797 -11.594 1 60.84 68 PRO B CA 1
ATOM 2765 C C . PRO B 1 68 ? 14.438 24.312 -12.891 1 60.84 68 PRO B C 1
ATOM 2767 O O . PRO B 1 68 ? 14.758 23.141 -13.023 1 60.84 68 PRO B O 1
ATOM 2770 N N . SER B 1 69 ? 14.297 24.969 -14.023 1 54.97 69 SER B N 1
ATOM 2771 C CA . SER B 1 69 ? 15.047 24.75 -15.258 1 54.97 69 SER B CA 1
ATOM 2772 C C . SER B 1 69 ? 16.547 24.641 -14.977 1 54.97 69 SER B C 1
ATOM 2774 O O . SER B 1 69 ? 17.062 25.297 -14.078 1 54.97 69 SER B O 1
ATOM 2776 N N . PRO B 1 70 ? 17.156 23.422 -15.531 1 51.41 70 PRO B N 1
ATOM 2777 C CA . PRO B 1 70 ? 18.594 23.312 -15.367 1 51.41 70 PRO B CA 1
ATOM 2778 C C . PRO B 1 70 ? 19.328 24.641 -15.539 1 51.41 70 PRO B C 1
ATOM 2780 O O . PRO B 1 70 ? 20.375 24.859 -14.938 1 51.41 70 PRO B O 1
ATOM 2783 N N . GLN B 1 71 ? 18.922 25.312 -16.656 1 47.72 71 GLN B N 1
ATOM 2784 C CA . GLN B 1 71 ? 19.703 26.484 -17.047 1 47.72 71 GLN B CA 1
ATOM 2785 C C . GLN B 1 71 ? 19.641 27.562 -15.961 1 47.72 71 GLN B C 1
ATOM 2787 O O . GLN B 1 71 ? 20.344 28.562 -16.047 1 47.72 71 GLN B O 1
ATOM 2792 N N . GLU B 1 72 ? 18.641 27.562 -15.336 1 46.53 72 GLU B N 1
ATOM 2793 C CA . GLU B 1 72 ? 18.656 28.703 -14.406 1 46.53 72 GLU B CA 1
ATOM 2794 C C . GLU B 1 72 ? 19.766 28.531 -13.367 1 46.53 72 GLU B C 1
ATOM 2796 O O . GLU B 1 72 ? 19.734 27.609 -12.562 1 46.53 72 GLU B O 1
ATOM 2801 N N . THR B 1 73 ? 21.031 28.734 -13.844 1 40.59 73 THR B N 1
ATOM 2802 C CA . THR B 1 73 ? 22.359 28.844 -13.234 1 40.59 73 THR B CA 1
ATOM 2803 C C . THR B 1 73 ? 22.266 29.359 -11.805 1 40.59 73 THR B C 1
ATOM 2805 O O . THR B 1 73 ? 23.109 29.016 -10.961 1 40.59 73 THR B O 1
ATOM 2808 N N . GLU B 1 74 ? 22.031 30.797 -11.82 1 41.19 74 GLU B N 1
ATOM 2809 C CA . GLU B 1 74 ? 22.656 31.688 -10.844 1 41.19 74 GLU B CA 1
ATOM 2810 C C . GLU B 1 74 ? 22.328 31.266 -9.414 1 41.19 74 GLU B C 1
ATOM 2812 O O . GLU B 1 74 ? 21.5 30.375 -9.203 1 41.19 74 GLU B O 1
ATOM 2817 N N . THR B 1 75 ? 22.156 32.406 -8.5 1 43.28 75 THR B N 1
ATOM 2818 C CA . THR B 1 75 ? 22.562 32.75 -7.141 1 43.28 75 THR B CA 1
ATOM 2819 C C . THR B 1 75 ? 21.797 31.922 -6.113 1 43.28 75 THR B C 1
ATOM 2821 O O . THR B 1 75 ? 22.391 31.328 -5.223 1 43.28 75 THR B O 1
ATOM 2824 N N . THR B 1 76 ? 20.609 32.469 -5.566 1 46.16 76 THR B N 1
ATOM 2825 C CA . THR B 1 76 ? 20.016 32.094 -4.281 1 46.16 76 THR B CA 1
ATOM 2826 C C . THR B 1 76 ? 19.188 30.828 -4.406 1 46.16 76 THR B C 1
ATOM 2828 O O . THR B 1 76 ? 18.156 30.828 -5.078 1 46.16 76 THR B O 1
ATOM 2831 N N . THR B 1 77 ? 19.688 29.719 -4.617 1 51.16 77 THR B N 1
ATOM 2832 C CA . THR B 1 77 ? 19.094 28.406 -4.82 1 51.16 77 THR B CA 1
ATOM 2833 C C . THR B 1 77 ? 17.891 28.203 -3.896 1 51.16 77 THR B C 1
ATOM 2835 O O . THR B 1 77 ? 18.047 27.812 -2.738 1 51.16 77 THR B O 1
ATOM 2838 N N . THR B 1 78 ? 16.859 28.984 -3.893 1 64.12 78 THR B N 1
ATOM 2839 C CA . THR B 1 78 ? 15.727 28.859 -2.988 1 64.12 78 THR B CA 1
ATOM 2840 C C . THR B 1 78 ? 14.922 27.594 -3.299 1 64.12 78 THR B C 1
ATOM 2842 O O . THR B 1 78 ? 14.508 27.391 -4.438 1 64.12 78 THR B O 1
ATOM 2845 N N . HIS B 1 79 ? 15.078 26.562 -2.463 1 82.38 79 HIS B N 1
ATOM 2846 C CA . HIS B 1 79 ? 14.289 25.328 -2.553 1 82.38 79 HIS B CA 1
ATOM 2847 C C . HIS B 1 79 ? 12.797 25.625 -2.504 1 82.38 79 HIS B C 1
ATOM 2849 O O . HIS B 1 79 ? 12.352 26.469 -1.717 1 82.38 79 HIS B O 1
ATOM 2855 N N . ALA B 1 80 ? 12.133 25.094 -3.492 1 90.06 80 ALA B N 1
ATOM 2856 C CA . ALA B 1 80 ? 10.68 25.172 -3.379 1 90.06 80 ALA B CA 1
ATOM 2857 C C . ALA B 1 80 ? 10.188 24.438 -2.131 1 90.06 80 ALA B C 1
ATOM 2859 O O . ALA B 1 80 ? 10.703 23.375 -1.776 1 90.06 80 ALA B O 1
ATOM 2860 N N . SER B 1 81 ? 9.219 25 -1.424 1 93 81 SER B N 1
ATOM 2861 C CA . SER B 1 81 ? 8.82 24.469 -0.12 1 93 81 SER B CA 1
ATOM 2862 C C . SER B 1 81 ? 7.637 23.516 -0.243 1 93 81 SER B C 1
ATOM 2864 O O . SER B 1 81 ? 6.668 23.812 -0.947 1 93 81 SER B O 1
ATOM 2866 N N . LEU B 1 82 ? 7.777 22.391 0.385 1 96.25 82 LEU B N 1
ATOM 2867 C CA . LEU B 1 82 ? 6.676 21.484 0.658 1 96.25 82 LEU B CA 1
ATOM 2868 C C . LEU B 1 82 ? 6.27 21.531 2.127 1 96.25 82 LEU B C 1
ATOM 2870 O O . LEU B 1 82 ? 7.125 21.625 3.01 1 96.25 82 LEU B O 1
ATOM 2874 N N . VAL B 1 83 ? 4.957 21.5 2.363 1 96.94 83 VAL B N 1
ATOM 2875 C CA . VAL B 1 83 ? 4.488 21.641 3.738 1 96.94 83 VAL B CA 1
ATOM 2876 C C . VAL B 1 83 ? 3.713 20.391 4.152 1 96.94 83 VAL B C 1
ATOM 2878 O O . VAL B 1 83 ? 2.908 19.859 3.379 1 96.94 83 VAL B O 1
ATOM 2881 N N . ASP B 1 84 ? 4.02 19.844 5.281 1 98.25 84 ASP B N 1
ATOM 2882 C CA . ASP B 1 84 ? 3.195 18.875 5.996 1 98.25 84 ASP B CA 1
ATOM 2883 C C . ASP B 1 84 ? 2.332 19.562 7.055 1 98.25 84 ASP B C 1
ATOM 2885 O O . ASP B 1 84 ? 2.799 19.844 8.164 1 98.25 84 ASP B O 1
ATOM 2889 N N . LEU B 1 85 ? 1.051 19.875 6.703 1 97.25 85 LEU B N 1
ATOM 2890 C CA . LEU B 1 85 ? 0.127 20.641 7.535 1 97.25 85 LEU B CA 1
ATOM 2891 C C . LEU B 1 85 ? -0.582 19.734 8.539 1 97.25 85 LEU B C 1
ATOM 2893 O O . LEU B 1 85 ? -1.42 18.906 8.148 1 97.25 85 LEU B O 1
ATOM 2897 N N . GLY B 1 86 ? -0.319 19.906 9.836 1 97.69 86 GLY B N 1
ATOM 2898 C CA . GLY B 1 86 ? -0.682 18.922 10.844 1 97.69 86 GLY B CA 1
ATOM 2899 C C . GLY B 1 86 ? 0.229 17.719 10.852 1 97.69 86 GLY B C 1
ATOM 2900 O O . GLY B 1 86 ? -0.243 16.578 10.805 1 97.69 86 GLY B O 1
ATOM 2901 N N . CYS B 1 87 ? 1.495 17.953 11.047 1 98.19 87 CYS B N 1
ATOM 2902 C CA . CYS B 1 87 ? 2.492 16.938 10.773 1 98.19 87 CYS B CA 1
ATOM 2903 C C . CYS B 1 87 ? 2.551 15.914 11.906 1 98.19 87 CYS B C 1
ATOM 2905 O O . CYS B 1 87 ? 3.133 14.836 11.758 1 98.19 87 CYS B O 1
ATOM 2907 N N . GLY B 1 88 ? 1.979 16.234 13.102 1 97.62 88 GLY B N 1
ATOM 2908 C CA . GLY B 1 88 ? 2.018 15.312 14.227 1 97.62 88 GLY B CA 1
ATOM 2909 C C . GLY B 1 88 ? 3.426 14.906 14.617 1 97.62 88 GLY B C 1
ATOM 2910 O O . GLY B 1 88 ? 4.289 15.766 14.82 1 97.62 88 GLY B O 1
ATOM 2911 N N . THR B 1 89 ? 3.664 13.656 14.75 1 97.25 89 THR B N 1
ATOM 2912 C CA . THR B 1 89 ? 4.953 13.125 15.18 1 97.25 89 THR B CA 1
ATOM 2913 C C . THR B 1 89 ? 5.941 13.094 14.016 1 97.25 89 THR B C 1
ATOM 2915 O O . THR B 1 89 ? 7.039 12.547 14.141 1 97.25 89 THR B O 1
ATOM 2918 N N . GLY B 1 90 ? 5.555 13.562 12.859 1 97.56 90 GLY B N 1
ATOM 2919 C CA . GLY B 1 90 ? 6.441 13.633 11.703 1 97.56 90 GLY B CA 1
ATOM 2920 C C . GLY B 1 90 ? 6.422 12.375 10.859 1 97.56 90 GLY B C 1
ATOM 2921 O O . GLY B 1 90 ? 7.281 12.195 9.992 1 97.56 90 GLY B O 1
ATOM 2922 N N . ARG B 1 91 ? 5.484 11.492 11.07 1 95.75 91 ARG B N 1
ATOM 2923 C CA . ARG B 1 91 ? 5.402 10.242 10.328 1 95.75 91 ARG B CA 1
ATOM 2924 C C . ARG B 1 91 ? 5.367 10.5 8.828 1 95.75 91 ARG B C 1
ATOM 2926 O O . ARG B 1 91 ? 6.184 9.961 8.078 1 95.75 91 ARG B O 1
ATOM 2933 N N . ASN B 1 92 ? 4.453 11.336 8.383 1 97.75 92 ASN B N 1
ATOM 2934 C CA . ASN B 1 92 ? 4.328 11.586 6.949 1 97.75 92 ASN B CA 1
ATOM 2935 C C . ASN B 1 92 ? 5.359 12.594 6.461 1 97.75 92 ASN B C 1
ATOM 2937 O O . ASN B 1 92 ? 5.641 12.672 5.262 1 97.75 92 ASN B O 1
ATOM 2941 N N . THR B 1 93 ? 5.91 13.445 7.402 1 97.88 93 THR B N 1
ATOM 2942 C CA . THR B 1 93 ? 7.074 14.25 7.043 1 97.88 93 THR B CA 1
ATOM 2943 C C . THR B 1 93 ? 8.227 13.359 6.578 1 97.88 93 THR B C 1
ATOM 2945 O O . THR B 1 93 ? 8.828 13.609 5.531 1 97.88 93 THR B O 1
ATOM 2948 N N . ILE B 1 94 ? 8.469 12.344 7.328 1 96.31 94 ILE B N 1
ATOM 2949 C CA . ILE B 1 94 ? 9.539 11.406 7.02 1 96.31 94 ILE B CA 1
ATOM 2950 C C . ILE B 1 94 ? 9.227 10.664 5.723 1 96.31 94 ILE B C 1
ATOM 2952 O O . ILE B 1 94 ? 10.109 10.469 4.883 1 96.31 94 ILE B O 1
ATOM 2956 N N . GLU B 1 95 ? 7.949 10.203 5.543 1 96 95 GLU B N 1
ATOM 2957 C CA . GLU B 1 95 ? 7.555 9.562 4.289 1 96 95 GLU B CA 1
ATOM 2958 C C . GLU B 1 95 ? 7.797 10.484 3.098 1 96 95 GLU B C 1
ATOM 2960 O O . GLU B 1 95 ? 8.219 10.031 2.031 1 96 95 GLU B O 1
ATOM 2965 N N . LEU B 1 96 ? 7.492 11.75 3.271 1 97.12 96 LEU B N 1
ATOM 2966 C CA . LEU B 1 96 ? 7.719 12.742 2.227 1 97.12 96 LEU B CA 1
ATOM 2967 C C . LEU B 1 96 ? 9.203 12.867 1.906 1 97.12 96 LEU B C 1
ATOM 2969 O O . LEU B 1 96 ? 9.594 12.859 0.736 1 97.12 96 LEU B O 1
ATOM 2973 N N . LEU B 1 97 ? 10.055 12.938 2.916 1 95.94 97 LEU B N 1
ATOM 2974 C CA . LEU B 1 97 ? 11.5 13.008 2.738 1 95.94 97 LEU B CA 1
ATOM 2975 C C . LEU B 1 97 ? 12.016 11.781 1.998 1 95.94 97 LEU B C 1
ATOM 2977 O O . LEU B 1 97 ? 12.828 11.898 1.078 1 95.94 97 LEU B O 1
ATOM 2981 N N . SER B 1 98 ? 11.531 10.648 2.412 1 92.69 98 SER B N 1
ATOM 2982 C CA . SER B 1 98 ? 11.922 9.398 1.777 1 92.69 98 SER B CA 1
ATOM 2983 C C . SER B 1 98 ? 11.523 9.375 0.306 1 92.69 98 SER B C 1
ATOM 2985 O O . SER B 1 98 ? 12.312 8.961 -0.55 1 92.69 98 SER B O 1
ATOM 2987 N N . ALA B 1 99 ? 10.32 9.781 0.035 1 92.44 99 ALA B N 1
ATOM 2988 C CA . ALA B 1 99 ? 9.828 9.805 -1.338 1 92.44 99 ALA B CA 1
ATOM 2989 C C . ALA B 1 99 ? 10.648 10.758 -2.199 1 92.44 99 ALA B C 1
ATOM 2991 O O . ALA B 1 99 ? 10.93 10.469 -3.363 1 92.44 99 ALA B O 1
ATOM 2992 N N . LEU B 1 100 ? 11.008 11.875 -1.652 1 93.12 100 LEU B N 1
ATOM 2993 C CA . LEU B 1 100 ? 11.852 12.828 -2.363 1 93.12 100 LEU B CA 1
ATOM 2994 C C . LEU B 1 100 ? 13.203 12.211 -2.709 1 93.12 100 LEU B C 1
ATOM 2996 O O . LEU B 1 100 ? 13.711 12.398 -3.818 1 93.12 100 LEU B O 1
ATOM 3000 N N . SER B 1 101 ? 13.75 11.555 -1.742 1 90.12 101 SER B N 1
ATOM 3001 C CA . SER B 1 101 ? 15.023 10.883 -1.964 1 90.12 101 SER B CA 1
ATOM 3002 C C . SER B 1 101 ? 14.922 9.836 -3.066 1 90.12 101 SER B C 1
ATOM 3004 O O . SER B 1 101 ? 15.742 9.805 -3.98 1 90.12 101 SER B O 1
ATOM 3006 N N . THR B 1 102 ? 13.906 9.062 -2.986 1 85.56 102 THR B N 1
ATOM 3007 C CA . THR B 1 102 ? 13.695 7.992 -3.959 1 85.56 102 THR B CA 1
ATOM 3008 C C . THR B 1 102 ? 13.516 8.57 -5.363 1 85.56 102 THR B C 1
ATOM 3010 O O . THR B 1 102 ? 13.984 7.988 -6.34 1 85.56 102 THR B O 1
ATOM 3013 N N . ALA B 1 103 ? 12.891 9.703 -5.445 1 87.81 103 ALA B N 1
ATOM 3014 C CA . ALA B 1 103 ? 12.617 10.352 -6.727 1 87.81 103 ALA B CA 1
ATOM 3015 C C . ALA B 1 103 ? 13.82 11.172 -7.191 1 87.81 103 ALA B C 1
ATOM 3017 O O . ALA B 1 103 ? 13.758 11.836 -8.227 1 87.81 103 ALA B O 1
ATOM 3018 N N . LYS B 1 104 ? 14.898 11.211 -6.395 1 88.69 104 LYS B N 1
ATOM 3019 C CA . LYS B 1 104 ? 16.094 12 -6.676 1 88.69 104 LYS B CA 1
ATOM 3020 C C . LYS B 1 104 ? 15.773 13.484 -6.777 1 88.69 104 LYS B C 1
ATOM 3022 O O . LYS B 1 104 ? 16.266 14.172 -7.68 1 88.69 104 LYS B O 1
ATOM 3027 N N . LYS B 1 105 ? 14.898 13.906 -5.852 1 90.75 105 LYS B N 1
ATOM 3028 C CA . LYS B 1 105 ? 14.461 15.297 -5.82 1 90.75 105 LYS B CA 1
ATOM 3029 C C . LYS B 1 105 ? 14.773 15.945 -4.469 1 90.75 105 LYS B C 1
ATOM 3031 O O . LYS B 1 105 ? 14.242 17 -4.148 1 90.75 105 LYS B O 1
ATOM 3036 N N . ALA B 1 106 ? 15.594 15.312 -3.676 1 90.44 106 ALA B N 1
ATOM 3037 C CA . ALA B 1 106 ? 15.875 15.758 -2.312 1 90.44 106 ALA B CA 1
ATOM 3038 C C . ALA B 1 106 ? 16.484 17.156 -2.305 1 90.44 106 ALA B C 1
ATOM 3040 O O . ALA B 1 106 ? 16.203 17.953 -1.402 1 90.44 106 ALA B O 1
ATOM 3041 N N . ASN B 1 107 ? 17.203 17.469 -3.33 1 89 107 ASN B N 1
ATOM 3042 C CA . ASN B 1 107 ? 17.922 18.75 -3.357 1 89 107 ASN B CA 1
ATOM 3043 C C . ASN B 1 107 ? 17.078 19.844 -4.016 1 89 107 ASN B C 1
ATOM 3045 O O . ASN B 1 107 ? 17.5 21 -4.066 1 89 107 ASN B O 1
ATOM 3049 N N . HIS B 1 108 ? 15.922 19.562 -4.402 1 89.75 108 HIS B N 1
ATOM 3050 C CA . HIS B 1 108 ? 15.094 20.516 -5.117 1 89.75 108 HIS B CA 1
ATOM 3051 C C . HIS B 1 108 ? 14.078 21.172 -4.188 1 89.75 108 HIS B C 1
ATOM 3053 O O . HIS B 1 108 ? 13.516 22.219 -4.508 1 89.75 108 HIS B O 1
ATOM 3059 N N . PHE B 1 109 ? 13.922 20.516 -3.025 1 92.44 109 PHE B N 1
ATOM 3060 C CA . PHE B 1 109 ? 12.82 20.969 -2.18 1 92.44 109 PHE B CA 1
ATOM 3061 C C . PHE B 1 109 ? 13.281 21.125 -0.736 1 92.44 109 PHE B C 1
ATOM 3063 O O . PHE B 1 109 ? 14.328 20.594 -0.35 1 92.44 109 PHE B O 1
ATOM 3070 N N . SER B 1 110 ? 12.578 21.938 -0.003 1 92.88 110 SER B N 1
ATOM 3071 C CA . SER B 1 110 ? 12.594 21.969 1.456 1 92.88 110 SER B CA 1
ATOM 3072 C C . SER B 1 110 ? 11.25 21.531 2.029 1 92.88 110 SER B C 1
ATOM 3074 O O . SER B 1 110 ? 10.219 21.656 1.371 1 92.88 110 SER B O 1
ATOM 3076 N N . VAL B 1 111 ? 11.305 20.984 3.246 1 95.31 111 VAL B N 1
ATOM 3077 C CA . VAL B 1 111 ? 10.086 20.469 3.861 1 95.31 111 VAL B CA 1
ATOM 3078 C C . VAL B 1 111 ? 9.82 21.203 5.172 1 95.31 111 VAL B C 1
ATOM 3080 O O . VAL B 1 111 ? 10.727 21.375 5.988 1 95.31 111 VAL B O 1
ATOM 3083 N N . ILE B 1 112 ? 8.594 21.672 5.32 1 95.25 112 ILE B N 1
ATOM 3084 C CA . ILE B 1 112 ? 8.156 22.344 6.543 1 95.25 112 ILE B CA 1
ATOM 3085 C C . ILE B 1 112 ? 7.031 21.547 7.191 1 95.25 112 ILE B C 1
ATOM 3087 O O . ILE B 1 112 ? 6.004 21.281 6.559 1 95.25 112 ILE B O 1
ATOM 3091 N N . GLY B 1 113 ? 7.254 21.094 8.414 1 96.75 113 GLY B N 1
ATOM 3092 C CA . GLY B 1 113 ? 6.199 20.469 9.203 1 96.75 113 GLY B CA 1
ATOM 3093 C C . GLY B 1 113 ? 5.562 21.438 10.195 1 96.75 113 GLY B C 1
ATOM 3094 O O . GLY B 1 113 ? 6.258 22.062 10.984 1 96.75 113 GLY B O 1
ATOM 3095 N N . LEU B 1 114 ? 4.227 21.516 10.148 1 95.25 114 LEU B N 1
ATOM 3096 C CA . LEU B 1 114 ? 3.498 22.406 11.047 1 95.25 114 LEU B CA 1
ATOM 3097 C C . LEU B 1 114 ? 2.492 21.625 11.891 1 95.25 114 LEU B C 1
ATOM 3099 O O . LEU B 1 114 ? 1.797 20.734 11.367 1 95.25 114 LEU B O 1
ATOM 3103 N N . ASP B 1 115 ? 2.43 21.875 13.164 1 96 115 ASP B N 1
ATOM 3104 C CA . ASP B 1 115 ? 1.45 21.266 14.062 1 96 115 ASP B CA 1
ATOM 3105 C C . ASP B 1 115 ? 1.163 22.172 15.258 1 96 115 ASP B C 1
ATOM 3107 O O . ASP B 1 115 ? 2.018 22.969 15.656 1 96 115 ASP B O 1
ATOM 3111 N N . ALA B 1 116 ? -0.019 22.062 15.812 1 93.81 116 ALA B N 1
ATOM 3112 C CA . ALA B 1 116 ? -0.399 22.906 16.938 1 93.81 116 ALA B CA 1
ATOM 3113 C C . ALA B 1 116 ? 0.146 22.359 18.25 1 93.81 116 ALA B C 1
ATOM 3115 O O . ALA B 1 116 ? 0.24 23.078 19.25 1 93.81 116 ALA B O 1
ATOM 3116 N N . SER B 1 117 ? 0.463 21.094 18.344 1 94.94 117 SER B N 1
ATOM 3117 C CA . SER B 1 117 ? 0.873 20.422 19.562 1 94.94 117 SER B CA 1
ATOM 3118 C C . SER B 1 117 ? 2.389 20.438 19.734 1 94.94 117 SER B C 1
ATOM 3120 O O . SER B 1 117 ? 3.111 19.844 18.922 1 94.94 117 SER B O 1
ATOM 3122 N N . ARG B 1 118 ? 2.865 21.047 20.812 1 94.94 118 ARG B N 1
ATOM 3123 C CA . ARG B 1 118 ? 4.293 21.047 21.109 1 94.94 118 ARG B CA 1
ATOM 3124 C C . ARG B 1 118 ? 4.812 19.641 21.359 1 94.94 118 ARG B C 1
ATOM 3126 O O . ARG B 1 118 ? 5.93 19.297 20.953 1 94.94 118 ARG B O 1
ATOM 3133 N N . GLY B 1 119 ? 3.971 18.906 22.031 1 95.31 119 GLY B N 1
ATOM 3134 C CA . GLY B 1 119 ? 4.352 17.516 22.281 1 95.31 119 GLY B CA 1
ATOM 3135 C C . GLY B 1 119 ? 4.57 16.734 21 1 95.31 119 GLY B C 1
ATOM 3136 O O . GLY B 1 119 ? 5.555 15.992 20.891 1 95.31 119 GLY B O 1
ATOM 3137 N N . MET B 1 120 ? 3.67 16.844 20.031 1 96.88 120 MET B N 1
ATOM 3138 C CA . MET B 1 120 ? 3.812 16.188 18.75 1 96.88 120 MET B CA 1
ATOM 3139 C C . MET B 1 120 ? 5.062 16.672 18.016 1 96.88 120 MET B C 1
ATOM 3141 O O . MET B 1 120 ? 5.828 15.867 17.484 1 96.88 120 MET B O 1
ATOM 3145 N N . LEU B 1 121 ? 5.348 17.969 18.062 1 96.62 121 LEU B N 1
ATOM 3146 C CA . LEU B 1 121 ? 6.492 18.547 17.375 1 96.62 121 LEU B CA 1
ATOM 3147 C C . LEU B 1 121 ? 7.805 18.078 18 1 96.62 121 LEU B C 1
ATOM 3149 O O . LEU B 1 121 ? 8.805 17.922 17.312 1 96.62 121 LEU B O 1
ATOM 3153 N N . ASP B 1 122 ? 7.82 17.891 19.312 1 96.88 122 ASP B N 1
ATOM 3154 C CA . ASP B 1 122 ? 9.016 17.391 19.969 1 96.88 122 ASP B CA 1
ATOM 3155 C C . ASP B 1 122 ? 9.375 15.992 19.453 1 96.88 122 ASP B C 1
ATOM 3157 O O . ASP B 1 122 ? 10.539 15.711 19.172 1 96.88 122 ASP B O 1
ATOM 3161 N N . VAL B 1 123 ? 8.367 15.18 19.359 1 96.81 123 VAL B N 1
ATOM 3162 C CA . VAL B 1 123 ? 8.586 13.852 18.797 1 96.81 123 VAL B CA 1
ATOM 3163 C C . VAL B 1 123 ? 9.023 13.953 17.344 1 96.81 123 VAL B C 1
ATOM 3165 O O . VAL B 1 123 ? 9.953 13.266 16.922 1 96.81 123 VAL B O 1
ATOM 3168 N N . ALA B 1 124 ? 8.406 14.812 16.594 1 97.75 124 ALA B N 1
ATOM 3169 C CA . ALA B 1 124 ? 8.734 15.008 15.18 1 97.75 124 ALA B CA 1
ATOM 3170 C C . ALA B 1 124 ? 10.188 15.445 15.016 1 97.75 124 ALA B C 1
ATOM 3172 O O . ALA B 1 124 ? 10.875 15.008 14.094 1 97.75 124 ALA B O 1
ATOM 3173 N N . ARG B 1 125 ? 10.586 16.297 15.891 1 97 125 ARG B N 1
ATOM 3174 C CA . ARG B 1 125 ? 11.961 16.797 15.836 1 97 125 ARG B CA 1
ATOM 3175 C C . ARG B 1 125 ? 12.953 15.648 15.984 1 97 125 ARG B C 1
ATOM 3177 O O . ARG B 1 125 ? 13.891 15.523 15.188 1 97 125 ARG B O 1
ATOM 3184 N N . THR B 1 126 ? 12.719 14.867 16.938 1 96.19 126 THR B N 1
ATOM 3185 C CA . THR B 1 126 ? 13.586 13.719 17.172 1 96.19 126 THR B CA 1
ATOM 3186 C C . THR B 1 126 ? 13.547 12.773 15.969 1 96.19 126 THR B C 1
ATOM 3188 O O . THR B 1 126 ? 14.586 12.336 15.477 1 96.19 126 THR B O 1
ATOM 3191 N N . ALA B 1 127 ? 12.367 12.5 15.469 1 94.69 127 ALA B N 1
ATOM 3192 C CA . ALA B 1 127 ? 12.172 11.531 14.391 1 94.69 127 ALA B CA 1
ATOM 3193 C C . ALA B 1 127 ? 12.828 12.023 13.102 1 94.69 127 ALA B C 1
ATOM 3195 O O . ALA B 1 127 ? 13.508 11.258 12.414 1 94.69 127 ALA B O 1
ATOM 3196 N N . THR B 1 128 ? 12.602 13.273 12.75 1 95.75 128 THR B N 1
ATOM 3197 C CA . THR B 1 128 ? 13.164 13.805 11.508 1 95.75 128 THR B CA 1
ATOM 3198 C C . THR B 1 128 ? 14.68 13.914 11.602 1 95.75 128 THR B C 1
ATOM 3200 O O . THR B 1 128 ? 15.391 13.727 10.609 1 95.75 128 THR B O 1
ATOM 3203 N N . HIS B 1 129 ? 15.18 14.18 12.789 1 95 129 HIS B N 1
ATOM 3204 C CA . HIS B 1 129 ? 16.625 14.219 13 1 95 129 HIS B CA 1
ATOM 3205 C C . HIS B 1 129 ? 17.25 12.836 12.805 1 95 129 HIS B C 1
ATOM 3207 O O . HIS B 1 129 ? 18.266 12.703 12.133 1 95 129 HIS B O 1
ATOM 3213 N N . GLU B 1 130 ? 16.656 11.883 13.406 1 93.19 130 GLU B N 1
ATOM 3214 C CA . GLU B 1 130 ? 17.141 10.516 13.273 1 93.19 130 GLU B CA 1
ATOM 3215 C C . GLU B 1 130 ? 17.125 10.062 11.82 1 93.19 130 GLU B C 1
ATOM 3217 O O . GLU B 1 130 ? 18.062 9.414 11.352 1 93.19 130 GLU B O 1
ATOM 3222 N N . TYR B 1 131 ? 16.016 10.367 11.133 1 92.5 131 TYR B N 1
ATOM 3223 C CA . TYR B 1 131 ? 15.953 10.031 9.711 1 92.5 131 TYR B CA 1
ATOM 3224 C C . TYR B 1 131 ? 17.078 10.703 8.938 1 92.5 131 TYR B C 1
ATOM 3226 O O . TYR B 1 131 ? 17.734 10.07 8.109 1 92.5 131 TYR B O 1
ATOM 3234 N N . GLY B 1 132 ? 17.25 11.969 9.172 1 90.94 132 GLY B N 1
ATOM 3235 C CA . GLY B 1 132 ? 18.297 12.719 8.492 1 90.94 132 GLY B CA 1
ATOM 3236 C C . GLY B 1 132 ? 19.688 12.156 8.727 1 90.94 132 GLY B C 1
ATOM 3237 O O . GLY B 1 132 ? 20.516 12.164 7.816 1 90.94 132 GLY B O 1
ATOM 3238 N N . ALA B 1 133 ? 19.938 11.656 9.867 1 90.31 133 ALA B N 1
ATOM 3239 C CA . ALA B 1 133 ? 21.25 11.117 10.227 1 90.31 133 ALA B CA 1
ATOM 3240 C C . ALA B 1 133 ? 21.531 9.836 9.438 1 90.31 133 ALA B C 1
ATOM 3242 O O . ALA B 1 133 ? 22.703 9.508 9.195 1 90.31 133 ALA B O 1
ATOM 3243 N N . LYS B 1 134 ? 20.531 9.219 9.016 1 85.88 134 LYS B N 1
ATOM 3244 C CA . LYS B 1 134 ? 20.703 7.93 8.352 1 85.88 134 LYS B CA 1
ATOM 3245 C C . LYS B 1 134 ? 20.609 8.078 6.836 1 85.88 134 LYS B C 1
ATOM 3247 O O . LYS B 1 134 ? 20.953 7.152 6.098 1 85.88 134 LYS B O 1
ATOM 3252 N N . SER B 1 135 ? 20.078 9.211 6.445 1 84.44 135 SER B N 1
ATOM 3253 C CA . SER B 1 135 ? 19.828 9.414 5.02 1 84.44 135 SER B CA 1
ATOM 3254 C C . SER B 1 135 ? 21.016 10.109 4.344 1 84.44 135 SER B C 1
ATOM 3256 O O . SER B 1 135 ? 21.641 10.992 4.93 1 84.44 135 SER B O 1
ATOM 3258 N N . ALA B 1 136 ? 21.328 9.633 3.141 1 74.38 136 ALA B N 1
ATOM 3259 C CA . ALA B 1 136 ? 22.406 10.242 2.361 1 74.38 136 ALA B CA 1
ATOM 3260 C C . ALA B 1 136 ? 21.969 11.57 1.757 1 74.38 136 ALA B C 1
ATOM 3262 O O . ALA B 1 136 ? 22.781 12.484 1.596 1 74.38 136 ALA B O 1
ATOM 3263 N N . ALA B 1 137 ? 20.781 11.625 1.339 1 69.81 137 ALA B N 1
ATOM 3264 C CA . ALA B 1 137 ? 20.234 12.836 0.73 1 69.81 137 ALA B CA 1
ATOM 3265 C C . ALA B 1 137 ? 19.672 13.781 1.79 1 69.81 137 ALA B C 1
ATOM 3267 O O . ALA B 1 137 ? 18.938 13.352 2.684 1 69.81 137 ALA B O 1
ATOM 3268 N N . GLN B 1 138 ? 20.109 15.008 1.618 1 82.94 138 GLN B N 1
ATOM 3269 C CA . GLN B 1 138 ? 19.688 15.93 2.666 1 82.94 138 GLN B CA 1
ATOM 3270 C C . GLN B 1 138 ? 18.656 16.922 2.137 1 82.94 138 GLN B C 1
ATOM 3272 O O . GLN B 1 138 ? 18.953 17.719 1.237 1 82.94 138 GLN B O 1
ATOM 3277 N N . THR B 1 139 ? 17.438 16.766 2.451 1 91.25 139 THR B N 1
ATOM 3278 C CA . THR B 1 139 ? 16.375 17.766 2.303 1 91.25 139 THR B CA 1
ATOM 3279 C C . THR B 1 139 ? 16.25 18.609 3.564 1 91.25 139 THR B C 1
ATOM 3281 O O . THR B 1 139 ? 16.125 18.078 4.668 1 91.25 139 THR B O 1
ATOM 3284 N N . PRO B 1 140 ? 16.391 19.969 3.4 1 92.38 140 PRO B N 1
ATOM 3285 C CA . PRO B 1 140 ? 16.172 20.797 4.594 1 92.38 140 PRO B CA 1
ATOM 3286 C C . PRO B 1 140 ? 14.789 20.609 5.199 1 92.38 140 PRO B C 1
ATOM 3288 O O . PRO B 1 140 ? 13.797 20.547 4.469 1 92.38 140 PRO B O 1
ATOM 3291 N N . VAL B 1 141 ? 14.797 20.484 6.535 1 94.44 141 VAL B N 1
ATOM 3292 C CA . VAL B 1 141 ? 13.531 20.297 7.242 1 94.44 141 VAL B CA 1
ATOM 3293 C C . VAL B 1 141 ? 13.391 21.359 8.336 1 94.44 141 VAL B C 1
ATOM 3295 O O . VAL B 1 141 ? 14.336 21.594 9.094 1 94.44 141 VAL B O 1
ATOM 3298 N N . GLU B 1 142 ? 12.281 22 8.383 1 93.06 142 GLU B N 1
ATOM 3299 C CA . GLU B 1 142 ? 11.938 22.922 9.453 1 93.06 142 GLU B CA 1
ATOM 3300 C C . GLU B 1 142 ? 10.594 22.578 10.078 1 93.06 142 GLU B C 1
ATOM 3302 O O . GLU B 1 142 ? 9.664 22.156 9.375 1 93.06 142 GLU B O 1
ATOM 3307 N N . LEU B 1 143 ? 10.555 22.703 11.391 1 94.38 143 LEU B N 1
ATOM 3308 C CA . LEU B 1 143 ? 9.312 22.484 12.109 1 94.38 143 LEU B CA 1
ATOM 3309 C C . LEU B 1 143 ? 8.828 23.766 12.766 1 94.38 143 LEU B C 1
ATOM 3311 O O . LEU B 1 143 ? 9.641 24.594 13.203 1 94.38 143 LEU B O 1
ATOM 3315 N N . GLY B 1 144 ? 7.504 23.938 12.82 1 91.94 144 GLY B N 1
ATOM 3316 C CA . GLY B 1 144 ? 6.938 25.125 13.43 1 91.94 144 GLY B CA 1
ATOM 3317 C C . GLY B 1 144 ? 5.543 24.906 13.984 1 91.94 144 GLY B C 1
ATOM 3318 O O . GLY B 1 144 ? 4.879 23.938 13.641 1 91.94 144 GLY B O 1
ATOM 3319 N N . ILE B 1 145 ? 5.156 25.812 14.828 1 91.88 145 ILE B N 1
ATOM 3320 C CA . ILE B 1 145 ? 3.85 25.734 15.469 1 91.88 145 ILE B CA 1
ATOM 3321 C C . ILE B 1 145 ? 2.816 26.484 14.633 1 91.88 145 ILE B C 1
ATOM 3323 O O . ILE B 1 145 ? 3.039 27.625 14.242 1 91.88 145 ILE B O 1
ATOM 3327 N N . LEU B 1 146 ? 1.768 25.828 14.312 1 90.56 146 LEU B N 1
ATOM 3328 C CA . LEU B 1 146 ? 0.608 26.438 13.68 1 90.56 146 LEU B CA 1
ATOM 3329 C C . LEU B 1 146 ? -0.687 25.812 14.188 1 90.56 146 LEU B C 1
ATOM 3331 O O . LEU B 1 146 ? -0.855 24.594 14.117 1 90.56 146 LEU B O 1
ATOM 3335 N N . ASP B 1 147 ? -1.527 26.578 14.711 1 89.94 147 ASP B N 1
ATOM 3336 C CA . ASP B 1 147 ? -2.852 26.141 15.141 1 89.94 147 ASP B CA 1
ATOM 3337 C C . ASP B 1 147 ? -3.928 26.594 14.156 1 89.94 147 ASP B C 1
ATOM 3339 O O . ASP B 1 147 ? -4.281 27.781 14.109 1 89.94 147 ASP B O 1
ATOM 3343 N N . LEU B 1 148 ? -4.504 25.672 13.445 1 88.31 148 LEU B N 1
ATOM 3344 C CA . LEU B 1 148 ? -5.5 25.953 12.414 1 88.31 148 LEU B CA 1
ATOM 3345 C C . LEU B 1 148 ? -6.812 26.406 13.047 1 88.31 148 LEU B C 1
ATOM 3347 O O . LEU B 1 148 ? -7.684 26.953 12.359 1 88.31 148 LEU B O 1
ATOM 3351 N N . LEU B 1 149 ? -6.957 26.172 14.336 1 85.56 149 LEU B N 1
ATOM 3352 C CA . LEU B 1 149 ? -8.203 26.516 15.008 1 85.56 149 LEU B CA 1
ATOM 3353 C C . LEU B 1 149 ? -8.141 27.938 15.57 1 85.56 149 LEU B C 1
ATOM 3355 O O . LEU B 1 149 ? -9.148 28.469 16.031 1 85.56 149 LEU B O 1
ATOM 3359 N N . GLN B 1 150 ? -7.016 28.484 15.531 1 80.5 150 GLN B N 1
ATOM 3360 C CA . GLN B 1 150 ? -6.902 29.859 15.992 1 80.5 150 GLN B CA 1
ATOM 3361 C C . GLN B 1 150 ? -7.227 30.844 14.859 1 80.5 150 GLN B C 1
ATOM 3363 O O . GLN B 1 150 ? -6.859 30.609 13.711 1 80.5 150 GLN B O 1
ATOM 3368 N N . PRO B 1 151 ? -8.195 31.766 15.141 1 62.56 151 PRO B N 1
ATOM 3369 C CA . PRO B 1 151 ? -8.734 32.688 14.133 1 62.56 151 PRO B CA 1
ATOM 3370 C C . PRO B 1 151 ? -7.637 33.344 13.305 1 62.56 151 PRO B C 1
ATOM 3372 O O . PRO B 1 151 ? -7.805 33.562 12.102 1 62.56 151 PRO B O 1
ATOM 3375 N N . GLU B 1 152 ? -6.633 34.062 13.898 1 60.53 152 GLU B N 1
ATOM 3376 C CA . GLU B 1 152 ? -5.742 34.875 13.07 1 60.53 152 GLU B CA 1
ATOM 3377 C C . GLU B 1 152 ? -4.5 34.062 12.664 1 60.53 152 GLU B C 1
ATOM 3379 O O . GLU B 1 152 ? -3.752 33.594 13.523 1 60.53 152 GLU B O 1
ATOM 3384 N N . LEU B 1 153 ? -4.711 33.25 11.562 1 58 153 LEU B N 1
ATOM 3385 C CA . LEU B 1 153 ? -3.469 32.75 10.992 1 58 153 LEU B CA 1
ATOM 3386 C C . LEU B 1 153 ? -2.59 33.875 10.484 1 58 153 LEU B C 1
ATOM 3388 O O . LEU B 1 153 ? -2.945 34.562 9.523 1 58 153 LEU B O 1
ATOM 3392 N N . SER B 1 154 ? -1.945 34.625 11.469 1 55.09 154 SER B N 1
ATOM 3393 C CA . SER B 1 154 ? -1.09 35.688 11.016 1 55.09 154 SER B CA 1
ATOM 3394 C C . SER B 1 154 ? 0.168 35.188 10.336 1 55.09 154 SER B C 1
ATOM 3396 O O . SER B 1 154 ? 0.689 34.125 10.711 1 55.09 154 SER B O 1
ATOM 3398 N N . LYS B 1 155 ? 0.32 35.625 9.047 1 58.19 155 LYS B N 1
ATOM 3399 C CA . LYS B 1 155 ? 1.556 35.344 8.32 1 58.19 155 LYS B CA 1
ATOM 3400 C C . LYS B 1 155 ? 2.76 35.344 9.25 1 58.19 155 LYS B C 1
ATOM 3402 O O . LYS B 1 155 ? 3.768 34.688 8.977 1 58.19 155 LYS B O 1
ATOM 3407 N N . THR B 1 156 ? 2.51 36 10.398 1 54.38 156 THR B N 1
ATOM 3408 C CA . THR B 1 156 ? 3.641 36.125 11.312 1 54.38 156 THR B CA 1
ATOM 3409 C C . THR B 1 156 ? 3.904 34.844 12.062 1 54.38 156 THR B C 1
ATOM 3411 O O . THR B 1 156 ? 4.98 34.656 12.633 1 54.38 156 THR B O 1
ATOM 3414 N N . GLN B 1 157 ? 2.941 33.906 12 1 61.84 157 GLN B N 1
ATOM 3415 C CA . GLN B 1 157 ? 3.127 32.656 12.734 1 61.84 157 GLN B CA 1
ATOM 3416 C C . GLN B 1 157 ? 3.693 31.562 11.836 1 61.84 157 GLN B C 1
ATOM 3418 O O . GLN B 1 157 ? 4.102 30.5 12.32 1 61.84 157 GLN B O 1
ATOM 3423 N N . LEU B 1 158 ? 3.852 31.969 10.664 1 70.12 158 LEU B N 1
ATOM 3424 C CA . LEU B 1 158 ? 4.375 30.984 9.719 1 70.12 158 LEU B CA 1
ATOM 3425 C C . LEU B 1 158 ? 5.898 31.047 9.656 1 70.12 158 LEU B C 1
ATOM 3427 O O . LEU B 1 158 ? 6.488 32.125 9.867 1 70.12 158 LEU B O 1
ATOM 3431 N N . PRO B 1 159 ? 6.438 29.922 9.547 1 69.88 159 PRO B N 1
ATOM 3432 C CA . PRO B 1 159 ? 7.887 29.938 9.336 1 69.88 159 PRO B CA 1
ATOM 3433 C C . PRO B 1 159 ? 8.297 30.844 8.188 1 69.88 159 PRO B C 1
ATOM 3435 O O . PRO B 1 159 ? 7.527 31.047 7.242 1 69.88 159 PRO B O 1
ATOM 3438 N N . SER B 1 160 ? 9.406 31.469 8.336 1 64.12 160 SER B N 1
ATOM 3439 C CA . SER B 1 160 ? 9.938 32.438 7.391 1 64.12 160 SER B CA 1
ATOM 3440 C C . SER B 1 160 ? 9.969 31.875 5.977 1 64.12 160 SER B C 1
ATOM 3442 O O . SER B 1 160 ? 9.766 32.625 5.004 1 64.12 160 SER B O 1
ATOM 3444 N N . SER B 1 161 ? 10.211 30.672 5.984 1 64.94 161 SER B N 1
ATOM 3445 C CA . SER B 1 161 ? 10.336 30.047 4.668 1 64.94 161 SER B CA 1
ATOM 3446 C C . SER B 1 161 ? 9.008 30.047 3.924 1 64.94 161 SER B C 1
ATOM 3448 O O . SER B 1 161 ? 8.977 29.891 2.701 1 64.94 161 SER B O 1
ATOM 3450 N N . LEU B 1 162 ? 7.973 30.25 4.688 1 71.12 162 LEU B N 1
ATOM 3451 C CA . LEU B 1 162 ? 6.664 30.312 4.047 1 71.12 162 LEU B CA 1
ATOM 3452 C C . LEU B 1 162 ? 6.25 31.75 3.785 1 71.12 162 LEU B C 1
ATOM 3454 O O . LEU B 1 162 ? 5.184 32 3.221 1 71.12 162 LEU B O 1
ATOM 3458 N N . ALA B 1 163 ? 7.102 32.719 4.219 1 66.12 163 ALA B N 1
ATOM 3459 C CA . ALA B 1 163 ? 6.824 34.125 3.992 1 66.12 163 ALA B CA 1
ATOM 3460 C C . ALA B 1 163 ? 7.059 34.5 2.533 1 66.12 163 ALA B C 1
ATOM 3462 O O . ALA B 1 163 ? 6.621 35.562 2.08 1 66.12 163 ALA B O 1
ATOM 3463 N N . GLY B 1 164 ? 7.516 33.656 1.76 1 70.62 164 GLY B N 1
ATOM 3464 C CA . GLY B 1 164 ? 7.812 33.938 0.363 1 70.62 164 GLY B CA 1
ATOM 3465 C C . GLY B 1 164 ? 6.691 33.531 -0.576 1 70.62 164 GLY B C 1
ATOM 3466 O O . GLY B 1 164 ? 5.535 33.906 -0.367 1 70.62 164 GLY B O 1
ATOM 3467 N N . PRO B 1 165 ? 7.07 33 -1.657 1 78.56 165 PRO B N 1
ATOM 3468 C CA . PRO B 1 165 ? 6.129 32.688 -2.736 1 78.56 165 PRO B CA 1
ATOM 3469 C C . PRO B 1 165 ? 5.094 31.641 -2.33 1 78.56 165 PRO B C 1
ATOM 3471 O O . PRO B 1 165 ? 4.078 31.484 -3.01 1 78.56 165 PRO B O 1
ATOM 3474 N N . GLY B 1 166 ? 5.215 31.031 -1.147 1 88.94 166 GLY B N 1
ATOM 3475 C CA . GLY B 1 166 ? 4.27 30 -0.726 1 88.94 166 GLY B CA 1
ATOM 3476 C C . GLY B 1 166 ? 4.719 28.594 -1.072 1 88.94 166 GLY B C 1
ATOM 3477 O O . GLY B 1 166 ? 5.715 28.406 -1.771 1 88.94 166 GLY B O 1
ATOM 3478 N N . ALA B 1 167 ? 4.023 27.688 -0.612 1 94.38 167 ALA B N 1
ATOM 3479 C CA . ALA B 1 167 ? 4.359 26.281 -0.816 1 94.38 167 ALA B CA 1
ATOM 3480 C C . ALA B 1 167 ? 3.934 25.812 -2.205 1 94.38 167 ALA B C 1
ATOM 3482 O O . ALA B 1 167 ? 2.881 26.203 -2.707 1 94.38 167 ALA B O 1
ATOM 3483 N N . VAL B 1 168 ? 4.75 24.969 -2.807 1 95.62 168 VAL B N 1
ATOM 3484 C CA . VAL B 1 168 ? 4.426 24.422 -4.117 1 95.62 168 VAL B CA 1
ATOM 3485 C C . VAL B 1 168 ? 3.652 23.109 -3.953 1 95.62 168 VAL B C 1
ATOM 3487 O O . VAL B 1 168 ? 3.094 22.594 -4.918 1 95.62 168 VAL B O 1
ATOM 3490 N N . GLY B 1 169 ? 3.623 22.625 -2.768 1 97.38 169 GLY B N 1
ATOM 3491 C CA . GLY B 1 169 ? 2.881 21.438 -2.391 1 97.38 169 GLY B CA 1
ATOM 3492 C C . GLY B 1 169 ? 2.592 21.359 -0.904 1 97.38 169 GLY B C 1
ATOM 3493 O O . GLY B 1 169 ? 3.426 21.75 -0.083 1 97.38 169 GLY B O 1
ATOM 3494 N N . VAL B 1 170 ? 1.436 20.859 -0.558 1 98.25 170 VAL B N 1
ATOM 3495 C CA . VAL B 1 170 ? 1.029 20.641 0.829 1 98.25 170 VAL B CA 1
ATOM 3496 C C . VAL B 1 170 ? 0.415 19.266 0.987 1 98.25 170 VAL B C 1
ATOM 3498 O O . VAL B 1 170 ? -0.375 18.828 0.147 1 98.25 170 VAL B O 1
ATOM 3501 N N . ILE B 1 171 ? 0.887 18.531 1.973 1 98.88 171 ILE B N 1
ATOM 3502 C CA . ILE B 1 171 ? 0.187 17.328 2.396 1 98.88 171 ILE B CA 1
ATOM 3503 C C . ILE B 1 171 ? -0.442 17.547 3.77 1 98.88 171 ILE B C 1
ATOM 3505 O O . ILE B 1 171 ? 0.102 18.281 4.598 1 98.88 171 ILE B O 1
ATOM 3509 N N . SER B 1 172 ? -1.589 17.031 4.004 1 98.81 172 SER B N 1
ATOM 3510 C CA . SER B 1 172 ? -2.285 17.047 5.285 1 98.81 172 SER B CA 1
ATOM 3511 C C . SER B 1 172 ? -3.062 15.75 5.5 1 98.81 172 SER B C 1
ATOM 3513 O O . SER B 1 172 ? -4.102 15.531 4.871 1 98.81 172 SER B O 1
ATOM 3515 N N . THR B 1 173 ? -2.615 14.961 6.422 1 98.38 173 THR B N 1
ATOM 3516 C CA . THR B 1 173 ? -3.131 13.602 6.531 1 98.38 173 THR B CA 1
ATOM 3517 C C . THR B 1 173 ? -3.752 13.367 7.906 1 98.38 173 THR B C 1
ATOM 3519 O O . THR B 1 173 ? -3.105 13.594 8.93 1 98.38 173 THR B O 1
ATOM 3522 N N . LEU B 1 174 ? -4.984 12.977 7.945 1 97.62 174 LEU B N 1
ATOM 3523 C CA . LEU B 1 174 ? -5.73 12.633 9.156 1 97.62 174 LEU B CA 1
ATOM 3524 C C . LEU B 1 174 ? -5.82 13.836 10.086 1 97.62 174 LEU B C 1
ATOM 3526 O O . LEU B 1 174 ? -5.68 13.688 11.305 1 97.62 174 LEU B O 1
ATOM 3530 N N . VAL B 1 175 ? -6.012 15 9.508 1 97.62 175 VAL B N 1
ATOM 3531 C CA . VAL B 1 175 ? -6.098 16.25 10.258 1 97.62 175 VAL B CA 1
ATOM 3532 C C . VAL B 1 175 ? -7.516 16.797 10.18 1 97.62 175 VAL B C 1
ATOM 3534 O O . VAL B 1 175 ? -8.031 17.344 11.156 1 97.62 175 VAL B O 1
ATOM 3537 N N . LEU B 1 176 ? -8.234 16.609 9.031 1 96.31 176 LEU B N 1
ATOM 3538 C CA . LEU B 1 176 ? -9.531 17.219 8.734 1 96.31 176 LEU B CA 1
ATOM 3539 C C . LEU B 1 176 ? -10.539 16.891 9.828 1 96.31 176 LEU B C 1
ATOM 3541 O O . LEU B 1 176 ? -11.438 17.688 10.117 1 96.31 176 LEU B O 1
ATOM 3545 N N . GLU B 1 177 ? -10.367 15.75 10.422 1 94.62 177 GLU B N 1
ATOM 3546 C CA . GLU B 1 177 ? -11.297 15.32 11.469 1 94.62 177 GLU B CA 1
ATOM 3547 C C . GLU B 1 177 ? -11.375 16.344 12.594 1 94.62 177 GLU B C 1
ATOM 3549 O O . GLU B 1 177 ? -12.359 16.391 13.336 1 94.62 177 GLU B O 1
ATOM 3554 N N . HIS B 1 178 ? -10.367 17.219 12.711 1 94.62 178 HIS B N 1
ATOM 3555 C CA . HIS B 1 178 ? -10.289 18.094 13.875 1 94.62 178 HIS B CA 1
ATOM 3556 C C . HIS B 1 178 ? -10.508 19.562 13.477 1 94.62 178 HIS B C 1
ATOM 3558 O O . HIS B 1 178 ? -10.383 20.453 14.312 1 94.62 178 HIS B O 1
ATOM 3564 N N . ILE B 1 179 ? -10.75 19.797 12.227 1 94.31 179 ILE B N 1
ATOM 3565 C CA . ILE B 1 179 ? -10.82 21.172 11.734 1 94.31 179 ILE B CA 1
ATOM 3566 C C . ILE B 1 179 ? -12.086 21.359 10.898 1 94.31 179 ILE B C 1
ATOM 3568 O O . ILE B 1 179 ? -12.383 20.547 10.016 1 94.31 179 ILE B O 1
ATOM 3572 N N . PRO B 1 180 ? -12.883 22.438 11.18 1 94 180 PRO B N 1
ATOM 3573 C CA . PRO B 1 180 ? -13.945 22.766 10.227 1 94 180 PRO B CA 1
ATOM 3574 C C . PRO B 1 180 ? -13.422 22.953 8.805 1 94 180 PRO B C 1
ATOM 3576 O O . PRO B 1 180 ? -12.367 23.547 8.602 1 94 180 PRO B O 1
ATOM 3579 N N . LEU B 1 181 ? -14.148 22.453 7.809 1 97.06 181 LEU B N 1
ATOM 3580 C CA . LEU B 1 181 ? -13.664 22.328 6.438 1 97.06 181 LEU B CA 1
ATOM 3581 C C . LEU B 1 181 ? -13.289 23.703 5.863 1 97.06 181 LEU B C 1
ATOM 3583 O O . LEU B 1 181 ? -12.227 23.844 5.25 1 97.06 181 LEU B O 1
ATOM 3587 N N . GLN B 1 182 ? -14.109 24.703 6.105 1 94.75 182 GLN B N 1
ATOM 3588 C CA . GLN B 1 182 ? -13.859 26.016 5.535 1 94.75 182 GLN B CA 1
ATOM 3589 C C . GLN B 1 182 ? -12.57 26.625 6.082 1 94.75 182 GLN B C 1
ATOM 3591 O O . GLN B 1 182 ? -11.805 27.25 5.344 1 94.75 182 GLN B O 1
ATOM 3596 N N . ARG B 1 183 ? -12.375 26.406 7.352 1 92.56 183 ARG B N 1
ATOM 3597 C CA . ARG B 1 183 ? -11.164 26.906 7.98 1 92.56 183 ARG B CA 1
ATOM 3598 C C . ARG B 1 183 ? -9.93 26.188 7.441 1 92.56 183 ARG B C 1
ATOM 3600 O O . ARG B 1 183 ? -8.906 26.828 7.168 1 92.56 183 ARG B O 1
ATOM 3607 N N . PHE B 1 184 ? -9.977 24.922 7.266 1 96.25 184 PHE B N 1
ATOM 3608 C CA . PHE B 1 184 ? -8.859 24.125 6.773 1 96.25 184 PHE B CA 1
ATOM 3609 C C . PHE B 1 184 ? -8.453 24.578 5.375 1 96.25 184 PHE B C 1
ATOM 3611 O O . PHE B 1 184 ? -7.281 24.875 5.129 1 96.25 184 PHE B O 1
ATOM 3618 N N . PHE B 1 185 ? -9.391 24.625 4.488 1 96.75 185 PHE B N 1
ATOM 3619 C CA . PHE B 1 185 ? -9.062 24.906 3.094 1 96.75 185 PHE B CA 1
ATOM 3620 C C . PHE B 1 185 ? -8.648 26.359 2.906 1 96.75 185 PHE B C 1
ATOM 3622 O O . PHE B 1 185 ? -7.809 26.656 2.061 1 96.75 185 PHE B O 1
ATOM 3629 N N . ALA B 1 186 ? -9.172 27.266 3.752 1 92.31 186 ALA B N 1
ATOM 3630 C CA . ALA B 1 186 ? -8.719 28.656 3.717 1 92.31 186 ALA B CA 1
ATOM 3631 C C . ALA B 1 186 ? -7.25 28.75 4.129 1 92.31 186 ALA B C 1
ATOM 3633 O O . ALA B 1 186 ? -6.469 29.453 3.488 1 92.31 186 ALA B O 1
ATOM 3634 N N . ALA B 1 187 ? -6.918 28.062 5.172 1 91.38 187 ALA B N 1
ATOM 3635 C CA . ALA B 1 187 ? -5.539 28.062 5.656 1 91.38 187 ALA B CA 1
ATOM 3636 C C . ALA B 1 187 ? -4.594 27.453 4.629 1 91.38 187 ALA B C 1
ATOM 3638 O O . ALA B 1 187 ? -3.525 28 4.352 1 91.38 187 ALA B O 1
ATOM 3639 N N . ALA B 1 188 ? -4.988 26.312 4.066 1 94.44 188 ALA B N 1
ATOM 3640 C CA . ALA B 1 188 ? -4.172 25.672 3.045 1 94.44 188 ALA B CA 1
ATOM 3641 C C . ALA B 1 188 ? -3.955 26.594 1.85 1 94.44 188 ALA B C 1
ATOM 3643 O O . ALA B 1 188 ? -2.82 26.797 1.413 1 94.44 188 ALA B O 1
ATOM 3644 N N . ALA B 1 189 ? -5.031 27.203 1.396 1 93.5 189 ALA B N 1
ATOM 3645 C CA . ALA B 1 189 ? -4.938 28.125 0.26 1 93.5 189 ALA B CA 1
ATOM 3646 C C . ALA B 1 189 ? -4.016 29.297 0.577 1 93.5 189 ALA B C 1
ATOM 3648 O O . ALA B 1 189 ? -3.262 29.75 -0.286 1 93.5 189 ALA B O 1
ATOM 3649 N N . GLY B 1 190 ? -4.062 29.703 1.779 1 88.94 190 GLY B N 1
ATOM 3650 C CA . GLY B 1 190 ? -3.312 30.891 2.191 1 88.94 190 GLY B CA 1
ATOM 3651 C C . GLY B 1 190 ? -1.811 30.672 2.184 1 88.94 190 GLY B C 1
ATOM 3652 O O . GLY B 1 190 ? -1.043 31.625 2.008 1 88.94 190 GLY B O 1
ATOM 3653 N N . ILE B 1 191 ? -1.344 29.453 2.268 1 91.12 191 ILE B N 1
ATOM 3654 C CA . ILE B 1 191 ? 0.093 29.234 2.373 1 91.12 191 ILE B CA 1
ATOM 3655 C C . ILE B 1 191 ? 0.62 28.641 1.068 1 91.12 191 ILE B C 1
ATOM 3657 O O . ILE B 1 191 ? 1.817 28.375 0.938 1 91.12 191 ILE B O 1
ATOM 3661 N N . MET B 1 192 ? -0.274 28.422 0.121 1 93.88 192 MET B N 1
ATOM 3662 C CA . MET B 1 192 ? 0.113 27.75 -1.111 1 93.88 192 MET B CA 1
ATOM 3663 C C . MET B 1 192 ? 0.244 28.734 -2.262 1 93.88 192 MET B C 1
ATOM 3665 O O . MET B 1 192 ? -0.509 29.703 -2.338 1 93.88 192 MET B O 1
ATOM 3669 N N . ARG B 1 193 ? 1.157 28.469 -3.203 1 93.12 193 ARG B N 1
ATOM 3670 C CA . ARG B 1 193 ? 1.225 29.172 -4.48 1 93.12 193 ARG B CA 1
ATOM 3671 C C . ARG B 1 193 ? 0.062 28.781 -5.383 1 93.12 193 ARG B C 1
ATOM 3673 O O . ARG B 1 193 ? -0.522 27.703 -5.223 1 93.12 193 ARG B O 1
ATOM 3680 N N . ALA B 1 194 ? -0.184 29.734 -6.293 1 94.38 194 ALA B N 1
ATOM 3681 C CA . ALA B 1 194 ? -1.115 29.344 -7.348 1 94.38 194 ALA B CA 1
ATOM 3682 C C . ALA B 1 194 ? -0.58 28.156 -8.141 1 94.38 194 ALA B C 1
ATOM 3684 O O . ALA B 1 194 ? 0.613 28.078 -8.445 1 94.38 194 ALA B O 1
ATOM 3685 N N . GLY B 1 195 ? -1.424 27.188 -8.391 1 96.44 195 GLY B N 1
ATOM 3686 C CA . GLY B 1 195 ? -1.024 26.031 -9.164 1 96.44 195 GLY B CA 1
ATOM 3687 C C . GLY B 1 195 ? -0.408 24.938 -8.312 1 96.44 195 GLY B C 1
ATOM 3688 O O . GLY B 1 195 ? -0.101 23.844 -8.812 1 96.44 195 GLY B O 1
ATOM 3689 N N . ALA B 1 196 ? -0.218 25.219 -7.023 1 97.06 196 ALA B N 1
ATOM 3690 C CA . ALA B 1 196 ? 0.375 24.219 -6.129 1 97.06 196 ALA B CA 1
ATOM 3691 C C . ALA B 1 196 ? -0.598 23.078 -5.852 1 97.06 196 ALA B C 1
ATOM 3693 O O . ALA B 1 196 ? -1.801 23.203 -6.098 1 97.06 196 ALA B O 1
ATOM 3694 N N . TYR B 1 197 ? -0.075 21.984 -5.387 1 98.38 197 TYR B N 1
ATOM 3695 C CA . TYR B 1 197 ? -0.877 20.781 -5.16 1 98.38 197 TYR B CA 1
ATOM 3696 C C . TYR B 1 197 ? -1.094 20.547 -3.672 1 98.38 197 TYR B C 1
ATOM 3698 O O . TYR B 1 197 ? -0.22 20.844 -2.855 1 98.38 197 TYR B O 1
ATOM 3706 N N . LEU B 1 198 ? -2.293 20.047 -3.33 1 98.75 198 LEU B N 1
ATOM 3707 C CA . LEU B 1 198 ? -2.699 19.719 -1.969 1 98.75 198 LEU B CA 1
ATOM 3708 C C . LEU B 1 198 ? -3.166 18.266 -1.881 1 98.75 198 LEU B C 1
ATOM 3710 O O . LEU B 1 198 ? -4.137 17.875 -2.533 1 98.75 198 LEU B O 1
ATOM 3714 N N . LEU B 1 199 ? -2.463 17.453 -1.144 1 98.81 199 LEU B N 1
ATOM 3715 C CA . LEU B 1 199 ? -2.83 16.062 -0.899 1 98.81 199 LEU B CA 1
ATOM 3716 C C . LEU B 1 199 ? -3.408 15.883 0.501 1 98.81 199 LEU B C 1
ATOM 3718 O O . LEU B 1 199 ? -2.715 16.109 1.496 1 98.81 199 LEU B O 1
ATOM 3722 N N . VAL B 1 200 ? -4.707 15.445 0.571 1 98.81 200 VAL B N 1
ATOM 3723 C CA . VAL B 1 200 ? -5.43 15.367 1.837 1 98.81 200 VAL B CA 1
ATOM 3724 C C . VAL B 1 200 ? -5.934 13.945 2.053 1 98.81 200 VAL B C 1
ATOM 3726 O O . VAL B 1 200 ? -6.449 13.312 1.126 1 98.81 200 VAL B O 1
ATOM 3729 N N . THR B 1 201 ? -5.707 13.406 3.229 1 98.69 201 THR B N 1
ATOM 3730 C CA . THR B 1 201 ? -6.359 12.156 3.615 1 98.69 201 THR B CA 1
ATOM 3731 C C . THR B 1 201 ? -7.152 12.344 4.906 1 98.69 201 THR B C 1
ATOM 3733 O O . THR B 1 201 ? -6.898 13.273 5.672 1 98.69 201 THR B O 1
ATOM 3736 N N . ASN B 1 202 ? -8.133 11.492 5.137 1 98.38 202 ASN B N 1
ATOM 3737 C CA . ASN B 1 202 ? -8.93 11.562 6.359 1 98.38 202 ASN B CA 1
ATOM 3738 C C . ASN B 1 202 ? -9.727 10.281 6.582 1 98.38 202 ASN B C 1
ATOM 3740 O O . ASN B 1 202 ? -9.781 9.422 5.707 1 98.38 202 ASN B O 1
ATOM 3744 N N . MET B 1 203 ? -10.219 10.188 7.816 1 96.88 203 MET B N 1
ATOM 3745 C CA . MET B 1 203 ? -11.172 9.133 8.164 1 96.88 203 MET B CA 1
ATOM 3746 C C . MET B 1 203 ? -12.453 9.266 7.344 1 96.88 203 MET B C 1
ATOM 3748 O O . MET B 1 203 ? -12.961 10.367 7.156 1 96.88 203 MET B O 1
ATOM 3752 N N . HIS B 1 204 ? -12.914 8.172 6.82 1 97.31 204 HIS B N 1
ATOM 3753 C CA . HIS B 1 204 ? -14.188 8.156 6.109 1 97.31 204 HIS B CA 1
ATOM 3754 C C . HIS B 1 204 ? -15.359 8.336 7.07 1 97.31 204 HIS B C 1
ATOM 3756 O O . HIS B 1 204 ? -15.312 7.852 8.211 1 97.31 204 HIS B O 1
ATOM 3762 N N . ALA B 1 205 ? -16.453 8.891 6.598 1 94.38 205 ALA B N 1
ATOM 3763 C CA . ALA B 1 205 ? -17.609 9.227 7.426 1 94.38 205 ALA B CA 1
ATOM 3764 C C . ALA B 1 205 ? -18.266 7.969 7.988 1 94.38 205 ALA B C 1
ATOM 3766 O O . ALA B 1 205 ? -18.812 7.984 9.094 1 94.38 205 ALA B O 1
ATOM 3767 N N . GLU B 1 206 ? -18.234 6.848 7.266 1 93.69 206 GLU B N 1
ATOM 3768 C CA . GLU B 1 206 ? -18.812 5.609 7.77 1 93.69 206 GLU B CA 1
ATOM 3769 C C . GLU B 1 206 ? -18.172 5.188 9.086 1 93.69 206 GLU B C 1
ATOM 3771 O O . GLU B 1 206 ? -18.844 4.684 9.984 1 93.69 206 GLU B O 1
ATOM 3776 N N . MET B 1 207 ? -16.922 5.355 9.148 1 92.62 207 MET B N 1
ATOM 3777 C CA . MET B 1 207 ? -16.234 5.082 10.414 1 92.62 207 MET B CA 1
ATOM 3778 C C . MET B 1 207 ? -16.5 6.191 11.422 1 92.62 207 MET B C 1
ATOM 3780 O O . MET B 1 207 ? -16.719 5.918 12.609 1 92.62 207 MET B O 1
ATOM 3784 N N . GLY B 1 208 ? -16.469 7.441 10.977 1 88.94 208 GLY B N 1
ATOM 3785 C CA . GLY B 1 208 ? -16.672 8.594 11.844 1 88.94 208 GLY B CA 1
ATOM 3786 C C . GLY B 1 208 ? -18.016 8.602 12.539 1 88.94 208 GLY B C 1
ATOM 3787 O O . GLY B 1 208 ? -18.172 9.219 13.586 1 88.94 208 GLY B O 1
ATOM 3788 N N . MET B 1 209 ? -18.938 7.906 11.984 1 84.88 209 MET B N 1
ATOM 3789 C CA . MET B 1 209 ? -20.266 7.824 12.578 1 84.88 209 MET B CA 1
ATOM 3790 C C . MET B 1 209 ? -20.281 6.867 13.766 1 84.88 209 MET B C 1
ATOM 3792 O O . MET B 1 209 ? -21.219 6.883 14.57 1 84.88 209 MET B O 1
ATOM 3796 N N . ARG B 1 210 ? -19.266 6.062 13.852 1 83.62 210 ARG B N 1
ATOM 3797 C CA . ARG B 1 210 ? -19.25 5.008 14.852 1 83.62 210 ARG B CA 1
ATOM 3798 C C . ARG B 1 210 ? -18.094 5.199 15.836 1 83.62 210 ARG B C 1
ATOM 3800 O O . ARG B 1 210 ? -18.109 4.637 16.938 1 83.62 210 ARG B O 1
ATOM 3807 N N . SER B 1 211 ? -17.172 5.977 15.383 1 83.62 211 SER B N 1
ATOM 3808 C CA . SER B 1 211 ? -15.977 6.145 16.188 1 83.62 211 SER B CA 1
ATOM 3809 C C . SER B 1 211 ? -15.289 7.473 15.898 1 83.62 211 SER B C 1
ATOM 3811 O O . SER B 1 211 ? -15.688 8.195 14.984 1 83.62 211 SER B O 1
ATOM 3813 N N . GLN B 1 212 ? -14.414 7.887 16.875 1 79.12 212 GLN B N 1
ATOM 3814 C CA . GLN B 1 212 ? -13.594 9.094 16.719 1 79.12 212 GLN B CA 1
ATOM 3815 C C . GLN B 1 212 ? -12.211 8.891 17.328 1 79.12 212 GLN B C 1
ATOM 3817 O O . GLN B 1 212 ? -11.969 7.906 18.031 1 79.12 212 GLN B O 1
ATOM 3822 N N . ALA B 1 213 ? -11.422 9.875 16.969 1 81.75 213 ALA B N 1
ATOM 3823 C CA . ALA B 1 213 ? -10.078 9.836 17.531 1 81.75 213 ALA B CA 1
ATOM 3824 C C . ALA B 1 213 ? -10.109 9.891 19.047 1 81.75 213 ALA B C 1
ATOM 3826 O O . ALA B 1 213 ? -10.938 10.594 19.641 1 81.75 213 ALA B O 1
ATOM 3827 N N . GLY B 1 214 ? -9.188 9.203 19.672 1 84.25 214 GLY B N 1
ATOM 3828 C CA . GLY B 1 214 ? -9.008 9.188 21.109 1 84.25 214 GLY B CA 1
ATOM 3829 C C . GLY B 1 214 ? -8.008 8.148 21.578 1 84.25 214 GLY B C 1
ATOM 3830 O O . GLY B 1 214 ? -7.473 7.387 20.766 1 84.25 214 GLY B O 1
ATOM 3831 N N . PHE B 1 215 ? -7.648 8.242 22.859 1 84.94 215 PHE B N 1
ATOM 3832 C CA . PHE B 1 215 ? -6.73 7.281 23.469 1 84.94 215 PHE B CA 1
ATOM 3833 C C . PHE B 1 215 ? -7.074 7.055 24.938 1 84.94 215 PHE B C 1
ATOM 3835 O O . PHE B 1 215 ? -7.859 7.805 25.516 1 84.94 215 PHE B O 1
ATOM 3842 N N . THR B 1 216 ? -6.625 5.961 25.391 1 82.94 216 THR B N 1
ATOM 3843 C CA . THR B 1 216 ? -6.758 5.68 26.812 1 82.94 216 THR B CA 1
ATOM 3844 C C . THR B 1 216 ? -5.48 6.051 27.562 1 82.94 216 THR B C 1
ATOM 3846 O O . THR B 1 216 ? -4.395 5.582 27.219 1 82.94 216 THR B O 1
ATOM 3849 N N . ASP B 1 217 ? -5.652 6.863 28.469 1 82.12 217 ASP B N 1
ATOM 3850 C CA . ASP B 1 217 ? -4.465 7.305 29.203 1 82.12 217 ASP B CA 1
ATOM 3851 C C . ASP B 1 217 ? -4.035 6.27 30.234 1 82.12 217 ASP B C 1
ATOM 3853 O O . ASP B 1 217 ? -4.609 5.18 30.297 1 82.12 217 ASP B O 1
ATOM 3857 N N . GLU B 1 218 ? -2.951 6.59 30.953 1 80.62 218 GLU B N 1
ATOM 3858 C CA . GLU B 1 218 ? -2.328 5.648 31.875 1 80.62 218 GLU B CA 1
ATOM 3859 C C . GLU B 1 218 ? -3.291 5.25 33 1 80.62 218 GLU B C 1
ATOM 3861 O O . GLU B 1 218 ? -3.141 4.188 33.594 1 80.62 218 GLU B O 1
ATOM 3866 N N . ARG B 1 219 ? -4.266 6.07 33.25 1 83.44 219 ARG B N 1
ATOM 3867 C CA . ARG B 1 219 ? -5.238 5.812 34.281 1 83.44 219 ARG B CA 1
ATOM 3868 C C . ARG B 1 219 ? -6.441 5.043 33.75 1 83.44 219 ARG B C 1
ATOM 3870 O O . ARG B 1 219 ? -7.406 4.801 34.469 1 83.44 219 ARG B O 1
ATOM 3877 N N . GLY B 1 220 ? -6.375 4.789 32.5 1 81.69 220 GLY B N 1
ATOM 3878 C CA . GLY B 1 220 ? -7.469 4.051 31.891 1 81.69 220 GLY B CA 1
ATOM 3879 C C . GLY B 1 220 ? -8.602 4.945 31.422 1 81.69 220 GLY B C 1
ATOM 3880 O O . GLY B 1 220 ? -9.68 4.457 31.078 1 81.69 220 GLY B O 1
ATOM 3881 N N . VAL B 1 221 ? -8.406 6.23 31.5 1 83 221 VAL B N 1
ATOM 3882 C CA . VAL B 1 221 ? -9.414 7.184 31.078 1 83 221 VAL B CA 1
ATOM 3883 C C . VAL B 1 221 ? -9.312 7.402 29.562 1 83 221 VAL B C 1
ATOM 3885 O O . VAL B 1 221 ? -8.211 7.621 29.031 1 83 221 VAL B O 1
ATOM 3888 N N . LYS B 1 222 ? -10.523 7.328 28.891 1 85 222 LYS B N 1
ATOM 3889 C CA . LYS B 1 222 ? -10.555 7.633 27.469 1 85 222 LYS B CA 1
ATOM 3890 C C . LYS B 1 222 ? -10.555 9.141 27.219 1 85 222 LYS B C 1
ATOM 3892 O O . LYS B 1 222 ? -11.422 9.852 27.734 1 85 222 LYS B O 1
ATOM 3897 N N . VAL B 1 223 ? -9.57 9.633 26.578 1 85.75 223 VAL B N 1
ATOM 3898 C CA . VAL B 1 223 ? -9.43 11.047 26.25 1 85.75 223 VAL B CA 1
ATOM 3899 C C . VAL B 1 223 ? -9.797 11.266 24.781 1 85.75 223 VAL B C 1
ATOM 3901 O O . VAL B 1 223 ? -9.289 10.578 23.891 1 85.75 223 VAL B O 1
ATOM 3904 N N . ARG B 1 224 ? -10.695 12.203 24.531 1 87 224 ARG B N 1
ATOM 3905 C CA . ARG B 1 224 ? -11.172 12.469 23.172 1 87 224 ARG B CA 1
ATOM 3906 C C . ARG B 1 224 ? -11.047 13.945 22.828 1 87 224 ARG B C 1
ATOM 3908 O O . ARG B 1 224 ? -11.5 14.805 23.594 1 87 224 ARG B O 1
ATOM 3915 N N . PRO B 1 225 ? -10.43 14.234 21.719 1 89.44 225 PRO B N 1
ATOM 3916 C CA . PRO B 1 225 ? -10.477 15.602 21.188 1 89.44 225 PRO B CA 1
ATOM 3917 C C . PRO B 1 225 ? -11.781 15.898 20.453 1 89.44 225 PRO B C 1
ATOM 3919 O O . PRO B 1 225 ? -12.641 15.023 20.344 1 89.44 225 PRO B O 1
ATOM 3922 N N . THR B 1 226 ? -11.922 17.172 20.109 1 88.44 226 THR B N 1
ATOM 3923 C CA . THR B 1 226 ? -13.023 17.516 19.219 1 88.44 226 THR B CA 1
ATOM 3924 C C . THR B 1 226 ? -12.797 16.906 17.844 1 88.44 226 THR B C 1
ATOM 3926 O O . THR B 1 226 ? -11.711 17.047 17.266 1 88.44 226 THR B O 1
ATOM 3929 N N . SER B 1 227 ? -13.82 16.188 17.359 1 91.25 227 SER B N 1
ATOM 3930 C CA . SER B 1 227 ? -13.742 15.547 16.047 1 91.25 227 SER B CA 1
ATOM 3931 C C . SER B 1 227 ? -14.977 15.844 15.211 1 91.25 227 SER B C 1
ATOM 3933 O O . SER B 1 227 ? -16.094 15.93 15.742 1 91.25 227 SER B O 1
ATOM 3935 N N . TYR B 1 228 ? -14.789 16.031 13.945 1 91.5 228 TYR B N 1
ATOM 3936 C CA . TYR B 1 228 ? -15.852 16.234 12.969 1 91.5 228 TYR B CA 1
ATOM 3937 C C . TYR B 1 228 ? -15.953 15.039 12.023 1 91.5 228 TYR B C 1
ATOM 3939 O O . TYR B 1 228 ? -14.938 14.461 11.633 1 91.5 228 TYR B O 1
ATOM 3947 N N . CYS B 1 229 ? -17.109 14.656 11.719 1 92.38 229 CYS B N 1
ATOM 3948 C CA . CYS B 1 229 ? -17.375 13.641 10.703 1 92.38 229 CYS B CA 1
ATOM 3949 C C . CYS B 1 229 ? -17.688 14.281 9.359 1 92.38 229 CYS B C 1
ATOM 3951 O O . CYS B 1 229 ? -18.828 14.68 9.102 1 92.38 229 CYS B O 1
ATOM 3953 N N . HIS B 1 230 ? -16.766 14.398 8.508 1 95.31 230 HIS B N 1
ATOM 3954 C CA . HIS B 1 230 ? -16.922 15.062 7.223 1 95.31 230 HIS B CA 1
ATOM 3955 C C . HIS B 1 230 ? -17.297 14.07 6.129 1 95.31 230 HIS B C 1
ATOM 3957 O O . HIS B 1 230 ? -16.594 13.086 5.91 1 95.31 230 HIS B O 1
ATOM 3963 N N . ALA B 1 231 ? -18.359 14.398 5.492 1 95.75 231 ALA B N 1
ATOM 3964 C CA . ALA B 1 231 ? -18.672 13.656 4.273 1 95.75 231 ALA B CA 1
ATOM 3965 C C . ALA B 1 231 ? -17.75 14.078 3.129 1 95.75 231 ALA B C 1
ATOM 3967 O O . ALA B 1 231 ? -17.359 15.242 3.033 1 95.75 231 ALA B O 1
ATOM 3968 N N . ILE B 1 232 ? -17.469 13.078 2.273 1 97.62 232 ILE B N 1
ATOM 3969 C CA . ILE B 1 232 ? -16.594 13.352 1.14 1 97.62 232 ILE B CA 1
ATOM 3970 C C . ILE B 1 232 ? -17.172 14.484 0.297 1 97.62 232 ILE B C 1
ATOM 3972 O O . ILE B 1 232 ? -16.438 15.367 -0.15 1 97.62 232 ILE B O 1
ATOM 3976 N N . SER B 1 233 ? -18.484 14.492 0.094 1 97.75 233 SER B N 1
ATOM 3977 C CA . SER B 1 233 ? -19.109 15.547 -0.694 1 97.75 233 SER B CA 1
ATOM 3978 C C . SER B 1 233 ? -18.859 16.922 -0.084 1 97.75 233 SER B C 1
ATOM 3980 O O . SER B 1 233 ? -18.594 17.891 -0.804 1 97.75 233 SER B O 1
ATOM 3982 N N . ASP B 1 234 ? -18.953 17 1.246 1 97.81 234 ASP B N 1
ATOM 3983 C CA . ASP B 1 234 ? -18.703 18.266 1.935 1 97.81 234 ASP B CA 1
ATOM 3984 C C . ASP B 1 234 ? -17.25 18.703 1.771 1 97.81 234 ASP B C 1
ATOM 3986 O O . ASP B 1 234 ? -16.969 19.891 1.622 1 97.81 234 ASP B O 1
ATOM 3990 N N . VAL B 1 235 ? -16.328 17.766 1.795 1 98.44 235 VAL B N 1
ATOM 3991 C CA . VAL B 1 235 ? -14.906 18.047 1.623 1 98.44 235 VAL B CA 1
ATOM 3992 C C . VAL B 1 235 ? -14.664 18.625 0.228 1 98.44 235 VAL B C 1
ATOM 3994 O O . VAL B 1 235 ? -13.984 19.641 0.079 1 98.44 235 VAL B O 1
ATOM 3997 N N . LEU B 1 236 ? -15.211 17.969 -0.771 1 98.56 236 LEU B N 1
ATOM 3998 C CA . LEU B 1 236 ? -15.039 18.406 -2.152 1 98.56 236 LEU B CA 1
ATOM 3999 C C . LEU B 1 236 ? -15.641 19.797 -2.363 1 98.56 236 LEU B C 1
ATOM 4001 O O . LEU B 1 236 ? -15.047 20.641 -3.035 1 98.56 236 LEU B O 1
ATOM 4005 N N . ASP B 1 237 ? -16.797 20.031 -1.774 1 98.31 237 ASP B N 1
ATOM 4006 C CA . ASP B 1 237 ? -17.453 21.328 -1.901 1 98.31 237 ASP B CA 1
ATOM 4007 C C . ASP B 1 237 ? -16.625 22.422 -1.251 1 98.31 237 ASP B C 1
ATOM 4009 O O . ASP B 1 237 ? -16.438 23.5 -1.84 1 98.31 237 ASP B O 1
ATOM 4013 N N . ALA B 1 238 ? -16.188 22.188 -0.036 1 98.31 238 ALA B N 1
ATOM 4014 C CA . ALA B 1 238 ? -15.391 23.172 0.681 1 98.31 238 ALA B CA 1
ATOM 4015 C C . ALA B 1 238 ? -14.102 23.484 -0.07 1 98.31 238 ALA B C 1
ATOM 4017 O O . ALA B 1 238 ? -13.664 24.641 -0.122 1 98.31 238 ALA B O 1
ATOM 4018 N N . ALA B 1 239 ? -13.469 22.469 -0.618 1 98.62 239 ALA B N 1
ATOM 4019 C CA . ALA B 1 239 ? -12.266 22.656 -1.419 1 98.62 239 ALA B CA 1
ATOM 4020 C C . ALA B 1 239 ? -12.547 23.547 -2.629 1 98.62 239 ALA B C 1
ATOM 4022 O O . ALA B 1 239 ? -11.797 24.484 -2.91 1 98.62 239 ALA B O 1
ATOM 4023 N N . ALA B 1 240 ? -13.609 23.266 -3.307 1 98.25 240 ALA B N 1
ATOM 4024 C CA . ALA B 1 240 ? -13.984 24.031 -4.488 1 98.25 240 ALA B CA 1
ATOM 4025 C C . ALA B 1 240 ? -14.219 25.5 -4.133 1 98.25 240 ALA B C 1
ATOM 4027 O O . ALA B 1 240 ? -13.766 26.391 -4.848 1 98.25 240 ALA B O 1
ATOM 4028 N N . GLU B 1 241 ? -14.883 25.719 -3.053 1 97.75 241 GLU B N 1
ATOM 4029 C CA . GLU B 1 241 ? -15.18 27.078 -2.6 1 97.75 241 GLU B CA 1
ATOM 4030 C C . GLU B 1 241 ? -13.898 27.844 -2.279 1 97.75 241 GLU B C 1
ATOM 4032 O O . GLU B 1 241 ? -13.844 29.062 -2.455 1 97.75 241 GLU B O 1
ATOM 4037 N N . ALA B 1 242 ? -12.898 27.125 -1.872 1 97.25 242 ALA B N 1
ATOM 4038 C CA . ALA B 1 242 ? -11.633 27.75 -1.484 1 97.25 242 ALA B CA 1
ATOM 4039 C C . ALA B 1 242 ? -10.695 27.859 -2.68 1 97.25 242 ALA B C 1
ATOM 4041 O O . ALA B 1 242 ? -9.547 28.297 -2.533 1 97.25 242 ALA B O 1
ATOM 4042 N N . GLY B 1 243 ? -11.078 27.406 -3.893 1 97.88 243 GLY B N 1
ATOM 4043 C CA . GLY B 1 243 ? -10.289 27.594 -5.098 1 97.88 243 GLY B CA 1
ATOM 4044 C C . GLY B 1 243 ? -9.469 26.375 -5.469 1 97.88 243 GLY B C 1
ATOM 4045 O O . GLY B 1 243 ? -8.438 26.5 -6.133 1 97.88 243 GLY B O 1
ATOM 4046 N N . PHE B 1 244 ? -9.914 25.203 -5.035 1 98.62 244 PHE B N 1
ATOM 4047 C CA . PHE B 1 244 ? -9.211 23.969 -5.371 1 98.62 244 PHE B CA 1
ATOM 4048 C C . PHE B 1 244 ? -10.008 23.156 -6.371 1 98.62 244 PHE B C 1
ATOM 4050 O O . PHE B 1 244 ? -11.242 23.188 -6.375 1 98.62 244 PHE B O 1
ATOM 4057 N N . GLU B 1 245 ? -9.266 22.469 -7.203 1 98.19 245 GLU B N 1
ATOM 4058 C CA . GLU B 1 245 ? -9.836 21.469 -8.109 1 98.19 245 GLU B CA 1
ATOM 4059 C C . GLU B 1 245 ? -9.227 20.094 -7.871 1 98.19 245 GLU B C 1
ATOM 4061 O O . GLU B 1 245 ? -8.047 19.984 -7.547 1 98.19 245 GLU B O 1
ATOM 4066 N N . VAL B 1 246 ? -10.062 19.078 -8.078 1 98.19 246 VAL B N 1
ATOM 4067 C CA . VAL B 1 246 ? -9.594 17.719 -7.871 1 98.19 246 VAL B CA 1
ATOM 4068 C C . VAL B 1 246 ? -8.594 17.344 -8.961 1 98.19 246 VAL B C 1
ATOM 4070 O O . VAL B 1 246 ? -8.82 17.609 -10.141 1 98.19 246 VAL B O 1
ATOM 4073 N N . GLU B 1 247 ? -7.523 16.828 -8.555 1 96.56 247 GLU B N 1
ATOM 4074 C CA . GLU B 1 247 ? -6.5 16.281 -9.445 1 96.56 247 GLU B CA 1
ATOM 4075 C C . GLU B 1 247 ? -6.547 14.75 -9.469 1 96.56 247 GLU B C 1
ATOM 4077 O O . GLU B 1 247 ? -6.523 14.109 -8.422 1 96.56 247 GLU B O 1
ATOM 4082 N N . GLU B 1 248 ? -6.562 14.203 -10.594 1 91.56 248 GLU B N 1
ATOM 4083 C CA . GLU B 1 248 ? -6.691 12.75 -10.734 1 91.56 248 GLU B CA 1
ATOM 4084 C C . GLU B 1 248 ? -5.449 12.031 -10.219 1 91.56 248 GLU B C 1
ATOM 4086 O O . GLU B 1 248 ? -4.324 12.469 -10.469 1 91.56 248 GLU B O 1
ATOM 4091 N N . VAL B 1 249 ? -5.695 11.008 -9.461 1 89.25 249 VAL B N 1
ATOM 4092 C CA . VAL B 1 249 ? -4.625 10.109 -9.047 1 89.25 249 VAL B CA 1
ATOM 4093 C C . VAL B 1 249 ? -4.977 8.68 -9.43 1 89.25 249 VAL B C 1
ATOM 4095 O O . VAL B 1 249 ? -6.152 8.344 -9.602 1 89.25 249 VAL B O 1
ATOM 4098 N N . VAL B 1 250 ? -3.998 7.879 -9.531 1 79.44 250 VAL B N 1
ATOM 4099 C CA . VAL B 1 250 ? -4.191 6.492 -9.945 1 79.44 250 VAL B CA 1
ATOM 4100 C C . VAL B 1 250 ? -4.996 5.746 -8.883 1 79.44 250 VAL B C 1
ATOM 4102 O O . VAL B 1 250 ? -4.703 5.844 -7.691 1 79.44 250 VAL B O 1
ATOM 4105 N N . GLY B 1 251 ? -6.043 5.078 -9.328 1 78.06 251 GLY B N 1
ATOM 4106 C CA . GLY B 1 251 ? -6.828 4.242 -8.43 1 78.06 251 GLY B CA 1
ATOM 4107 C C . GLY B 1 251 ? -8.039 4.957 -7.855 1 78.06 251 GLY B C 1
ATOM 4108 O O . GLY B 1 251 ? -8.867 4.34 -7.188 1 78.06 251 GLY B O 1
ATOM 4109 N N . ALA B 1 252 ? -8.133 6.219 -8.117 1 87 252 ALA B N 1
ATOM 4110 C CA . ALA B 1 252 ? -9.258 6.988 -7.578 1 87 252 ALA B CA 1
ATOM 4111 C C . ALA B 1 252 ? -10.539 6.691 -8.352 1 87 252 ALA B C 1
ATOM 4113 O O . ALA B 1 252 ? -10.492 6.191 -9.477 1 87 252 ALA B O 1
ATOM 4114 N N . GLY B 1 253 ? -11.664 6.965 -7.703 1 85.06 253 GLY B N 1
ATOM 4115 C CA . GLY B 1 253 ? -12.969 6.859 -8.344 1 85.06 253 GLY B CA 1
ATOM 4116 C C . GLY B 1 253 ? -13.234 7.98 -9.336 1 85.06 253 GLY B C 1
ATOM 4117 O O . GLY B 1 253 ? -12.367 8.82 -9.578 1 85.06 253 GLY B O 1
ATOM 4118 N N . ALA B 1 254 ? -14.422 7.926 -9.891 1 83.12 254 ALA B N 1
ATOM 4119 C CA . ALA B 1 254 ? -14.82 8.891 -10.914 1 83.12 254 ALA B CA 1
ATOM 4120 C C . ALA B 1 254 ? -14.758 10.312 -10.375 1 83.12 254 ALA B C 1
ATOM 4122 O O . ALA B 1 254 ? -14.492 11.258 -11.125 1 83.12 254 ALA B O 1
ATOM 4123 N N . ASP B 1 255 ? -14.906 10.445 -9.078 1 91.88 255 ASP B N 1
ATOM 4124 C CA . ASP B 1 255 ? -14.875 11.766 -8.469 1 91.88 255 ASP B CA 1
ATOM 4125 C C . ASP B 1 255 ? -13.453 12.156 -8.086 1 91.88 255 ASP B C 1
ATOM 4127 O O . ASP B 1 255 ? -13.227 13.219 -7.5 1 91.88 255 ASP B O 1
ATOM 4131 N N . GLY B 1 256 ? -12.516 11.281 -8.344 1 93.56 256 GLY B N 1
ATOM 4132 C CA . GLY B 1 256 ? -11.109 11.555 -8.07 1 93.56 256 GLY B CA 1
ATOM 4133 C C . GLY B 1 256 ? -10.711 11.227 -6.641 1 93.56 256 GLY B C 1
ATOM 4134 O O . GLY B 1 256 ? -9.586 11.508 -6.227 1 93.56 256 GLY B O 1
ATOM 4135 N N . VAL B 1 257 ? -11.602 10.641 -5.855 1 96.88 257 VAL B N 1
ATOM 4136 C CA . VAL B 1 257 ? -11.344 10.336 -4.453 1 96.88 257 VAL B CA 1
ATOM 4137 C C . VAL B 1 257 ? -10.938 8.875 -4.309 1 96.88 257 VAL B C 1
ATOM 4139 O O . VAL B 1 257 ? -11.555 7.988 -4.918 1 96.88 257 VAL B O 1
ATOM 4142 N N . LEU B 1 258 ? -9.898 8.633 -3.6 1 95.38 258 LEU B N 1
ATOM 4143 C CA . LEU B 1 258 ? -9.539 7.281 -3.188 1 95.38 258 LEU B CA 1
ATOM 4144 C C . LEU B 1 258 ? -10.227 6.906 -1.879 1 95.38 258 LEU B C 1
ATOM 4146 O O . LEU B 1 258 ? -10.102 7.621 -0.882 1 95.38 258 LEU B O 1
ATOM 4150 N N . VAL B 1 259 ? -10.961 5.836 -1.885 1 95.5 259 VAL B N 1
ATOM 4151 C CA . VAL B 1 259 ? -11.648 5.359 -0.689 1 95.5 259 VAL B CA 1
ATOM 4152 C C . VAL B 1 259 ? -11.172 3.947 -0.35 1 95.5 259 VAL B C 1
ATOM 4154 O O . VAL B 1 259 ? -11.016 3.105 -1.238 1 95.5 259 VAL B O 1
ATOM 4157 N N . ARG B 1 260 ? -10.914 3.719 0.92 1 95.62 260 ARG B N 1
ATOM 4158 C CA . ARG B 1 260 ? -10.484 2.395 1.359 1 95.62 260 ARG B CA 1
ATOM 4159 C C . ARG B 1 260 ? -11.375 1.874 2.482 1 95.62 260 ARG B C 1
ATOM 4161 O O . ARG B 1 260 ? -11.688 2.604 3.426 1 95.62 260 ARG B O 1
ATOM 4168 N N . GLY B 1 261 ? -11.789 0.64 2.258 1 94.75 261 GLY B N 1
ATOM 4169 C CA . GLY B 1 261 ? -12.414 -0.135 3.32 1 94.75 261 GLY B CA 1
ATOM 4170 C C . GLY B 1 261 ? -11.531 -1.261 3.828 1 94.75 261 GLY B C 1
ATOM 4171 O O . GLY B 1 261 ? -10.523 -1.601 3.203 1 94.75 261 GLY B O 1
ATOM 4172 N N . VAL B 1 262 ? -11.922 -1.745 5 1 93.5 262 VAL B N 1
ATOM 4173 C CA . VAL B 1 262 ? -11.195 -2.887 5.551 1 93.5 262 VAL B CA 1
ATOM 4174 C C . VAL B 1 262 ? -11.859 -4.184 5.105 1 93.5 262 VAL B C 1
ATOM 4176 O O . VAL B 1 262 ? -13.07 -4.367 5.297 1 93.5 262 VAL B O 1
ATOM 4179 N N . ASP B 1 263 ? -11.164 -5 4.371 1 90.19 263 ASP B N 1
ATOM 4180 C CA . ASP B 1 263 ? -11.578 -6.383 4.148 1 90.19 263 ASP B CA 1
ATOM 4181 C C . ASP B 1 263 ? -10.742 -7.348 4.992 1 90.19 263 ASP B C 1
ATOM 4183 O O . ASP B 1 263 ? -9.922 -6.914 5.809 1 90.19 263 ASP B O 1
ATOM 4187 N N . GLU B 1 264 ? -10.984 -8.625 4.871 1 86.44 264 GLU B N 1
ATOM 4188 C CA . GLU B 1 264 ? -10.352 -9.609 5.738 1 86.44 264 GLU B CA 1
ATOM 4189 C C . GLU B 1 264 ? -8.836 -9.594 5.57 1 86.44 264 GLU B C 1
ATOM 4191 O O . GLU B 1 264 ? -8.094 -9.602 6.555 1 86.44 264 GLU B O 1
ATOM 4196 N N . GLN B 1 265 ? -8.383 -9.492 4.398 1 86.94 265 GLN B N 1
ATOM 4197 C CA . GLN B 1 265 ? -6.949 -9.539 4.145 1 86.94 265 GLN B CA 1
ATOM 4198 C C . GLN B 1 265 ? -6.258 -8.289 4.664 1 86.94 265 GLN B C 1
ATOM 4200 O O . GLN B 1 265 ? -5.207 -8.367 5.305 1 86.94 265 GLN B O 1
ATOM 4205 N N . LEU B 1 266 ? -6.824 -7.184 4.371 1 89.94 266 LEU B N 1
ATOM 4206 C CA . LEU B 1 266 ? -6.258 -5.945 4.891 1 89.94 266 LEU B CA 1
ATOM 4207 C C . LEU B 1 266 ? -6.309 -5.922 6.414 1 89.94 266 LEU B C 1
ATOM 4209 O O . LEU B 1 266 ? -5.395 -5.41 7.066 1 89.94 266 LEU B O 1
ATOM 4213 N N . GLY B 1 267 ? -7.383 -6.441 6.988 1 90.88 267 GLY B N 1
ATOM 4214 C CA . GLY B 1 267 ? -7.461 -6.574 8.43 1 90.88 267 GLY B CA 1
ATOM 4215 C C . GLY B 1 267 ? -6.297 -7.348 9.023 1 90.88 267 GLY B C 1
ATOM 4216 O O . GLY B 1 267 ? -5.77 -6.977 10.078 1 90.88 267 GLY B O 1
ATOM 4217 N N . ASP B 1 268 ? -5.926 -8.336 8.336 1 87 268 ASP B N 1
ATOM 4218 C CA . ASP B 1 268 ? -4.801 -9.148 8.797 1 87 268 ASP B CA 1
ATOM 4219 C C . ASP B 1 268 ? -3.5 -8.352 8.758 1 87 268 ASP B C 1
ATOM 4221 O O . ASP B 1 268 ? -2.641 -8.5 9.625 1 87 268 ASP B O 1
ATOM 4225 N N . VAL B 1 269 ? -3.398 -7.512 7.785 1 88.62 269 VAL B N 1
ATOM 4226 C CA . VAL B 1 269 ? -2.199 -6.695 7.621 1 88.62 269 VAL B CA 1
ATOM 4227 C C . VAL B 1 269 ? -2.172 -5.602 8.688 1 88.62 269 VAL B C 1
ATOM 4229 O O . VAL B 1 269 ? -1.141 -5.375 9.32 1 88.62 269 VAL B O 1
ATOM 4232 N N . LEU B 1 270 ? -3.299 -5.004 8.938 1 91.75 270 LEU B N 1
ATOM 4233 C CA . LEU B 1 270 ? -3.367 -3.797 9.758 1 91.75 270 LEU B CA 1
ATOM 4234 C C . LEU B 1 270 ? -3.422 -4.145 11.242 1 91.75 270 LEU B C 1
ATOM 4236 O O . LEU B 1 270 ? -3.164 -3.291 12.094 1 91.75 270 LEU B O 1
ATOM 4240 N N . GLY B 1 271 ? -3.814 -5.387 11.625 1 86.81 271 GLY B N 1
ATOM 4241 C CA . GLY B 1 271 ? -3.789 -5.812 13.016 1 86.81 271 GLY B CA 1
ATOM 4242 C C . GLY B 1 271 ? -5.176 -5.953 13.617 1 86.81 271 GLY B C 1
ATOM 4243 O O . GLY B 1 271 ? -6.176 -5.672 12.961 1 86.81 271 GLY B O 1
ATOM 4244 N N . ALA B 1 272 ? -5.211 -6.355 14.859 1 86.62 272 ALA B N 1
ATOM 4245 C CA . ALA B 1 272 ? -6.426 -6.785 15.555 1 86.62 272 ALA B CA 1
ATOM 4246 C C . ALA B 1 272 ? -7.445 -5.648 15.625 1 86.62 272 ALA B C 1
ATOM 4248 O O . ALA B 1 272 ? -8.648 -5.883 15.5 1 86.62 272 ALA B O 1
ATOM 4249 N N . ARG B 1 273 ? -6.992 -4.387 15.75 1 90.06 273 ARG B N 1
ATOM 4250 C CA . ARG B 1 273 ? -7.902 -3.26 15.914 1 90.06 273 ARG B CA 1
ATOM 4251 C C . ARG B 1 273 ? -8.633 -2.945 14.617 1 90.06 273 ARG B C 1
ATOM 4253 O O . ARG B 1 273 ? -9.648 -2.246 14.617 1 90.06 273 ARG B O 1
ATOM 4260 N N . ALA B 1 274 ? -8.062 -3.441 13.523 1 93.06 274 ALA B N 1
ATOM 4261 C CA . ALA B 1 274 ? -8.68 -3.193 12.227 1 93.06 274 ALA B CA 1
ATOM 4262 C C . ALA B 1 274 ? -9.805 -4.191 11.953 1 93.06 274 ALA B C 1
ATOM 4264 O O . ALA B 1 274 ? -10.703 -3.92 11.156 1 93.06 274 ALA B O 1
ATOM 4265 N N . LYS B 1 275 ? -9.789 -5.328 12.617 1 91.31 275 LYS B N 1
ATOM 4266 C CA . LYS B 1 275 ? -10.68 -6.441 12.289 1 91.31 275 LYS B CA 1
ATOM 4267 C C . LYS B 1 275 ? -12.133 -6.082 12.562 1 91.31 275 LYS B C 1
ATOM 4269 O O . LYS B 1 275 ? -13.039 -6.547 11.867 1 91.31 275 LYS B O 1
ATOM 4274 N N . LYS B 1 276 ? -12.422 -5.207 13.547 1 91.62 276 LYS B N 1
ATOM 4275 C CA . LYS B 1 276 ? -13.789 -4.832 13.875 1 91.62 276 LYS B CA 1
ATOM 4276 C C . LYS B 1 276 ? -14.391 -3.934 12.789 1 91.62 276 LYS B C 1
ATOM 4278 O O . LYS B 1 276 ? -15.586 -3.645 12.805 1 91.62 276 LYS B O 1
ATOM 4283 N N . TRP B 1 277 ? -13.578 -3.518 11.891 1 94.25 277 TRP B N 1
ATOM 4284 C CA . TRP B 1 277 ? -14.039 -2.582 10.875 1 94.25 277 TRP B CA 1
ATOM 4285 C C . TRP B 1 277 ? -14.195 -3.279 9.523 1 94.25 277 TRP B C 1
ATOM 4287 O O . TRP B 1 277 ? -14.352 -2.623 8.492 1 94.25 277 TRP B O 1
ATOM 4297 N N . VAL B 1 278 ? -14.086 -4.609 9.484 1 92.25 278 VAL B N 1
ATOM 4298 C CA . VAL B 1 278 ? -14.25 -5.344 8.234 1 92.25 278 VAL B CA 1
ATOM 4299 C C . VAL B 1 278 ? -15.617 -5.023 7.625 1 92.25 278 VAL B C 1
ATOM 4301 O O . VAL B 1 278 ? -16.641 -5.078 8.312 1 92.25 278 VAL B O 1
ATOM 4304 N N . GLY B 1 279 ? -15.609 -4.598 6.383 1 91.94 279 GLY B N 1
ATOM 4305 C CA . GLY B 1 279 ? -16.844 -4.27 5.668 1 91.94 279 GLY B CA 1
ATOM 4306 C C . GLY B 1 279 ? -17.188 -2.795 5.742 1 91.94 279 GLY B C 1
ATOM 4307 O O . GLY B 1 279 ? -18.203 -2.369 5.188 1 91.94 279 GLY B O 1
ATOM 4308 N N . VAL B 1 280 ? -16.344 -1.946 6.391 1 94.75 280 VAL B N 1
ATOM 4309 C CA . VAL B 1 280 ? -16.609 -0.525 6.582 1 94.75 280 VAL B CA 1
ATOM 4310 C C . VAL B 1 280 ? -15.578 0.305 5.832 1 94.75 280 VAL B C 1
ATOM 4312 O O . VAL B 1 280 ? -14.383 -0.006 5.859 1 94.75 280 VAL B O 1
ATOM 4315 N N . ARG B 1 281 ? -16.047 1.315 5.098 1 96.19 281 ARG B N 1
ATOM 4316 C CA . ARG B 1 281 ? -15.109 2.297 4.566 1 96.19 281 ARG B CA 1
ATOM 4317 C C . ARG B 1 281 ? -14.531 3.156 5.684 1 96.19 281 ARG B C 1
ATOM 4319 O O . ARG B 1 281 ? -15.273 3.736 6.48 1 96.19 281 ARG B O 1
ATOM 4326 N N . VAL B 1 282 ? -13.156 3.268 5.746 1 97.88 282 VAL B N 1
ATOM 4327 C CA . VAL B 1 282 ? -12.57 3.838 6.957 1 97.88 282 VAL B CA 1
ATOM 4328 C C . VAL B 1 282 ? -11.648 4.996 6.586 1 97.88 282 VAL B C 1
ATOM 4330 O O . VAL B 1 282 ? -11.273 5.797 7.445 1 97.88 282 VAL B O 1
ATOM 4333 N N . TRP B 1 283 ? -11.25 5.156 5.332 1 98 283 TRP B N 1
ATOM 4334 C CA . TRP B 1 283 ? -10.219 6.102 4.922 1 98 283 TRP B CA 1
ATOM 4335 C C . TRP B 1 283 ? -10.508 6.668 3.539 1 98 283 TRP B C 1
ATOM 4337 O O . TRP B 1 283 ? -11.055 5.973 2.678 1 98 283 TRP B O 1
ATOM 4347 N N . PHE B 1 284 ? -10.188 7.941 3.309 1 98.25 284 PHE B N 1
ATOM 4348 C CA . PHE B 1 284 ? -10.195 8.469 1.947 1 98.25 284 PHE B CA 1
ATOM 4349 C C . PHE B 1 284 ? -9.039 9.43 1.728 1 98.25 284 PHE B C 1
ATOM 4351 O O . PHE B 1 284 ? -8.469 9.953 2.688 1 98.25 284 PHE B O 1
ATOM 4358 N N . GLY B 1 285 ? -8.57 9.609 0.536 1 98.25 285 GLY B N 1
ATOM 4359 C CA . GLY B 1 285 ? -7.555 10.547 0.088 1 98.25 285 GLY B CA 1
ATOM 4360 C C . GLY B 1 285 ? -7.93 11.258 -1.197 1 98.25 285 GLY B C 1
ATOM 4361 O O . GLY B 1 285 ? -8.57 10.68 -2.076 1 98.25 285 GLY B O 1
ATOM 4362 N N . VAL B 1 286 ? -7.562 12.5 -1.301 1 98.5 286 VAL B N 1
ATOM 4363 C CA . VAL B 1 286 ? -7.832 13.305 -2.488 1 98.5 286 VAL B CA 1
ATOM 4364 C C . VAL B 1 286 ? -6.664 14.25 -2.746 1 98.5 286 VAL B C 1
ATOM 4366 O O . VAL B 1 286 ? -6.113 14.836 -1.812 1 98.5 286 VAL B O 1
ATOM 4369 N N . CYS B 1 287 ? -6.273 14.32 -3.986 1 98.56 287 CYS B N 1
ATOM 4370 C CA . CYS B 1 287 ? -5.297 15.312 -4.414 1 98.56 287 CYS B CA 1
ATOM 4371 C C . CYS B 1 287 ? -5.977 16.484 -5.105 1 98.56 287 CYS B C 1
ATOM 4373 O O . CYS B 1 287 ? -6.844 16.297 -5.965 1 98.56 287 CYS B O 1
ATOM 4375 N N . PHE B 1 288 ? -5.625 17.688 -4.715 1 98.69 288 PHE B N 1
ATOM 4376 C CA . PHE B 1 288 ? -6.176 18.922 -5.285 1 98.69 288 PHE B CA 1
ATOM 4377 C C . PHE B 1 288 ? -5.078 19.75 -5.93 1 98.69 288 PHE B C 1
ATOM 4379 O O . PHE B 1 288 ? -3.895 19.562 -5.637 1 98.69 288 PHE B O 1
ATOM 4386 N N . VAL B 1 289 ? -5.5 20.641 -6.773 1 98.44 289 VAL B N 1
ATOM 4387 C CA . VAL B 1 289 ? -4.652 21.703 -7.305 1 98.44 289 VAL B CA 1
ATOM 4388 C C . VAL B 1 289 ? -5.301 23.062 -7.043 1 98.44 289 VAL B C 1
ATOM 4390 O O . VAL B 1 289 ? -6.516 23.219 -7.188 1 98.44 289 VAL B O 1
ATOM 4393 N N . LYS B 1 290 ? -4.539 23.969 -6.539 1 97.81 290 LYS B N 1
ATOM 4394 C CA . LYS B 1 290 ? -5.035 25.328 -6.305 1 97.81 290 LYS B CA 1
ATOM 4395 C C . LYS B 1 290 ? -5.141 26.109 -7.613 1 97.81 290 LYS B C 1
ATOM 4397 O O . LYS B 1 290 ? -4.156 26.25 -8.344 1 97.81 290 LYS B O 1
ATOM 4402 N N . ARG B 1 291 ? -6.316 26.547 -7.852 1 92.19 291 ARG B N 1
ATOM 4403 C CA . ARG B 1 291 ? -6.566 27.328 -9.062 1 92.19 291 ARG B CA 1
ATOM 4404 C C . ARG B 1 291 ? -5.82 28.656 -9.031 1 92.19 291 ARG B C 1
ATOM 4406 O O . ARG B 1 291 ? -5.461 29.141 -7.961 1 92.19 291 ARG B O 1
ATOM 4413 N N . ASN B 1 292 ? -5.477 29.125 -10.25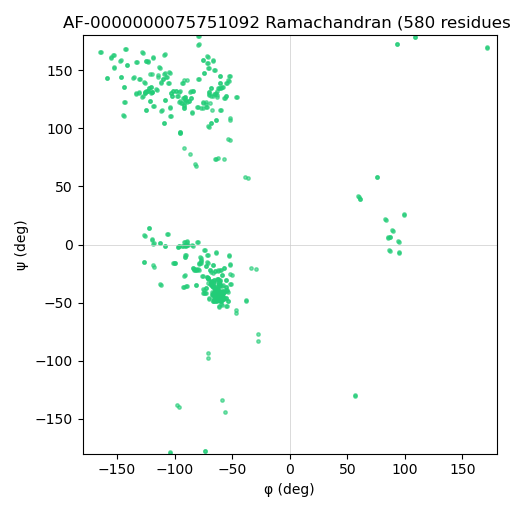 1 78.75 292 ASN B N 1
ATOM 4414 C CA . ASN B 1 292 ? -4.801 30.391 -10.445 1 78.75 292 ASN B CA 1
ATOM 4415 C C . ASN B 1 292 ? -5.676 31.562 -10.023 1 78.75 292 ASN B C 1
ATOM 4417 O O . ASN B 1 292 ? -6.898 31.531 -10.18 1 78.75 292 ASN B O 1
#

Sequence (584 aa):
MAQTIQELLAIKPSGNSQKTQYVDTVEAYDKWAEVYDTDGNFLQRLDTIEMRTLLPQFIDRVSKRFQPSPQETETTTTHASLVDLGCGTGRNTIELLSALSTAKKANHFSVIGLDASRGMLDVARTATHEYGAKSAAQTPVELGILDLLQPELSKTQLPSSLAGPGAVGVISTLVLEHIPLQRFFAAAAGIMRAGAYLLVTNMHAEMGMRSQAGFTDERGVKVRPTSYCHAISDVLDAAAEAGFEVEEVVGAGADGVLVRGVDEQLGDVLGARAKKWVGVRVWFGVCFVKRNMAQTIQELLAIKPSGNSQKTQYVDTVEAYDKWAEVYDTDGNFLQRLDTIEMRTLLPQFIDRVSKRFQPSPQETETTTTHASLVDLGCGTGRNTIELLSALSTAKKANHFSVIGLDASRGMLDVARTATHEYGAKSAAQTPVELGILDLLQPELSKTQLPSSLAGPGAVGVISTLVLEHIPLQRFFAAAAGIMRAGAYLLVTNMHAEMGMRSQAGFTDERGVKVRPTSYCHAISDVLDAAAEAGFEVEEVVGAGADGVLVRGVDEQLGDVLGARAKKWVGVRVWFGVCFVKRN

Secondary structure (DSSP, 8-state):
---BHHHHHTTS-----S-EEE--HHHHHHHHTTTTTTS--HHHHHHHHHHHHHHHHHHHHHHHHHPPPTT--SS---PEEEEEET-TTSHHHHHHHHHHHHTT-TTTEEEEEEES-HHHHHHHHHHHHHHHHH-SS---EEEEE--TTSS---GGGS-GGGSSS-EEEEEEES-GGGS-HHHHHHHHHHHEEEEEEEEEEEE-HHHHTT----EE-TTSPEEE---B---HHHHHHHHHHTTEEEEP-TT--TTS-EEEEB-HHHHHHH-HHHHTTBTSEEEEEEEEEE--/---BHHHHHTTS-----S-EEE--HHHHHHHHTTTTTTS--HHHHHHHHHHHHHHHHHHHHHHHHHPPPTT--SS---PEEEEEET-TTSHHHHHHHHHHHHTT-GGGEEEEEEES-HHHHHHHHHHHHHHHHH-SS---EEEEE--TTSS---GGGS-GGGSSS-EEEEEEES-GGGS-HHHHHHHHHHHEEEEEEEEEEEE-HHHHTT----EE-TTSPEEE---B---HHHHHHHHHHTTEEEEP-TT--TTS-EEEEB-HHHHHHH-HHHHTTBTSEEEEEEEEEE--

Radius of gyration: 25.31 Å; Cα contacts (8 Å, |Δi|>4): 1083; chains: 2; bounding box: 56×69×65 Å

InterPro domains:
  IPR029063 S-adenosyl-L-methionine-dependent methyltransferase superfamily [G3DSA:3.40.50.150] (14-265)
  IPR029063 S-adenosyl-L-methionine-dependent methyltransferase superfamily [SSF53335] (22-257)
  IPR041698 Methyltransferase domain 25 [PF13649] (83-133)

pLDDT: mean 86.83, std 14.13, range [40.59, 98.88]

Solvent-accessible surface area (backbone atoms only — not comparable to full-atom values): 31380 Å² total; per-residue (Å²): 127,89,58,38,31,64,69,64,46,66,77,49,86,71,82,71,82,64,61,72,46,77,42,58,48,50,57,41,42,35,70,37,38,86,45,60,89,72,68,64,57,29,67,60,43,52,48,53,58,53,43,67,61,47,46,55,56,50,49,51,52,42,43,72,73,64,52,78,58,83,76,70,68,84,82,81,85,73,52,50,31,32,33,28,50,48,26,45,52,26,65,64,50,47,50,49,54,50,44,28,44,74,69,72,40,23,81,54,34,27,40,37,35,25,23,58,23,66,42,14,44,54,46,15,52,54,48,52,48,55,51,52,72,73,41,88,64,69,49,56,73,47,77,45,62,45,51,82,84,46,83,78,76,46,74,81,58,45,55,69,82,53,69,58,79,29,19,44,30,36,38,30,58,68,40,57,39,62,42,63,59,63,54,49,34,46,53,53,49,70,44,37,24,70,64,14,36,38,40,38,31,30,67,21,37,71,35,30,71,76,44,73,72,64,49,65,47,96,85,60,38,35,40,27,39,63,36,40,48,55,46,69,68,57,51,54,50,36,34,44,76,52,41,34,40,79,34,81,51,90,84,32,46,96,83,27,42,32,76,42,59,29,43,74,68,54,14,66,42,47,32,79,75,29,50,84,38,51,81,35,47,45,33,34,38,38,35,30,30,30,52,119,127,89,58,37,31,64,70,64,44,66,78,49,86,70,82,70,82,66,60,74,46,79,43,56,48,50,59,42,42,35,69,38,36,85,46,60,91,72,69,64,55,29,66,60,44,52,48,53,58,53,42,68,62,47,46,56,56,50,50,52,53,41,41,73,72,65,53,77,58,83,78,69,69,78,84,82,80,72,51,51,32,32,33,27,48,48,26,45,50,26,65,63,50,46,51,50,53,51,43,28,44,75,68,71,41,22,80,54,34,27,40,36,35,26,24,58,22,66,43,14,44,54,46,15,49,54,47,51,48,55,49,52,73,72,41,89,62,71,49,54,74,45,76,45,62,44,52,81,83,47,85,78,77,46,76,80,59,46,54,70,84,52,69,58,81,30,20,45,29,36,38,29,56,66,41,56,39,62,43,63,59,62,54,48,35,46,54,53,49,70,44,36,24,70,63,15,37,38,39,39,31,30,66,21,38,70,36,29,71,78,47,76,70,64,48,65,46,96,85,60,38,34,39,26,40,64,37,41,49,55,45,68,68,57,51,54,49,36,34,42,76,52,42,33,42,78,35,83,51,92,85,32,46,98,82,26,42,32,74,42,58,29,42,74,67,53,15,66,44,50,32,78,76,27,48,84,39,52,82,35,46,44,33,35,36,40,37,30,30,31,54,120

Nearest PDB structures (foldseek):
  2vdw-assembly4_G  TM=5.809E-01  e=1.069E-09  Orthopoxvirus vaccinia
  7fbo-assembly1_A  TM=5.674E-01  e=1.287E-09  Streptomyces sp. RI-18-2
  8p0n-assembly1_O  TM=6.078E-01  e=6.461E-09  Orthopoxvirus vaccinia
  7fbh-assembly1_B-5  TM=5.033E-01  e=8.812E-09  Streptomyces sp. RI18
  6kpd-assembly1_C-2  TM=5.164E-01  e=8.172E-07  Arabidopsis thaliana